Protein AF-T1HPM6-F1 (afdb_monomer_lite)

pLDDT: mean 74.46, std 18.79, range [29.5, 96.88]

Secondary structure (DSSP, 8-state):
-HHHHHHHHHHHHHHHHHHHHHHHHHHHHHHHHHHHHHHHHHHHHHHHHHT-TT-HHHHHHHHHHHHHHHHHHHHHHHHHHHHHHHHHHHHHHHHHHHHHHHHHHHHHHHHHHHHHHHHHHGGG-----S-HHHHHHHHHHHHHHHHHHHHHHHHHHHHHHHHHHHHHHHHHHHHHHHHHHHHHHHHHHHHHHHHHHHHHHHHHHHHHHHHHHHHHHHHHHHHHHHHHHHHHHHHHHHHHHHHHHHHHHHHHHHHHHHHHHHHHHHHHHHHHHHHHHHHHHHHHHHHHHHHHHHHHHHHHHTTS------TTHHHHHHHHHHHHHHHHHHHHHHHHHHHHHHHHHHHHHHTT-SSSPPPHHHHHHHHHHHHHHHHHHHHHHHHHHHHHHHHHHHHHHHHHHHHHHHHHHHHHHHHHHHHHHHHHHHHHHHHHHHHHHHHHHHHHHHHHHHHHHHHHHHHHHHHHHHHHHHHHHHHHHHHHHHHHHHHHHHHHHHHHHHHHTTS----------------HHHHHHHHHHHHHHH-HHHHHHHHHHHHHHHHTTS------------THHHHTT----------------

Foldseek 3Di:
DVVVVVVVVVVVVVVVVVVVVVVVLVVLVVVLVVLVVVLVVLVVVLVVLVVVPDDPVSVVVNVVSVVVNVVSVVVSVVSVVVSVVVVVVVVVVVVVVVVVVVVVVVVVVVVVVVVVVVVVVVVPDDDDDDDVVVVVVVVVVVVVVVVVVVVVVVVVVVVVVVVVVVVVVVVVVVVVVVVVVVVVVVVVVVVVVVVVVVVVVVVVVVVVVVVVVVVVVVVVVVVVVVVVVVVVVVVVVVVVVVVVVVVVVVVVVVVVVVVVVVVVVVVVVVVVVVVVVVVVVVVVVVVVVVVVVVVVVVVVVVVPDDDDDDVPVVVVVVVVVVVVVVVVVVVVVVVVVVVVVVVVVVVVVVVPVPDDDDDVVVVVVVVVVVVVVVVVVVVVVVVVVVVVVVVVVVVVVVVVVVVVVVVVVVVVVVVVVVVVVVVVVVVVVVVVVVVVVVVVVVVVVVVVVVVVVVVVVVVVVVVVVVVVVVVVVVVVVVVVVVVVVVVVVVVVVVVVVVVVVVDDDDDDDDDDDDDDDPDPVNVVVVVVVVVCVPPPVNVVVVVVVVVVVVVVVDPPPPPDPDPPPDPVCVVPDDDPPPPDDDDDDDDDD

Organism: Rhodnius prolixus (NCBI:txid13249)

Radius of gyration: 74.64 Å; chains: 1; bounding box: 167×86×230 Å

Structure (mmCIF, N/CA/C/O backbone):
data_AF-T1HPM6-F1
#
_entry.id   AF-T1HPM6-F1
#
loop_
_atom_site.group_PDB
_atom_site.id
_atom_site.type_symbol
_atom_site.label_atom_id
_atom_site.label_alt_id
_atom_site.label_comp_id
_atom_site.label_asym_id
_atom_site.label_entity_id
_atom_site.label_seq_id
_atom_site.pdbx_PDB_ins_code
_atom_site.Cartn_x
_atom_site.Cartn_y
_atom_site.Cartn_z
_atom_site.occupancy
_atom_site.B_iso_or_equiv
_atom_site.auth_seq_id
_atom_site.auth_comp_id
_atom_site.auth_asym_id
_atom_site.auth_atom_id
_atom_site.pdbx_PDB_model_num
ATOM 1 N N . GLU A 1 1 ? 36.442 -9.707 -67.325 1.00 61.88 1 GLU A N 1
ATOM 2 C CA . GLU A 1 1 ? 34.963 -9.693 -67.245 1.00 61.88 1 GLU A CA 1
ATOM 3 C C . GLU A 1 1 ? 34.425 -10.898 -66.478 1.00 61.88 1 GLU A C 1
ATOM 5 O O . GLU A 1 1 ? 33.751 -10.687 -65.481 1.00 61.88 1 GLU A O 1
ATOM 10 N N . GLU A 1 2 ? 34.803 -12.133 -66.825 1.00 63.50 2 GLU A N 1
ATOM 11 C CA . GLU A 1 2 ? 34.380 -13.346 -66.090 1.00 63.50 2 GLU A CA 1
ATOM 12 C C . GLU A 1 2 ? 34.724 -13.326 -64.587 1.00 63.50 2 GLU A C 1
ATOM 14 O O . GLU A 1 2 ? 33.874 -13.642 -63.763 1.00 63.50 2 GLU A O 1
ATOM 19 N N . LEU A 1 3 ? 35.920 -12.860 -64.203 1.00 58.72 3 LEU A N 1
ATOM 20 C CA . LEU A 1 3 ? 36.314 -12.736 -62.790 1.00 58.72 3 LEU A CA 1
ATOM 21 C C . LEU A 1 3 ? 35.418 -11.758 -62.001 1.00 58.72 3 LEU A C 1
ATOM 23 O O . LEU A 1 3 ? 35.077 -12.013 -60.851 1.00 58.72 3 LEU A O 1
ATOM 27 N N . ILE A 1 4 ? 35.000 -10.657 -62.636 1.00 70.75 4 ILE A N 1
ATOM 28 C CA . ILE A 1 4 ? 34.103 -9.658 -62.032 1.00 70.75 4 ILE A CA 1
ATOM 29 C C . ILE A 1 4 ? 32.700 -10.254 -61.869 1.00 70.75 4 ILE A C 1
ATOM 31 O O . ILE A 1 4 ? 32.056 -10.043 -60.844 1.00 70.75 4 ILE A O 1
ATOM 35 N N . ALA A 1 5 ? 32.239 -11.040 -62.846 1.00 77.88 5 ALA A N 1
ATOM 36 C CA . ALA A 1 5 ? 30.964 -11.745 -62.758 1.00 77.88 5 ALA A CA 1
ATOM 37 C C . ALA A 1 5 ? 30.955 -12.780 -61.617 1.00 77.88 5 ALA A C 1
ATOM 39 O O . ALA A 1 5 ? 29.986 -12.840 -60.864 1.00 77.88 5 ALA A O 1
ATOM 40 N N . VAL A 1 6 ? 32.044 -13.537 -61.437 1.00 75.12 6 VAL A N 1
ATOM 41 C CA . VAL A 1 6 ? 32.189 -14.509 -60.337 1.00 75.12 6 VAL A CA 1
ATOM 42 C C . VAL A 1 6 ? 32.237 -13.817 -58.970 1.00 75.12 6 VAL A C 1
ATOM 44 O O . VAL A 1 6 ? 31.536 -14.243 -58.054 1.00 75.12 6 VAL A O 1
ATOM 47 N N . LEU A 1 7 ? 32.990 -12.719 -58.836 1.00 68.06 7 LEU A N 1
ATOM 48 C CA . LEU A 1 7 ? 33.054 -11.936 -57.594 1.00 68.06 7 LEU A CA 1
ATOM 49 C C . LEU A 1 7 ? 31.697 -11.325 -57.221 1.00 68.06 7 LEU A C 1
ATOM 51 O O . LEU A 1 7 ? 31.299 -11.368 -56.058 1.00 68.06 7 LEU A O 1
ATOM 55 N N . ASN A 1 8 ? 30.952 -10.806 -58.200 1.00 75.31 8 ASN A N 1
ATOM 56 C CA . ASN A 1 8 ? 29.611 -10.271 -57.963 1.00 75.31 8 ASN A CA 1
ATOM 57 C C . ASN A 1 8 ? 28.613 -11.367 -57.558 1.00 75.31 8 ASN A C 1
ATOM 59 O O . ASN A 1 8 ? 27.770 -11.130 -56.693 1.00 75.31 8 ASN A O 1
ATOM 63 N N . LEU A 1 9 ? 28.729 -12.572 -58.130 1.00 84.00 9 LEU A N 1
ATOM 64 C CA . LEU A 1 9 ? 27.905 -13.721 -57.749 1.00 84.00 9 LEU A CA 1
ATOM 65 C C . LEU A 1 9 ? 28.195 -14.160 -56.303 1.00 84.00 9 LEU A C 1
ATOM 67 O O . LEU A 1 9 ? 27.265 -14.339 -55.521 1.00 84.00 9 LEU A O 1
ATOM 71 N N . GLN A 1 10 ? 29.474 -14.260 -55.922 1.00 76.44 10 GLN A N 1
ATOM 72 C CA . GLN A 1 10 ? 29.882 -14.590 -54.549 1.00 76.44 10 GLN A CA 1
ATOM 73 C C . GLN A 1 10 ? 29.444 -13.524 -53.542 1.00 76.44 10 GLN A C 1
ATOM 75 O O . GLN A 1 10 ? 28.962 -13.858 -52.460 1.00 76.44 10 GLN A O 1
ATOM 80 N N . LYS A 1 11 ? 29.569 -12.240 -53.901 1.00 78.88 11 LYS A N 1
ATOM 81 C CA . LYS A 1 11 ? 29.087 -11.128 -53.076 1.00 78.88 11 LYS A CA 1
ATOM 82 C C . LYS A 1 11 ? 27.576 -11.223 -52.855 1.00 78.88 11 LYS A C 1
ATOM 84 O O . LYS A 1 11 ? 27.135 -11.169 -51.712 1.00 78.88 11 LYS A O 1
ATOM 89 N N . SER A 1 12 ? 26.806 -11.448 -53.919 1.00 79.88 12 SER A N 1
ATOM 90 C CA . SER A 1 12 ? 25.351 -11.617 -53.836 1.00 79.88 12 SER A CA 1
ATOM 91 C C . SER A 1 12 ? 24.951 -12.828 -52.982 1.00 79.88 12 SER A C 1
ATOM 93 O O . SER A 1 12 ? 24.037 -12.734 -52.165 1.00 79.88 12 SER A O 1
ATOM 95 N N . GLU A 1 13 ? 25.666 -13.951 -53.095 1.00 83.19 13 GLU A N 1
ATOM 96 C CA . GLU A 1 13 ? 25.413 -15.141 -52.276 1.00 83.19 13 GLU A CA 1
ATOM 97 C C . GLU A 1 13 ? 25.734 -14.898 -50.788 1.00 83.19 13 GLU A C 1
ATOM 99 O O . GLU A 1 13 ? 25.023 -15.376 -49.900 1.00 83.19 13 GLU A O 1
ATOM 104 N N . HIS A 1 14 ? 26.784 -14.126 -50.494 1.00 75.31 14 HIS A N 1
ATOM 105 C CA . HIS A 1 14 ? 27.129 -13.726 -49.130 1.00 75.31 14 HIS A CA 1
ATOM 106 C C . HIS A 1 14 ? 26.133 -12.736 -48.532 1.00 75.31 14 HIS A C 1
ATOM 108 O O . HIS A 1 14 ? 25.746 -12.917 -47.379 1.00 75.31 14 HIS A O 1
ATOM 114 N N . GLU A 1 15 ? 25.667 -11.757 -49.304 1.00 76.75 15 GLU A N 1
ATOM 115 C CA . GLU A 1 15 ? 24.609 -10.832 -48.887 1.00 76.75 15 GLU A CA 1
ATOM 116 C C . GLU A 1 15 ? 23.293 -11.577 -48.624 1.00 76.75 15 GLU A C 1
ATOM 118 O O . GLU A 1 15 ? 22.645 -11.341 -47.606 1.00 76.75 15 GLU A O 1
ATOM 123 N N . SER A 1 16 ? 22.934 -12.549 -49.471 1.00 84.00 16 SER A N 1
ATOM 124 C CA . SER A 1 16 ? 21.749 -13.389 -49.260 1.00 84.00 16 SER A CA 1
ATOM 125 C C . SER A 1 16 ? 21.848 -14.215 -47.975 1.00 84.00 16 SER A C 1
ATOM 127 O O . SER A 1 16 ? 20.898 -14.248 -47.196 1.00 84.00 16 SER A O 1
ATOM 129 N N . LYS A 1 17 ? 23.000 -14.854 -47.723 1.00 79.75 17 LYS A N 1
ATOM 130 C CA . LYS A 1 17 ? 23.242 -15.612 -46.484 1.00 79.75 17 LYS A CA 1
ATOM 131 C C . LYS A 1 17 ? 23.224 -14.700 -45.257 1.00 79.75 17 LYS A C 1
ATOM 133 O O . LYS A 1 17 ? 22.650 -15.069 -44.241 1.00 79.75 17 LYS A O 1
ATOM 138 N N . LEU A 1 18 ? 23.821 -13.509 -45.340 1.00 73.31 18 LEU A N 1
ATOM 139 C CA . LEU A 1 18 ? 23.811 -12.526 -44.254 1.00 73.31 18 LEU A CA 1
ATOM 140 C C . LEU A 1 18 ? 22.384 -12.078 -43.914 1.00 73.31 18 LEU A C 1
ATOM 142 O O . LEU A 1 18 ? 22.021 -12.056 -42.741 1.00 73.31 18 LEU A O 1
ATOM 146 N N . ASN A 1 19 ? 21.561 -11.800 -44.925 1.00 79.44 19 ASN A N 1
ATOM 147 C CA . ASN A 1 19 ? 20.161 -11.426 -44.730 1.00 79.44 19 ASN A CA 1
ATOM 148 C C . ASN A 1 19 ? 19.335 -12.553 -44.091 1.00 79.44 19 ASN A C 1
ATOM 150 O O . ASN A 1 19 ? 18.528 -12.283 -43.203 1.00 79.44 19 ASN A O 1
ATOM 154 N N . GLU A 1 20 ? 19.563 -13.809 -44.482 1.00 84.62 20 GLU A N 1
ATOM 155 C CA . GLU A 1 20 ? 18.931 -14.976 -43.848 1.00 84.62 20 GLU A CA 1
ATOM 156 C C . GLU A 1 20 ? 19.323 -15.094 -42.362 1.00 84.62 20 GLU A C 1
ATOM 158 O O . GLU A 1 20 ? 18.474 -15.341 -41.503 1.00 84.62 20 GLU A O 1
ATOM 163 N N . TYR A 1 21 ? 20.591 -14.834 -42.024 1.00 74.38 21 TYR A N 1
ATOM 164 C CA . TYR A 1 21 ? 21.040 -14.815 -40.629 1.00 74.38 21 TYR A CA 1
ATOM 165 C C . TYR A 1 21 ? 20.420 -13.675 -39.821 1.00 74.38 21 TYR A C 1
ATOM 167 O O . TYR A 1 21 ? 19.999 -13.910 -38.690 1.00 74.38 21 TYR A O 1
ATOM 175 N N . ILE A 1 22 ? 20.327 -12.470 -40.390 1.00 76.31 22 ILE A N 1
ATOM 176 C CA . ILE A 1 22 ? 19.679 -11.325 -39.736 1.00 76.31 22 ILE A CA 1
ATOM 177 C C . ILE A 1 22 ? 18.202 -11.639 -39.466 1.00 76.31 22 ILE A C 1
ATOM 179 O O . ILE A 1 22 ? 17.710 -11.377 -38.371 1.00 76.31 22 ILE A O 1
ATOM 183 N N . GLN A 1 23 ? 17.499 -12.259 -40.420 1.00 82.12 23 GLN A N 1
ATOM 184 C CA . GLN A 1 23 ? 16.109 -12.675 -40.222 1.00 82.12 23 GLN A CA 1
ATOM 185 C C . GLN A 1 23 ? 15.960 -13.716 -39.105 1.00 82.12 23 GLN A C 1
ATOM 187 O O . GLN A 1 23 ? 15.084 -13.564 -38.254 1.00 82.12 23 GLN A O 1
ATOM 192 N N . ASN A 1 24 ? 16.826 -14.734 -39.061 1.00 80.50 24 ASN A N 1
ATOM 193 C CA . ASN A 1 24 ? 16.795 -15.749 -38.004 1.00 80.50 24 ASN A CA 1
ATOM 194 C C . ASN A 1 24 ? 17.127 -15.164 -36.621 1.00 80.50 24 ASN A C 1
ATOM 196 O O . ASN A 1 24 ? 16.465 -15.502 -35.640 1.00 80.50 24 ASN A O 1
ATOM 200 N N . TYR A 1 25 ? 18.109 -14.261 -36.544 1.00 79.12 25 TYR A N 1
ATOM 201 C CA . TYR A 1 25 ? 18.463 -13.556 -35.312 1.00 79.12 25 TYR A CA 1
ATOM 202 C C . TYR A 1 25 ? 17.297 -12.696 -34.806 1.00 79.12 25 TYR A C 1
ATOM 204 O O . TYR A 1 25 ? 16.877 -12.845 -33.662 1.00 79.12 25 TYR A O 1
ATOM 212 N N . ASN A 1 26 ? 16.697 -11.883 -35.681 1.00 81.19 26 ASN A N 1
ATOM 213 C CA . ASN A 1 26 ? 15.533 -11.063 -35.337 1.00 81.19 26 ASN A CA 1
ATOM 214 C C . ASN A 1 26 ? 14.330 -11.921 -34.905 1.00 81.19 26 ASN A C 1
ATOM 216 O O . ASN A 1 26 ? 13.583 -11.533 -34.010 1.00 81.19 26 ASN A O 1
ATOM 220 N N . GLY A 1 27 ? 14.146 -13.102 -35.507 1.00 86.69 27 GLY A N 1
ATOM 221 C CA . GLY A 1 27 ? 13.118 -14.062 -35.100 1.00 86.69 27 GLY A CA 1
ATOM 222 C C . GLY A 1 27 ? 13.333 -14.611 -33.685 1.00 86.69 27 GLY A C 1
ATOM 223 O O . GLY A 1 27 ? 12.384 -14.672 -32.901 1.00 86.69 27 GLY A O 1
ATOM 224 N N . LEU A 1 28 ? 14.575 -14.961 -33.338 1.00 79.56 28 LEU A N 1
ATOM 225 C CA . LEU A 1 28 ? 14.949 -15.413 -31.992 1.00 79.56 28 LEU A CA 1
ATOM 226 C C . LEU A 1 28 ? 14.839 -14.288 -30.950 1.00 79.56 28 LEU A C 1
ATOM 228 O O . LEU A 1 28 ? 14.354 -14.528 -29.844 1.00 79.56 28 LEU A O 1
ATOM 232 N N . GLU A 1 29 ? 15.238 -13.064 -31.301 1.00 79.62 29 GLU A N 1
ATOM 233 C CA . GLU A 1 29 ? 15.104 -11.876 -30.447 1.00 79.62 29 GLU A CA 1
ATOM 234 C C . GLU A 1 29 ? 13.622 -11.582 -30.146 1.00 79.62 29 GLU A C 1
ATOM 236 O O . GLU A 1 29 ? 13.236 -11.433 -28.986 1.00 79.62 29 GLU A O 1
ATOM 241 N N . ALA A 1 30 ? 12.756 -11.631 -31.163 1.00 84.19 30 ALA A N 1
ATOM 242 C CA . ALA A 1 30 ? 11.313 -11.460 -30.988 1.00 84.19 30 ALA A CA 1
ATOM 243 C C . ALA A 1 30 ? 10.678 -12.576 -30.132 1.00 84.19 30 ALA A C 1
ATOM 245 O O . ALA A 1 30 ? 9.771 -12.323 -29.331 1.00 84.19 30 ALA A O 1
ATOM 246 N N . GLU A 1 31 ? 11.136 -13.826 -30.267 1.00 83.94 31 GLU A N 1
ATOM 247 C CA . GLU A 1 31 ? 10.666 -14.936 -29.430 1.00 83.94 31 GLU A CA 1
ATOM 248 C C . GLU A 1 31 ? 11.085 -14.753 -27.960 1.00 83.94 31 GLU A C 1
ATOM 250 O O . GLU A 1 31 ? 10.274 -14.973 -27.053 1.00 83.94 31 GLU A O 1
ATOM 255 N N . LYS A 1 32 ? 12.312 -14.276 -27.720 1.00 82.25 32 LYS A N 1
ATOM 256 C CA . LYS A 1 32 ? 12.818 -13.917 -26.388 1.00 82.25 32 LYS A CA 1
ATOM 257 C C . LYS A 1 32 ? 11.991 -12.798 -25.752 1.00 82.25 32 LYS A C 1
ATOM 259 O O . LYS A 1 32 ? 11.570 -12.949 -24.605 1.00 82.25 32 LYS A O 1
ATOM 264 N N . GLU A 1 33 ? 11.700 -11.717 -26.476 1.00 82.69 33 GLU A N 1
ATOM 265 C CA . GLU A 1 33 ? 10.846 -10.631 -25.971 1.00 82.69 33 GLU A CA 1
ATOM 266 C C . GLU A 1 33 ? 9.437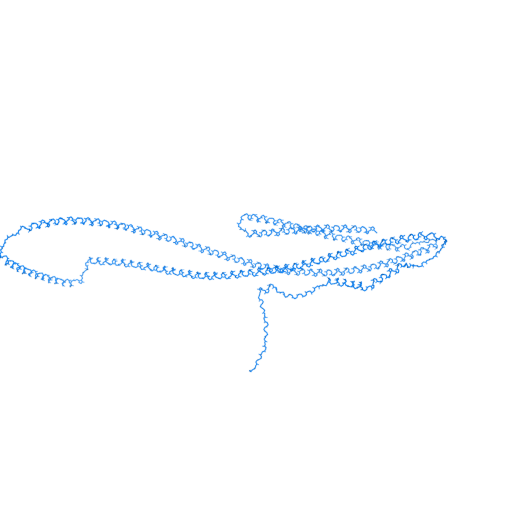 -11.125 -25.616 1.00 82.69 33 GLU A C 1
ATOM 268 O O . GLU A 1 33 ? 8.891 -10.798 -24.559 1.00 82.69 33 GLU A O 1
ATOM 273 N N . LYS A 1 34 ? 8.861 -11.998 -26.451 1.00 88.56 34 LYS A N 1
ATOM 274 C CA . LYS A 1 34 ? 7.551 -12.609 -26.190 1.00 88.56 34 LYS A CA 1
ATOM 275 C C . LYS A 1 34 ? 7.549 -13.473 -24.926 1.00 88.56 34 LYS A C 1
ATOM 277 O O . LYS A 1 34 ? 6.547 -13.502 -24.206 1.00 88.56 34 LYS A O 1
ATOM 282 N N . LEU A 1 35 ? 8.638 -14.195 -24.653 1.00 84.31 35 LEU A N 1
ATOM 283 C CA . LEU A 1 35 ? 8.797 -14.981 -23.426 1.00 84.31 35 LEU A CA 1
ATOM 284 C C . LEU A 1 35 ? 8.992 -14.087 -22.196 1.00 84.31 35 LEU A C 1
ATOM 286 O O . LEU A 1 35 ? 8.355 -14.344 -21.176 1.00 84.31 35 LEU A O 1
ATOM 290 N N . LEU A 1 36 ? 9.779 -13.013 -22.304 1.00 81.75 36 LEU A N 1
ATOM 291 C CA . LEU A 1 36 ? 9.952 -12.011 -21.244 1.00 81.75 36 LEU A CA 1
ATOM 292 C C . LEU A 1 36 ? 8.623 -11.363 -20.848 1.00 81.75 36 LEU A C 1
ATOM 294 O O . LEU A 1 36 ? 8.290 -11.312 -19.666 1.00 81.75 36 LEU A O 1
ATOM 298 N N . HIS A 1 37 ? 7.812 -10.956 -21.826 1.00 86.06 37 HIS A N 1
ATOM 299 C CA . HIS A 1 37 ? 6.488 -10.401 -21.546 1.00 86.06 37 HIS A CA 1
ATOM 300 C C . HIS A 1 37 ? 5.582 -11.420 -20.835 1.00 86.06 37 HIS A C 1
ATOM 302 O O . HIS A 1 37 ? 4.857 -11.072 -19.899 1.00 86.06 37 HIS A O 1
ATOM 308 N N . LYS A 1 38 ? 5.587 -12.691 -21.261 1.00 85.88 38 LYS A N 1
ATOM 309 C CA . LYS A 1 38 ? 4.803 -13.741 -20.587 1.00 85.88 38 LYS A CA 1
ATOM 310 C C . LYS A 1 38 ? 5.263 -13.970 -19.151 1.00 85.88 38 LYS A C 1
ATOM 312 O O . LYS A 1 38 ? 4.418 -14.183 -18.286 1.00 85.88 38 LYS A O 1
ATOM 317 N N . LEU A 1 39 ? 6.572 -13.934 -18.913 1.00 82.12 39 LEU A N 1
ATOM 318 C CA . LEU A 1 39 ? 7.157 -14.086 -17.587 1.00 82.12 39 LEU A CA 1
ATOM 319 C C . LEU A 1 39 ? 6.718 -12.939 -16.669 1.00 82.12 39 LEU A C 1
ATOM 321 O O . LEU A 1 39 ? 6.192 -13.205 -15.594 1.00 82.12 39 LEU A O 1
ATOM 325 N N . HIS A 1 40 ? 6.793 -11.695 -17.147 1.00 83.62 40 HIS A N 1
ATOM 326 C CA . HIS A 1 40 ? 6.346 -10.524 -16.391 1.00 83.62 40 HIS A CA 1
ATOM 327 C C . HIS A 1 40 ? 4.850 -10.581 -16.032 1.00 83.62 40 HIS A C 1
ATOM 329 O O . HIS A 1 40 ? 4.461 -10.337 -14.892 1.00 83.62 40 HIS A O 1
ATOM 335 N N . LEU A 1 41 ? 3.999 -10.998 -16.979 1.00 86.38 41 LEU A N 1
ATOM 336 C CA . LEU A 1 41 ? 2.564 -11.174 -16.731 1.00 86.38 41 LEU A CA 1
ATOM 337 C C . LEU A 1 41 ? 2.293 -12.235 -15.650 1.00 86.38 41 LEU A C 1
ATOM 339 O O . LEU A 1 41 ? 1.378 -12.088 -14.842 1.00 86.38 41 LEU A O 1
ATOM 343 N N . LYS A 1 42 ? 3.079 -13.317 -15.631 1.00 81.38 42 LYS A N 1
ATOM 344 C CA . LYS A 1 42 ? 2.957 -14.377 -14.624 1.00 81.38 42 LYS A CA 1
ATOM 345 C C . LYS A 1 42 ? 3.457 -13.923 -13.254 1.00 81.38 42 LYS A C 1
ATOM 347 O O . LYS A 1 42 ? 2.808 -14.246 -12.267 1.00 81.38 42 LYS A O 1
ATOM 352 N N . GLU A 1 43 ? 4.531 -13.139 -13.184 1.00 80.69 43 GLU A N 1
ATOM 353 C CA . GLU A 1 43 ? 4.999 -12.519 -11.932 1.00 80.69 43 GLU A CA 1
ATOM 354 C C . GLU A 1 43 ? 3.932 -11.614 -11.320 1.00 80.69 43 GLU A C 1
ATOM 356 O O . GLU A 1 43 ? 3.658 -11.710 -10.125 1.00 80.69 43 GLU A O 1
ATOM 361 N N . GLN A 1 44 ? 3.268 -10.806 -12.147 1.00 82.00 44 GLN A N 1
ATOM 362 C CA . GLN A 1 44 ? 2.165 -9.958 -11.706 1.00 82.00 44 GLN A CA 1
ATOM 363 C C . GLN A 1 44 ? 0.991 -10.790 -11.165 1.00 82.00 44 GLN A C 1
ATOM 365 O O . GLN A 1 44 ? 0.502 -10.534 -10.071 1.00 82.00 44 GLN A O 1
ATOM 370 N N . GLN A 1 45 ? 0.602 -11.860 -11.867 1.00 80.81 45 GLN A N 1
ATOM 371 C CA . GLN A 1 45 ? -0.453 -12.770 -11.403 1.00 80.81 45 GLN A CA 1
ATOM 372 C C . GLN A 1 45 ? -0.090 -13.492 -10.091 1.00 80.81 45 GLN A C 1
ATOM 374 O O . GLN A 1 45 ? -0.955 -13.683 -9.238 1.00 80.81 45 GLN A O 1
ATOM 379 N N . ILE A 1 46 ? 1.173 -13.895 -9.910 1.00 76.62 46 ILE A N 1
ATOM 380 C CA . ILE A 1 46 ? 1.672 -14.477 -8.652 1.00 76.62 46 ILE A CA 1
ATOM 381 C C . ILE A 1 46 ? 1.574 -13.441 -7.527 1.00 76.62 46 ILE A C 1
ATOM 383 O O . ILE A 1 46 ? 1.107 -13.772 -6.435 1.00 76.62 46 ILE A O 1
ATOM 387 N N . HIS A 1 47 ? 1.966 -12.193 -7.795 1.00 76.88 47 HIS A N 1
ATOM 388 C CA . HIS A 1 47 ? 1.898 -11.102 -6.828 1.00 76.88 47 HIS A CA 1
ATOM 389 C C . HIS A 1 47 ? 0.452 -10.810 -6.388 1.00 76.88 47 HIS A C 1
ATOM 391 O O . HIS A 1 47 ? 0.171 -10.805 -5.189 1.00 76.88 47 HIS A O 1
ATOM 397 N N . ASP A 1 48 ? -0.483 -10.703 -7.334 1.00 77.69 48 ASP A N 1
ATOM 398 C CA . ASP A 1 48 ? -1.905 -10.446 -7.066 1.00 77.69 48 ASP A CA 1
ATOM 399 C C . ASP A 1 48 ? -2.574 -11.584 -6.271 1.00 77.69 48 ASP A C 1
ATOM 401 O O . ASP A 1 48 ? -3.423 -11.349 -5.406 1.00 77.69 48 ASP A O 1
ATOM 405 N N . LEU A 1 49 ? -2.185 -12.838 -6.532 1.00 75.50 49 LEU A N 1
ATOM 406 C CA . LEU A 1 49 ? -2.670 -13.998 -5.776 1.00 75.50 49 LEU A CA 1
ATOM 407 C C . LEU A 1 49 ? -2.048 -14.073 -4.374 1.00 75.50 49 LEU A C 1
ATOM 409 O O . LEU A 1 49 ? -2.729 -14.487 -3.436 1.00 75.50 49 LEU A O 1
ATOM 413 N N . SER A 1 50 ? -0.794 -13.638 -4.207 1.00 72.56 50 SER A N 1
ATOM 414 C CA . SER A 1 50 ? -0.119 -13.591 -2.900 1.00 72.56 50 SER A CA 1
ATOM 415 C C . SER A 1 50 ? -0.729 -12.569 -1.935 1.00 72.56 50 SER A C 1
ATOM 417 O O . SER A 1 50 ? -0.575 -12.708 -0.726 1.00 72.56 50 SER A O 1
ATOM 419 N N . LEU A 1 51 ? -1.461 -11.578 -2.452 1.00 72.44 51 LEU A N 1
ATOM 420 C CA . LEU A 1 51 ? -2.172 -10.573 -1.657 1.00 72.44 51 LEU A CA 1
ATOM 421 C C . LEU A 1 51 ? -3.558 -11.053 -1.170 1.00 72.44 51 LEU A C 1
ATOM 423 O O . LEU A 1 51 ? -4.149 -10.414 -0.306 1.00 72.44 51 LEU A O 1
ATOM 427 N N . ASN A 1 52 ? -4.071 -12.188 -1.671 1.00 64.50 52 ASN A N 1
ATOM 428 C CA . ASN A 1 52 ? -5.445 -12.671 -1.437 1.00 64.50 52 ASN A CA 1
ATOM 429 C C . ASN A 1 52 ? -5.505 -14.041 -0.709 1.00 64.50 52 ASN A C 1
ATOM 431 O O . ASN A 1 52 ? -6.191 -14.970 -1.140 1.00 64.50 52 ASN A O 1
ATOM 435 N N . VAL A 1 53 ? -4.780 -14.200 0.405 1.00 55.44 53 VAL A N 1
ATOM 436 C CA . VAL A 1 53 ? -4.510 -15.502 1.069 1.00 55.44 53 VAL A CA 1
ATOM 437 C C . VAL A 1 53 ? -5.614 -15.957 2.044 1.00 55.44 53 VAL A C 1
ATOM 439 O O . VAL A 1 53 ? -5.353 -16.153 3.228 1.00 55.44 53 VAL A O 1
ATOM 442 N N . VAL A 1 54 ? -6.857 -16.148 1.586 1.00 55.62 54 VAL A N 1
ATOM 443 C CA . VAL A 1 54 ? -7.930 -16.683 2.469 1.00 55.62 54 VAL A CA 1
ATOM 444 C C . VAL A 1 54 ? -8.522 -18.021 1.998 1.00 55.62 54 VAL A C 1
ATOM 446 O O . VAL A 1 54 ? -9.118 -18.725 2.805 1.00 55.62 54 VAL A O 1
ATOM 449 N N . ASP A 1 55 ? -8.284 -18.461 0.755 1.00 61.53 55 ASP A N 1
ATOM 450 C CA . ASP A 1 55 ? -8.946 -19.659 0.207 1.00 61.53 55 ASP A CA 1
ATOM 451 C C . ASP A 1 55 ? -8.002 -20.813 -0.176 1.00 61.53 55 ASP A C 1
ATOM 453 O O . ASP A 1 55 ? -6.971 -20.636 -0.829 1.00 61.53 55 ASP A O 1
ATOM 457 N N . SER A 1 56 ? -8.398 -22.046 0.166 1.00 62.78 56 SER A N 1
ATOM 458 C CA . SER A 1 56 ? -7.628 -23.266 -0.148 1.00 62.78 56 SER A CA 1
ATOM 459 C C . SER A 1 56 ? -7.520 -23.552 -1.657 1.00 62.78 56 SER A C 1
ATOM 461 O O . SER A 1 56 ? -6.517 -24.103 -2.115 1.00 62.78 56 SER A O 1
ATOM 463 N N . GLU A 1 57 ? -8.489 -23.094 -2.460 1.00 64.69 57 GLU A N 1
ATOM 464 C CA . GLU A 1 57 ? -8.421 -23.138 -3.928 1.00 64.69 57 GLU A CA 1
ATOM 465 C C . GLU A 1 57 ? -7.406 -22.140 -4.511 1.00 64.69 57 GLU A C 1
ATOM 467 O O . GLU A 1 57 ? -6.825 -22.394 -5.571 1.00 64.69 57 GLU A O 1
ATOM 472 N N . LEU A 1 58 ? -7.151 -21.020 -3.824 1.00 64.81 58 LEU A N 1
ATOM 473 C CA . LEU A 1 58 ? -6.143 -20.036 -4.227 1.00 64.81 58 LEU A CA 1
ATOM 474 C C . LEU A 1 58 ? -4.724 -20.574 -4.026 1.00 64.81 58 LEU A C 1
ATOM 476 O O . LEU A 1 58 ? -3.864 -20.337 -4.871 1.00 64.81 58 LEU A O 1
ATOM 480 N N . SER A 1 59 ? -4.495 -21.374 -2.981 1.00 72.19 59 SER A N 1
ATOM 481 C CA . SER A 1 59 ? -3.208 -22.044 -2.747 1.00 72.19 59 SER A CA 1
ATOM 482 C C . SER A 1 59 ? -2.846 -23.019 -3.877 1.00 72.19 59 SER A C 1
ATOM 484 O O . SER A 1 59 ? -1.718 -23.011 -4.373 1.00 72.19 59 SER A O 1
ATOM 486 N N . ALA A 1 60 ? -3.817 -23.800 -4.366 1.00 74.00 60 ALA A N 1
ATOM 487 C CA . ALA A 1 60 ? -3.609 -24.709 -5.495 1.00 74.00 60 ALA A CA 1
ATOM 488 C C . ALA A 1 60 ? -3.339 -23.958 -6.813 1.00 74.00 60 ALA A C 1
ATOM 490 O O . ALA A 1 60 ? -2.467 -24.358 -7.588 1.00 74.00 60 ALA A O 1
ATOM 491 N N . LYS A 1 61 ? -4.041 -22.841 -7.055 1.00 76.62 61 LYS A N 1
ATOM 492 C CA . LYS A 1 61 ? -3.798 -21.968 -8.218 1.00 76.62 61 LYS A CA 1
ATOM 493 C C . LYS A 1 61 ? -2.430 -21.293 -8.152 1.00 76.62 61 LYS A C 1
ATOM 495 O O . LYS A 1 61 ? -1.737 -21.255 -9.163 1.00 76.62 61 LYS A O 1
ATOM 500 N N . TYR A 1 62 ? -2.018 -20.828 -6.975 1.00 72.50 62 TYR A N 1
ATOM 501 C CA . TYR A 1 62 ? -0.691 -20.262 -6.745 1.00 72.50 62 TYR A CA 1
ATOM 502 C C . TYR A 1 62 ? 0.410 -21.294 -7.025 1.00 72.50 62 TYR A C 1
ATOM 504 O O . TYR A 1 62 ? 1.333 -21.017 -7.786 1.00 72.50 62 TYR A O 1
ATOM 512 N N . ALA A 1 63 ? 0.270 -22.520 -6.508 1.00 76.00 63 ALA A N 1
ATOM 513 C CA . ALA A 1 63 ? 1.222 -23.600 -6.765 1.00 76.00 63 ALA A CA 1
ATOM 514 C C . ALA A 1 63 ? 1.334 -23.948 -8.262 1.00 76.00 63 ALA A C 1
ATOM 516 O O . ALA A 1 63 ? 2.442 -24.106 -8.774 1.00 76.00 63 ALA A O 1
ATOM 517 N N . ALA A 1 64 ? 0.212 -24.014 -8.987 1.00 78.94 64 ALA A N 1
ATOM 518 C CA . ALA A 1 64 ? 0.218 -24.251 -10.433 1.00 78.94 64 ALA A CA 1
ATOM 519 C C . ALA A 1 64 ? 0.900 -23.109 -11.210 1.00 78.94 64 ALA A C 1
ATOM 521 O O . ALA A 1 64 ? 1.670 -23.359 -12.137 1.00 78.94 64 ALA A O 1
ATOM 522 N N . LEU A 1 65 ? 0.667 -21.859 -10.804 1.00 77.62 65 LEU A N 1
ATOM 523 C CA . LEU A 1 65 ? 1.243 -20.678 -11.445 1.00 77.62 65 LEU A CA 1
ATOM 524 C C . LEU A 1 65 ? 2.760 -20.565 -11.212 1.00 77.62 65 LEU A C 1
ATOM 526 O O . LEU A 1 65 ? 3.494 -20.191 -12.124 1.00 77.62 65 LEU A O 1
ATOM 530 N N . VAL A 1 66 ? 3.239 -20.957 -10.027 1.00 80.31 66 VAL A N 1
ATOM 531 C CA . VAL A 1 66 ? 4.674 -21.054 -9.709 1.00 80.31 66 VAL A CA 1
ATOM 532 C C . VAL A 1 66 ? 5.365 -22.107 -10.582 1.00 80.31 66 VAL A C 1
ATOM 534 O O . VAL A 1 66 ? 6.462 -21.870 -11.084 1.00 80.31 66 VAL A O 1
ATOM 537 N N . VAL A 1 67 ? 4.716 -23.249 -10.832 1.00 83.81 67 VAL A N 1
ATOM 538 C CA . VAL A 1 67 ? 5.251 -24.282 -11.738 1.00 83.81 67 VAL A CA 1
ATOM 539 C C . VAL A 1 67 ? 5.311 -23.781 -13.186 1.00 83.81 67 VAL A C 1
ATOM 541 O O . VAL A 1 67 ? 6.295 -24.026 -13.885 1.00 83.81 67 VAL A O 1
ATOM 544 N N . GLU A 1 68 ? 4.293 -23.050 -13.649 1.00 79.56 68 GLU A N 1
ATOM 545 C CA . GLU A 1 68 ? 4.322 -22.419 -14.976 1.00 79.56 68 GLU A CA 1
ATOM 546 C C . GLU A 1 68 ? 5.430 -21.364 -15.098 1.00 79.56 68 GLU A C 1
ATOM 548 O O . GLU A 1 68 ? 6.104 -21.310 -16.128 1.00 79.56 68 GLU A O 1
ATOM 553 N N . TYR A 1 69 ? 5.651 -20.561 -14.053 1.00 81.38 69 TYR A N 1
ATOM 554 C CA . TYR A 1 69 ? 6.731 -19.575 -13.999 1.00 81.38 69 TYR A CA 1
ATOM 555 C C . TYR A 1 69 ? 8.109 -20.233 -14.141 1.00 81.38 69 TYR A C 1
ATOM 557 O O . TYR A 1 69 ? 8.896 -19.842 -15.007 1.00 81.38 69 TYR A O 1
ATOM 565 N N . GLU A 1 70 ? 8.379 -21.284 -13.363 1.00 82.81 70 GLU A N 1
ATOM 566 C CA . GLU A 1 70 ? 9.655 -22.001 -13.441 1.00 82.81 70 GLU A CA 1
ATOM 567 C C . GLU A 1 70 ? 9.859 -22.679 -14.807 1.00 82.81 70 GLU A C 1
ATOM 569 O O . GLU A 1 70 ? 10.956 -22.631 -15.366 1.00 82.81 70 GLU A O 1
ATOM 574 N N . ASN A 1 71 ? 8.803 -23.214 -15.428 1.00 84.44 71 ASN A N 1
ATOM 575 C CA . ASN A 1 71 ? 8.895 -23.758 -16.787 1.00 84.44 71 ASN A CA 1
ATOM 576 C C . ASN A 1 71 ? 9.255 -22.691 -17.839 1.00 84.44 71 ASN A C 1
ATOM 578 O O . ASN A 1 71 ? 10.077 -22.949 -18.722 1.00 84.44 71 ASN A O 1
ATOM 582 N N . ILE A 1 72 ? 8.667 -21.492 -17.758 1.00 80.50 72 ILE A N 1
ATOM 583 C CA . ILE A 1 72 ? 8.980 -20.387 -18.683 1.00 80.50 72 ILE A CA 1
ATOM 584 C C . ILE A 1 72 ? 10.424 -19.914 -18.484 1.00 80.50 72 ILE A C 1
ATOM 586 O O . ILE A 1 72 ? 11.129 -19.663 -19.462 1.00 80.50 72 ILE A O 1
ATOM 590 N N . LYS A 1 73 ? 10.893 -19.853 -17.237 1.00 82.81 73 LYS A N 1
ATOM 591 C CA . LYS A 1 73 ? 12.271 -19.484 -16.897 1.00 82.81 73 LYS A CA 1
ATOM 592 C C . LYS A 1 73 ? 13.296 -20.474 -17.456 1.00 82.81 73 LYS A C 1
ATOM 594 O O . LYS A 1 73 ? 14.312 -20.064 -18.014 1.00 82.81 73 LYS A O 1
ATOM 599 N N . VAL A 1 74 ? 13.011 -21.775 -17.375 1.00 83.88 74 VAL A N 1
ATOM 600 C CA . VAL A 1 74 ? 13.855 -22.820 -17.981 1.00 83.88 74 VAL A CA 1
ATOM 601 C C . VAL A 1 74 ? 13.907 -22.677 -19.507 1.00 83.88 74 VAL A C 1
ATOM 603 O O . VAL A 1 74 ? 14.990 -22.756 -20.087 1.00 83.88 74 VAL A O 1
ATOM 606 N N . LEU A 1 75 ? 12.771 -22.411 -20.161 1.00 81.62 75 LEU A N 1
ATOM 607 C CA . LEU A 1 75 ? 12.712 -22.162 -21.609 1.00 81.62 75 LEU A CA 1
ATOM 608 C C . LEU A 1 75 ? 13.506 -20.917 -22.027 1.00 81.62 75 LEU A C 1
ATOM 610 O O . LEU A 1 75 ? 14.217 -20.958 -23.031 1.00 81.62 75 LEU A O 1
ATOM 614 N N . LEU A 1 76 ? 13.422 -19.835 -21.249 1.00 79.38 76 LEU A N 1
ATOM 615 C CA . LEU A 1 76 ? 14.177 -18.607 -21.495 1.00 79.38 76 LEU A CA 1
ATOM 616 C C . LEU A 1 76 ? 15.689 -18.866 -21.429 1.00 79.38 76 LEU A C 1
ATOM 618 O O . LEU A 1 76 ? 16.415 -18.498 -22.351 1.00 79.38 76 LEU A O 1
ATOM 622 N N . ASN A 1 77 ? 16.148 -19.578 -20.396 1.00 79.88 77 ASN A N 1
ATOM 623 C CA . ASN A 1 77 ? 17.557 -19.951 -20.252 1.00 79.88 77 ASN A CA 1
ATOM 624 C C . ASN A 1 77 ? 18.045 -20.840 -21.406 1.00 79.88 77 ASN A C 1
ATOM 626 O O . ASN A 1 77 ? 19.161 -20.663 -21.894 1.00 79.88 77 ASN A O 1
ATOM 630 N N . ALA A 1 78 ? 17.219 -21.782 -21.873 1.00 82.56 78 ALA A N 1
ATOM 631 C CA . ALA A 1 78 ? 17.560 -22.625 -23.017 1.00 82.56 78 ALA A CA 1
ATOM 632 C C . ALA A 1 78 ? 17.731 -21.801 -24.306 1.00 82.56 78 ALA A C 1
ATOM 634 O O . ALA A 1 78 ? 18.697 -22.006 -25.043 1.00 82.56 78 ALA A O 1
ATOM 635 N N . LYS A 1 79 ? 16.843 -20.828 -24.548 1.00 79.94 79 LYS A N 1
ATOM 636 C CA . LYS A 1 79 ? 16.930 -19.922 -25.703 1.00 79.94 79 LYS A CA 1
ATOM 637 C C . LYS A 1 79 ? 18.110 -18.960 -25.625 1.00 79.94 79 LYS A C 1
ATOM 639 O O . LYS A 1 79 ? 18.752 -18.703 -26.640 1.00 79.94 79 LYS A O 1
ATOM 644 N N . GLU A 1 80 ? 18.458 -18.482 -24.435 1.00 75.94 80 GLU A N 1
ATOM 645 C CA . GLU A 1 80 ? 19.650 -17.653 -24.245 1.00 75.94 80 GLU A CA 1
ATOM 646 C C . GLU A 1 80 ? 20.944 -18.429 -24.546 1.00 75.94 80 GLU A C 1
ATOM 648 O O . GLU A 1 80 ? 21.869 -17.893 -25.158 1.00 75.94 80 GLU A O 1
ATOM 653 N N . MET A 1 81 ? 21.001 -19.710 -24.170 1.00 79.19 81 MET A N 1
ATOM 654 C CA . MET A 1 81 ? 22.125 -20.590 -24.503 1.00 79.19 81 MET A CA 1
ATOM 655 C C . MET A 1 81 ? 22.220 -20.866 -26.010 1.00 79.19 81 MET A C 1
ATOM 657 O O . MET A 1 81 ? 23.320 -20.844 -26.557 1.00 79.19 81 MET A O 1
ATOM 661 N N . GLU A 1 82 ? 21.088 -21.073 -26.690 1.00 80.19 82 GLU A N 1
ATOM 662 C CA . GLU A 1 82 ? 21.029 -21.248 -28.150 1.00 80.19 82 GLU A CA 1
ATOM 663 C C . GLU A 1 82 ? 21.545 -19.997 -28.889 1.00 80.19 82 GLU A C 1
ATOM 665 O O . GLU A 1 82 ? 22.347 -20.105 -29.820 1.00 80.19 82 GLU A O 1
ATOM 670 N N . LEU A 1 83 ? 21.176 -18.801 -28.414 1.00 73.50 83 LEU A N 1
ATOM 671 C CA . LEU A 1 83 ? 21.666 -17.528 -28.950 1.00 73.50 83 LEU A CA 1
ATOM 672 C C . LEU A 1 83 ? 23.187 -17.378 -28.764 1.00 73.50 83 LEU A C 1
ATOM 674 O O . LEU A 1 83 ? 23.897 -17.040 -29.712 1.00 73.50 83 LEU A O 1
ATOM 678 N N . LYS A 1 84 ? 23.701 -17.666 -27.560 1.00 76.06 84 LYS A N 1
ATOM 679 C CA . LYS A 1 84 ? 25.142 -17.590 -27.253 1.00 76.06 84 LYS A CA 1
ATOM 680 C C . LYS A 1 84 ? 25.966 -18.559 -28.099 1.00 76.06 84 LYS A C 1
ATOM 682 O O . LYS A 1 84 ? 27.029 -18.186 -28.592 1.00 76.06 84 LYS A O 1
ATOM 687 N N . GLU A 1 85 ? 25.477 -19.779 -28.299 1.00 79.56 85 GLU A N 1
ATOM 688 C CA . GLU A 1 85 ? 26.148 -20.771 -29.142 1.00 79.56 85 GLU A CA 1
ATOM 689 C C . GLU A 1 85 ? 26.143 -20.354 -30.622 1.00 79.56 85 GLU A C 1
ATOM 691 O O . GLU A 1 85 ? 27.168 -20.464 -31.296 1.00 79.56 85 GLU A O 1
ATOM 696 N N . SER A 1 86 ? 25.039 -19.783 -31.117 1.00 74.56 86 SER A N 1
ATOM 697 C CA . SER A 1 86 ? 24.966 -19.236 -32.479 1.00 74.56 86 SER A CA 1
ATOM 698 C C . SER A 1 86 ? 25.966 -18.093 -32.700 1.00 74.56 86 SER A C 1
ATOM 700 O O . SER A 1 86 ? 26.636 -18.053 -33.734 1.00 74.56 86 SER A O 1
ATOM 702 N N . ILE A 1 87 ? 26.114 -17.184 -31.729 1.00 69.88 87 ILE A N 1
ATOM 703 C CA . ILE A 1 87 ? 27.110 -16.097 -31.780 1.00 69.88 87 ILE A CA 1
ATOM 704 C C . ILE A 1 87 ? 28.528 -16.679 -31.830 1.00 69.88 87 ILE A C 1
ATOM 706 O O . ILE A 1 87 ? 29.303 -16.347 -32.728 1.00 69.88 87 ILE A O 1
ATOM 710 N N . ARG A 1 88 ? 28.843 -17.627 -30.940 1.00 74.69 88 ARG A N 1
ATOM 711 C CA . ARG A 1 88 ? 30.164 -18.263 -30.866 1.00 74.69 88 ARG A CA 1
ATOM 712 C C . ARG A 1 88 ? 30.547 -18.988 -32.162 1.00 74.69 88 ARG A C 1
ATOM 714 O O . ARG A 1 88 ? 31.673 -18.853 -32.642 1.00 74.69 88 ARG A O 1
ATOM 721 N N . GLN A 1 89 ? 29.621 -19.738 -32.762 1.00 72.56 89 GLN A N 1
ATOM 722 C CA . GLN A 1 89 ? 29.861 -20.418 -34.042 1.00 72.56 89 GLN A CA 1
ATOM 723 C C . GLN A 1 89 ? 30.123 -19.423 -35.183 1.00 72.56 89 GLN A C 1
ATOM 725 O O . GLN A 1 89 ? 30.896 -19.717 -36.100 1.00 72.56 89 GLN A O 1
ATOM 730 N N . LYS A 1 90 ? 29.514 -18.233 -35.127 1.00 67.31 90 LYS A N 1
ATOM 731 C CA . LYS A 1 90 ? 29.690 -17.182 -36.134 1.00 67.31 90 LYS A CA 1
ATOM 732 C C . LYS A 1 90 ? 31.011 -16.446 -35.997 1.00 67.31 90 LYS A C 1
ATOM 734 O O . LYS A 1 90 ? 31.693 -16.280 -37.006 1.00 67.31 90 LYS A O 1
ATOM 739 N N . GLU A 1 91 ? 31.414 -16.100 -34.780 1.00 68.81 91 GLU A N 1
ATOM 740 C CA . GLU A 1 91 ? 32.749 -15.556 -34.511 1.00 68.81 91 GLU A CA 1
ATOM 741 C C . GLU A 1 91 ? 33.833 -16.510 -35.026 1.00 68.81 91 GLU A C 1
ATOM 743 O O . GLU A 1 91 ? 34.757 -16.101 -35.732 1.00 68.81 91 GLU A O 1
ATOM 748 N N . GLN A 1 92 ? 33.660 -17.813 -34.790 1.00 69.06 92 GLN A N 1
ATOM 749 C CA . GLN A 1 92 ? 34.599 -18.824 -35.262 1.00 69.06 92 GLN A CA 1
ATOM 750 C C . GLN A 1 92 ? 34.624 -18.936 -36.800 1.00 69.06 92 GLN A C 1
ATOM 752 O O . GLN A 1 92 ? 35.702 -19.043 -37.388 1.00 69.06 92 GLN A O 1
ATOM 757 N N . GLN A 1 93 ? 33.478 -18.842 -37.486 1.00 66.31 93 GLN A N 1
ATOM 758 C CA . GLN A 1 93 ? 33.427 -18.828 -38.958 1.00 66.31 93 GLN A CA 1
ATOM 759 C C . GLN A 1 93 ? 34.094 -17.586 -39.571 1.00 66.31 93 GLN A C 1
ATOM 761 O O . GLN A 1 93 ? 34.803 -17.720 -40.570 1.00 66.31 93 GLN A O 1
ATOM 766 N N . VAL A 1 94 ? 33.904 -16.398 -38.987 1.00 61.22 94 VAL A N 1
ATOM 767 C CA . VAL A 1 94 ? 34.501 -15.143 -39.482 1.00 61.22 94 VAL A CA 1
ATOM 768 C C . VAL A 1 94 ? 36.025 -15.177 -39.361 1.00 61.22 94 VAL A C 1
ATOM 770 O O . VAL A 1 94 ? 36.722 -14.883 -40.333 1.00 61.22 94 VAL A O 1
ATOM 773 N N . VAL A 1 95 ? 36.544 -15.632 -38.216 1.00 59.38 95 VAL A N 1
ATOM 774 C CA . VAL A 1 95 ? 37.992 -15.761 -37.974 1.00 59.38 95 VAL A CA 1
ATOM 775 C C . VAL A 1 95 ? 38.638 -16.756 -38.943 1.00 59.38 95 VAL A C 1
ATOM 777 O O . VAL A 1 95 ? 39.698 -16.482 -39.502 1.00 59.38 95 VAL A O 1
ATOM 780 N N . THR A 1 96 ? 37.986 -17.895 -39.198 1.00 58.72 96 THR A N 1
ATOM 781 C CA . THR A 1 96 ? 38.552 -18.933 -40.079 1.00 58.72 96 THR A CA 1
ATOM 782 C C . THR A 1 96 ? 38.566 -18.496 -41.548 1.00 58.72 96 THR A C 1
ATOM 784 O O . THR A 1 96 ? 39.478 -18.851 -42.289 1.00 58.72 96 THR A O 1
ATOM 787 N N . LYS A 1 97 ? 37.576 -17.706 -41.985 1.00 57.59 97 LYS A N 1
ATOM 788 C CA . LYS A 1 97 ? 37.445 -17.281 -43.385 1.00 57.59 97 LYS A CA 1
ATOM 789 C C . LYS A 1 97 ? 38.402 -16.138 -43.749 1.00 57.59 97 LYS A C 1
ATOM 791 O O . LYS A 1 97 ? 39.045 -16.206 -44.791 1.00 57.59 97 LYS A O 1
ATOM 796 N N . LEU A 1 98 ? 38.584 -15.165 -42.850 1.00 53.91 98 LEU A N 1
ATOM 797 C CA . LEU A 1 98 ? 39.581 -14.094 -43.004 1.00 53.91 98 LEU A CA 1
ATOM 798 C C . LEU A 1 98 ? 41.012 -14.640 -43.125 1.00 53.91 98 LEU A C 1
ATOM 800 O O . LEU A 1 98 ? 41.794 -14.136 -43.926 1.00 53.91 98 LEU A O 1
ATOM 804 N N . ALA A 1 99 ? 41.345 -15.699 -42.381 1.00 47.75 99 ALA A N 1
ATOM 805 C CA . ALA A 1 99 ? 42.660 -16.330 -42.463 1.00 47.75 99 ALA A CA 1
ATOM 806 C C . ALA A 1 99 ? 42.927 -16.982 -43.837 1.00 47.75 99 ALA A C 1
ATOM 808 O O . ALA A 1 99 ? 44.039 -16.899 -44.356 1.00 47.75 99 ALA A O 1
ATOM 809 N N . VAL A 1 100 ? 41.917 -17.604 -44.457 1.00 56.59 100 VAL A N 1
ATOM 810 C CA . VAL A 1 100 ? 42.065 -18.285 -45.758 1.00 56.59 100 VAL A CA 1
ATOM 811 C C . VAL A 1 100 ? 42.212 -17.285 -46.909 1.00 56.59 100 VAL A C 1
ATOM 813 O O . VAL A 1 100 ? 43.088 -17.470 -47.756 1.00 56.59 100 VAL A O 1
ATOM 816 N N . ASP A 1 101 ? 41.429 -16.203 -46.909 1.00 49.50 101 ASP A N 1
ATOM 817 C CA . ASP A 1 101 ? 41.458 -15.195 -47.979 1.00 49.50 101 ASP A CA 1
ATOM 818 C C . ASP A 1 101 ? 42.783 -14.405 -47.992 1.00 49.50 101 ASP A C 1
ATOM 820 O O . ASP A 1 101 ? 43.353 -14.164 -49.059 1.00 49.50 101 ASP A O 1
ATOM 824 N N . PHE A 1 102 ? 43.350 -14.097 -46.817 1.00 48.72 102 PHE A N 1
ATOM 825 C CA . PHE A 1 102 ? 44.672 -13.461 -46.714 1.00 48.72 102 PHE A CA 1
ATOM 826 C C . PHE A 1 102 ? 45.806 -14.350 -47.246 1.00 48.72 102 PHE A C 1
ATOM 828 O O . PHE A 1 102 ? 46.753 -13.855 -47.862 1.00 48.72 102 PHE A O 1
ATOM 835 N N . THR A 1 103 ? 45.711 -15.667 -47.050 1.00 52.56 103 THR A N 1
ATOM 836 C CA . THR A 1 103 ? 46.759 -16.599 -47.494 1.00 52.56 103 THR A CA 1
ATOM 837 C C . THR A 1 103 ? 46.784 -16.697 -49.026 1.00 52.56 103 THR A C 1
ATOM 839 O O . THR A 1 103 ? 47.838 -16.565 -49.642 1.00 52.56 103 THR A O 1
ATOM 842 N N . GLN A 1 104 ? 45.611 -16.792 -49.664 1.00 55.56 104 GLN A N 1
ATOM 843 C CA . GLN A 1 104 ? 45.502 -16.884 -51.128 1.00 55.56 104 GLN A CA 1
ATOM 844 C C . GLN A 1 104 ? 45.969 -15.616 -51.858 1.00 55.56 104 GLN A C 1
ATOM 846 O O . GLN A 1 104 ? 46.533 -15.695 -52.951 1.00 55.56 104 GLN A O 1
ATOM 851 N N . GLN A 1 105 ? 45.753 -14.441 -51.264 1.00 50.56 105 GLN A N 1
ATOM 852 C CA . GLN A 1 105 ? 46.174 -13.173 -51.859 1.00 50.56 105 GLN A CA 1
ATOM 853 C C . GLN A 1 105 ? 47.699 -12.982 -51.788 1.00 50.56 105 GLN A C 1
ATOM 855 O O . GLN A 1 105 ? 48.294 -12.406 -52.701 1.00 50.56 105 GLN A O 1
ATOM 860 N N . THR A 1 106 ? 48.336 -13.530 -50.750 1.00 54.25 106 THR A N 1
ATOM 861 C CA . THR A 1 106 ? 49.795 -13.501 -50.570 1.00 54.25 106 THR A CA 1
ATOM 862 C C . THR A 1 106 ? 50.493 -14.433 -51.569 1.00 54.25 106 THR A C 1
ATOM 864 O O . THR A 1 106 ? 51.421 -14.008 -52.260 1.00 54.25 106 THR A O 1
ATOM 867 N N . ASP A 1 107 ? 49.960 -15.644 -51.766 1.00 55.09 107 ASP A N 1
ATOM 868 C CA . ASP A 1 107 ? 50.483 -16.631 -52.727 1.00 55.09 107 ASP A CA 1
ATOM 869 C C . ASP A 1 107 ? 50.392 -16.154 -54.194 1.00 55.09 107 ASP A C 1
ATOM 871 O O . ASP A 1 107 ? 51.216 -16.513 -55.044 1.00 55.09 107 ASP A O 1
ATOM 875 N N . PHE A 1 108 ? 49.392 -15.329 -54.527 1.00 53.16 108 PHE A N 1
ATOM 876 C CA . PHE A 1 108 ? 49.241 -14.748 -55.866 1.00 53.16 108 PHE A CA 1
ATOM 877 C C . PHE A 1 108 ? 50.289 -13.658 -56.154 1.00 53.16 108 PHE A C 1
ATOM 879 O O . PHE A 1 108 ? 50.836 -13.580 -57.260 1.00 53.16 108 PHE A O 1
ATOM 886 N N . ILE A 1 109 ? 50.607 -12.829 -55.156 1.00 56.81 109 ILE A N 1
ATOM 887 C CA . ILE A 1 109 ? 51.629 -11.778 -55.270 1.00 56.81 109 ILE A CA 1
ATOM 888 C C . ILE A 1 109 ? 53.031 -12.399 -55.376 1.00 56.81 109 ILE A C 1
ATOM 890 O O . ILE A 1 109 ? 53.831 -11.979 -56.212 1.00 56.81 109 ILE A O 1
ATOM 894 N N . GLU A 1 110 ? 53.317 -13.446 -54.602 1.00 58.81 110 GLU A N 1
ATOM 895 C CA . GLU A 1 110 ? 54.616 -14.129 -54.638 1.00 58.81 110 GLU A CA 1
ATOM 896 C C . GLU A 1 110 ? 54.862 -14.838 -55.985 1.00 58.81 110 GLU A C 1
ATOM 898 O O . GLU A 1 110 ? 55.935 -14.710 -56.584 1.00 58.81 110 GLU A O 1
ATOM 903 N N . ASN A 1 111 ? 53.834 -15.485 -56.549 1.00 55.66 111 ASN A N 1
ATOM 904 C CA . ASN A 1 111 ? 53.928 -16.115 -57.870 1.00 55.66 111 ASN A CA 1
ATOM 905 C C . ASN A 1 111 ? 54.096 -15.106 -59.017 1.00 55.66 111 ASN A C 1
ATOM 907 O O . ASN A 1 111 ? 54.835 -15.366 -59.968 1.00 55.66 111 ASN A O 1
ATOM 911 N N . THR A 1 112 ? 53.440 -13.945 -58.957 1.00 56.75 112 THR A N 1
ATOM 912 C CA . THR A 1 112 ? 53.566 -12.919 -60.010 1.00 56.75 112 THR A CA 1
ATOM 913 C C . THR A 1 112 ? 54.930 -12.222 -59.993 1.00 56.75 112 THR A C 1
ATOM 915 O O . THR A 1 112 ? 55.478 -11.944 -61.062 1.00 56.75 112 THR A O 1
ATOM 918 N N . LEU A 1 113 ? 55.533 -12.034 -58.814 1.00 54.69 113 LEU A N 1
ATOM 919 C CA . LEU A 1 113 ? 56.907 -11.535 -58.677 1.00 54.69 113 LEU A CA 1
ATOM 920 C C . LEU A 1 113 ? 57.948 -12.548 -59.194 1.00 54.69 113 LEU A C 1
ATOM 922 O O . LEU A 1 113 ? 58.876 -12.161 -59.906 1.00 54.69 113 LEU A O 1
ATOM 926 N N . SER A 1 114 ? 57.746 -13.848 -58.953 1.00 52.38 114 SER A N 1
ATOM 927 C CA . SER A 1 114 ? 58.614 -14.918 -59.478 1.00 52.38 114 SER A CA 1
ATOM 928 C C . SER A 1 114 ? 58.609 -15.007 -61.018 1.00 52.38 114 SER A C 1
ATOM 930 O O . SER A 1 114 ? 59.649 -15.222 -61.655 1.00 52.38 114 SER A O 1
ATOM 932 N N . VAL A 1 115 ? 57.456 -14.767 -61.656 1.00 54.59 115 VAL A N 1
ATOM 933 C CA . VAL A 1 115 ? 57.328 -14.706 -63.129 1.00 54.59 115 VAL A CA 1
ATOM 934 C C . VAL A 1 115 ? 58.037 -13.473 -63.713 1.00 54.59 115 VAL A C 1
ATOM 936 O O . VAL A 1 115 ? 58.591 -13.526 -64.815 1.00 54.59 115 VAL A O 1
ATOM 939 N N . GLN A 1 116 ? 58.085 -12.366 -62.968 1.00 52.00 116 GLN A N 1
ATOM 940 C CA . GLN A 1 116 ? 58.790 -11.150 -63.376 1.00 52.00 116 GLN A CA 1
ATOM 941 C C . GLN A 1 116 ? 60.322 -11.307 -63.311 1.00 52.00 116 GLN A C 1
ATOM 943 O O . GLN A 1 116 ? 61.021 -10.796 -64.190 1.00 52.00 116 GLN A O 1
ATOM 948 N N . GLU A 1 117 ? 60.849 -12.057 -62.338 1.00 52.59 117 GLU A N 1
ATOM 949 C CA . GLU A 1 117 ? 62.283 -12.381 -62.242 1.00 52.59 117 GLU A CA 1
ATOM 950 C C . GLU A 1 117 ? 62.738 -13.370 -63.328 1.00 52.59 117 GLU A C 1
ATOM 952 O O . GLU A 1 117 ? 63.794 -13.199 -63.943 1.00 52.59 117 GLU A O 1
ATOM 957 N N . SER A 1 118 ? 61.912 -14.366 -63.654 1.00 50.91 118 SER A N 1
ATOM 958 C CA . SER A 1 118 ? 62.223 -15.347 -64.706 1.00 50.91 118 SER A CA 1
ATOM 959 C C . SER A 1 118 ? 62.112 -14.771 -66.130 1.00 50.91 118 SER A C 1
ATOM 961 O O . SER A 1 118 ? 62.868 -15.176 -67.018 1.00 50.91 118 SER A O 1
ATOM 963 N N . GLY A 1 119 ? 61.280 -13.746 -66.348 1.00 50.56 119 GLY A N 1
ATOM 964 C CA . GLY A 1 119 ? 61.229 -12.989 -67.606 1.00 50.56 119 GLY A CA 1
ATOM 965 C C . GLY A 1 119 ? 62.491 -12.163 -67.906 1.00 50.56 119 GLY A C 1
ATOM 966 O O . GLY A 1 119 ? 62.822 -11.952 -69.075 1.00 50.56 119 GLY A O 1
ATOM 967 N N . GLN A 1 120 ? 63.247 -11.738 -66.885 1.00 51.09 120 GLN A N 1
ATOM 968 C CA . GLN A 1 120 ? 64.506 -11.003 -67.085 1.00 51.09 120 GLN A CA 1
ATOM 969 C C . GLN A 1 120 ? 65.658 -11.902 -67.564 1.00 51.09 120 GLN A C 1
ATOM 971 O O . GLN A 1 120 ? 66.551 -11.427 -68.269 1.00 51.09 120 GLN A O 1
ATOM 976 N N . HIS A 1 121 ? 65.609 -13.207 -67.287 1.00 45.75 121 HIS A N 1
ATOM 977 C CA . HIS A 1 121 ? 66.624 -14.161 -67.744 1.00 45.75 121 HIS A CA 1
ATOM 978 C C . HIS A 1 121 ? 66.478 -14.582 -69.217 1.00 45.75 121 HIS A C 1
ATOM 980 O O . HIS A 1 121 ? 67.456 -15.026 -69.821 1.00 45.75 121 HIS A O 1
ATOM 986 N N . LEU A 1 122 ? 65.312 -14.379 -69.846 1.00 44.12 122 LEU A N 1
ATOM 987 C CA . LEU A 1 122 ? 65.095 -14.736 -71.257 1.00 44.12 122 LEU A CA 1
ATOM 988 C C . LEU A 1 122 ? 65.673 -13.731 -72.271 1.00 44.12 122 LEU A C 1
ATOM 990 O O . LEU A 1 122 ? 65.689 -14.014 -73.467 1.00 44.12 122 LEU A O 1
ATOM 994 N N . LYS A 1 123 ? 66.204 -12.583 -71.830 1.00 46.75 123 LYS A N 1
ATOM 995 C CA . LYS A 1 123 ? 66.851 -11.595 -72.718 1.00 46.75 123 LYS A CA 1
ATOM 996 C C . LYS A 1 123 ? 68.286 -11.952 -73.136 1.00 46.75 123 LYS A C 1
ATOM 998 O O . LYS A 1 123 ? 68.878 -11.224 -73.924 1.00 46.75 123 LYS A O 1
ATOM 1003 N N . MET A 1 124 ? 68.842 -13.060 -72.642 1.00 45.09 124 MET A N 1
ATOM 1004 C CA . MET A 1 124 ? 70.243 -13.452 -72.868 1.00 45.09 124 MET A CA 1
ATOM 1005 C C . MET A 1 124 ? 70.459 -14.484 -73.990 1.00 45.09 124 MET A C 1
ATOM 1007 O O . MET A 1 124 ? 71.600 -14.856 -74.245 1.00 45.09 124 MET A O 1
ATOM 1011 N N . PHE A 1 125 ? 69.413 -14.933 -74.694 1.00 41.62 125 PHE A N 1
ATOM 1012 C CA . PHE A 1 125 ? 69.561 -15.900 -75.787 1.00 41.62 125 PHE A CA 1
ATOM 1013 C C . PHE A 1 125 ? 68.708 -15.547 -77.011 1.00 41.62 125 PHE A C 1
ATOM 1015 O O . PHE A 1 125 ? 67.544 -15.919 -77.098 1.00 41.62 125 PHE A O 1
ATOM 1022 N N . SER A 1 126 ? 69.320 -14.916 -78.015 1.00 37.34 126 SER A N 1
ATOM 1023 C CA . SER A 1 126 ? 69.055 -15.291 -79.411 1.00 37.34 126 SER A CA 1
ATOM 1024 C C . SER A 1 126 ? 70.275 -14.966 -80.279 1.00 37.34 126 SER A C 1
ATOM 1026 O O . SER A 1 126 ? 70.730 -13.825 -80.330 1.00 37.34 126 SER A O 1
ATOM 1028 N N . PHE A 1 127 ? 70.824 -16.024 -80.877 1.00 39.41 127 PHE A N 1
ATOM 1029 C CA . PHE A 1 127 ? 71.967 -16.047 -81.788 1.00 39.41 127 PHE A CA 1
ATOM 1030 C C . PHE A 1 127 ? 71.562 -15.624 -83.212 1.00 39.41 127 PHE A C 1
ATOM 1032 O O . PHE A 1 127 ? 70.387 -15.644 -83.580 1.00 39.41 127 PHE A O 1
ATOM 1039 N N . GLU A 1 128 ? 72.575 -15.239 -83.982 1.00 44.09 128 GLU A N 1
ATOM 1040 C CA . GLU A 1 128 ? 72.561 -14.744 -85.360 1.00 44.09 128 GLU A CA 1
ATOM 1041 C C . GLU A 1 128 ? 71.906 -15.688 -86.386 1.00 44.09 128 GLU A C 1
ATOM 1043 O O . GLU A 1 128 ? 72.172 -16.883 -86.378 1.00 44.09 128 GLU A O 1
ATOM 1048 N N . ASP A 1 129 ? 71.112 -15.135 -87.317 1.00 42.22 129 ASP A N 1
ATOM 1049 C CA . ASP A 1 129 ? 71.399 -15.240 -88.759 1.00 42.22 129 ASP A CA 1
ATOM 1050 C C . ASP A 1 129 ? 70.502 -14.324 -89.631 1.00 42.22 129 ASP A C 1
ATOM 1052 O O . ASP A 1 129 ? 69.290 -14.218 -89.450 1.00 42.22 129 ASP A O 1
ATOM 1056 N N . ASN A 1 130 ? 71.167 -13.620 -90.553 1.00 50.88 130 ASN A N 1
ATOM 1057 C CA . ASN A 1 130 ? 70.737 -12.957 -91.797 1.00 50.88 130 ASN A CA 1
ATOM 1058 C C . ASN A 1 130 ? 69.261 -12.543 -91.996 1.00 50.88 130 ASN A C 1
ATOM 1060 O O . ASN A 1 130 ? 68.476 -13.288 -92.574 1.00 50.88 130 ASN A O 1
ATOM 1064 N N . GLN A 1 131 ? 68.941 -11.282 -91.661 1.00 46.94 131 GLN A N 1
ATOM 1065 C CA . GLN A 1 131 ? 67.964 -10.411 -92.351 1.00 46.94 131 GLN A CA 1
ATOM 1066 C C . GLN A 1 131 ? 68.031 -8.995 -91.731 1.00 46.94 131 GLN A C 1
ATOM 1068 O O . GLN A 1 131 ? 67.408 -8.725 -90.704 1.00 46.94 131 GLN A O 1
ATOM 1073 N N . GLU A 1 132 ? 68.822 -8.087 -92.312 1.00 50.47 132 GLU A N 1
ATOM 1074 C CA . GLU A 1 132 ? 69.060 -6.744 -91.742 1.00 50.47 132 GLU A CA 1
ATOM 1075 C C . GLU A 1 132 ? 67.812 -5.837 -91.734 1.00 50.47 132 GLU A C 1
ATOM 1077 O O . GLU A 1 132 ? 67.627 -5.079 -90.785 1.00 50.47 132 GLU A O 1
ATOM 1082 N N . GLU A 1 133 ? 66.875 -5.981 -92.679 1.00 50.72 133 GLU A N 1
ATOM 1083 C CA . GLU A 1 133 ? 65.610 -5.213 -92.659 1.00 50.72 133 GLU A CA 1
ATOM 1084 C C . GLU A 1 133 ? 64.621 -5.693 -91.579 1.00 50.72 133 GLU A C 1
ATOM 1086 O O . GLU A 1 133 ? 63.817 -4.915 -91.061 1.00 50.72 133 GLU A O 1
ATOM 1091 N N . ASN A 1 134 ? 64.711 -6.962 -91.173 1.00 53.16 134 ASN A N 1
ATOM 1092 C CA . ASN A 1 134 ? 63.821 -7.558 -90.174 1.00 53.16 134 ASN A CA 1
ATOM 1093 C C . ASN A 1 134 ? 64.334 -7.333 -88.735 1.00 53.16 134 ASN A C 1
ATOM 1095 O O . ASN A 1 134 ? 63.558 -7.386 -87.782 1.00 53.16 134 ASN A O 1
ATOM 1099 N N . LYS A 1 135 ? 65.632 -7.028 -88.564 1.00 55.47 135 LYS A N 1
ATOM 1100 C CA . LYS A 1 135 ? 66.227 -6.633 -87.274 1.00 55.47 135 LYS A CA 1
ATOM 1101 C C . LYS A 1 135 ? 65.791 -5.235 -86.841 1.00 55.47 135 LYS A C 1
ATOM 1103 O O . LYS A 1 135 ? 65.386 -5.084 -85.697 1.00 55.47 135 LYS A O 1
ATOM 1108 N N . ILE A 1 136 ? 65.776 -4.257 -87.750 1.00 58.91 136 ILE A N 1
ATOM 1109 C CA . ILE A 1 136 ? 65.370 -2.879 -87.422 1.00 58.91 136 ILE A CA 1
ATOM 1110 C C . ILE A 1 136 ? 63.882 -2.826 -87.043 1.00 58.91 136 ILE A C 1
ATOM 1112 O O . ILE A 1 136 ? 63.528 -2.181 -86.062 1.00 58.91 136 ILE A O 1
ATOM 1116 N N . SER A 1 137 ? 63.011 -3.563 -87.747 1.00 64.88 137 SER A N 1
ATOM 1117 C CA . SER A 1 137 ? 61.592 -3.669 -87.361 1.00 64.88 137 SER A CA 1
ATOM 1118 C C . SER A 1 137 ? 61.399 -4.366 -86.012 1.00 64.88 137 SER A C 1
ATOM 1120 O O . SER A 1 137 ? 60.596 -3.905 -85.206 1.00 64.88 137 SER A O 1
ATOM 1122 N N . LYS A 1 138 ? 62.150 -5.439 -85.726 1.00 68.50 138 LYS A N 1
ATOM 1123 C CA . LYS A 1 138 ? 62.100 -6.112 -84.417 1.00 68.50 138 LYS A CA 1
ATOM 1124 C C . LYS A 1 138 ? 62.633 -5.228 -83.293 1.00 68.50 138 LYS A C 1
ATOM 1126 O O . LYS A 1 138 ? 62.049 -5.205 -82.221 1.00 68.50 138 LYS A O 1
ATOM 1131 N N . GLU A 1 139 ? 63.693 -4.469 -83.531 1.00 69.31 139 GLU A N 1
ATOM 1132 C CA . GLU A 1 139 ? 64.257 -3.538 -82.553 1.00 69.31 139 GLU A CA 1
ATOM 1133 C C . GLU A 1 139 ? 63.321 -2.348 -82.295 1.00 69.31 139 GLU A C 1
ATOM 1135 O O . GLU A 1 139 ? 63.119 -1.955 -81.148 1.00 69.31 139 GLU A O 1
ATOM 1140 N N . LEU A 1 140 ? 62.657 -1.828 -83.332 1.00 73.50 140 LEU A N 1
ATOM 1141 C CA . LEU A 1 140 ? 61.634 -0.788 -83.195 1.00 73.50 140 LEU A CA 1
ATOM 1142 C C . LEU A 1 140 ? 60.393 -1.301 -82.442 1.00 73.50 140 LEU A C 1
ATOM 1144 O O . LEU A 1 140 ? 59.849 -0.593 -81.595 1.00 73.50 140 LEU A O 1
ATOM 1148 N N . GLN A 1 141 ? 59.988 -2.546 -82.704 1.00 76.38 141 GLN A N 1
ATOM 1149 C CA . GLN A 1 141 ? 58.906 -3.234 -81.999 1.00 76.38 141 GLN A CA 1
ATOM 1150 C C . GLN A 1 141 ? 59.257 -3.465 -80.519 1.00 76.38 141 GLN A C 1
ATOM 1152 O O . GLN A 1 141 ? 58.459 -3.130 -79.649 1.00 76.38 141 GLN A O 1
ATOM 1157 N N . ILE A 1 142 ? 60.475 -3.928 -80.218 1.00 74.38 142 ILE A N 1
ATOM 1158 C CA . ILE A 1 142 ? 60.975 -4.105 -78.844 1.00 74.38 142 ILE A CA 1
ATOM 1159 C C . ILE A 1 142 ? 61.054 -2.762 -78.113 1.00 74.38 142 ILE A C 1
ATOM 1161 O O . ILE A 1 142 ? 60.699 -2.685 -76.941 1.00 74.38 142 ILE A O 1
ATOM 1165 N N . ASN A 1 143 ? 61.486 -1.690 -78.780 1.00 76.69 143 ASN A N 1
ATOM 1166 C CA . ASN A 1 143 ? 61.537 -0.356 -78.179 1.00 76.69 143 ASN A CA 1
ATOM 1167 C C . ASN A 1 143 ? 60.138 0.209 -77.901 1.00 76.69 143 ASN A C 1
ATOM 1169 O O . ASN A 1 143 ? 59.941 0.871 -76.882 1.00 76.69 143 ASN A O 1
ATOM 1173 N N . LYS A 1 144 ? 59.159 -0.085 -78.764 1.00 81.50 144 LYS A N 1
ATOM 1174 C CA . LYS A 1 144 ? 57.753 0.255 -78.524 1.00 81.50 144 LYS A CA 1
ATOM 1175 C C . LYS A 1 144 ? 57.189 -0.528 -77.337 1.00 81.50 144 LYS A C 1
ATOM 1177 O O . LYS A 1 144 ? 56.647 0.079 -76.423 1.00 81.50 144 LYS A O 1
ATOM 1182 N N . GLU A 1 145 ? 57.398 -1.841 -77.303 1.00 81.44 145 GLU A N 1
ATOM 1183 C CA . GLU A 1 145 ? 56.972 -2.707 -76.195 1.00 81.44 145 GLU A CA 1
ATOM 1184 C C . GLU A 1 145 ? 57.648 -2.323 -74.872 1.00 81.44 145 GLU A C 1
ATOM 1186 O O . GLU A 1 145 ? 57.009 -2.326 -73.824 1.00 81.44 145 GLU A O 1
ATOM 1191 N N . LEU A 1 146 ? 58.922 -1.920 -74.907 1.00 79.81 146 LEU A N 1
ATOM 1192 C CA . LEU A 1 146 ? 59.640 -1.395 -73.746 1.00 79.81 146 LEU A CA 1
ATOM 1193 C C . LEU A 1 146 ? 59.062 -0.050 -73.282 1.00 79.81 146 LEU A C 1
ATOM 1195 O O . LEU A 1 146 ? 58.969 0.188 -72.078 1.00 79.81 146 LEU A O 1
ATOM 1199 N N . GLY A 1 147 ? 58.668 0.818 -74.218 1.00 85.81 147 GLY A N 1
ATOM 1200 C CA . GLY A 1 147 ? 57.980 2.077 -73.934 1.00 85.81 147 GLY A CA 1
ATOM 1201 C C . GLY A 1 147 ? 56.617 1.859 -73.276 1.00 85.81 147 GLY A C 1
ATOM 1202 O O . GLY A 1 147 ? 56.348 2.446 -72.227 1.00 85.81 147 GLY A O 1
ATOM 1203 N N . ASP A 1 148 ? 55.808 0.957 -73.832 1.00 86.38 148 ASP A N 1
ATOM 1204 C CA . ASP A 1 148 ? 54.493 0.584 -73.299 1.00 86.38 148 ASP A CA 1
ATOM 1205 C C . ASP A 1 148 ? 54.623 -0.081 -71.917 1.00 86.38 148 ASP A C 1
ATOM 1207 O O . ASP A 1 148 ? 53.877 0.238 -70.989 1.00 86.38 148 ASP A O 1
ATOM 1211 N N . LEU A 1 149 ? 55.626 -0.948 -71.732 1.00 82.50 149 LEU A N 1
ATOM 1212 C CA . LEU A 1 149 ? 55.926 -1.568 -70.441 1.00 82.50 149 LEU A CA 1
ATOM 1213 C C . LEU A 1 149 ? 56.363 -0.525 -69.407 1.00 82.50 149 LEU A C 1
ATOM 1215 O O . LEU A 1 149 ? 55.919 -0.578 -68.263 1.00 82.50 149 LEU A O 1
ATOM 1219 N N . LYS A 1 150 ? 57.190 0.451 -69.797 1.00 86.12 150 LYS A N 1
ATOM 1220 C CA . LYS A 1 150 ? 57.622 1.540 -68.912 1.00 86.12 150 LYS A CA 1
ATOM 1221 C C . LYS A 1 150 ? 56.444 2.418 -68.487 1.00 86.12 150 LYS A C 1
ATOM 1223 O O . LYS A 1 150 ? 56.336 2.737 -67.306 1.00 86.12 150 LYS A O 1
ATOM 1228 N N . ALA A 1 151 ? 55.546 2.752 -69.415 1.00 87.25 151 ALA A N 1
ATOM 1229 C CA . ALA A 1 151 ? 54.319 3.485 -69.110 1.00 87.25 151 ALA A CA 1
ATOM 1230 C C . ALA A 1 151 ? 53.406 2.689 -68.161 1.00 87.25 151 ALA A C 1
ATOM 1232 O O . ALA A 1 151 ? 52.881 3.241 -67.196 1.00 87.25 151 ALA A O 1
ATOM 1233 N N . ARG A 1 152 ? 53.279 1.373 -68.371 1.00 88.75 152 ARG A N 1
ATOM 1234 C CA . ARG A 1 152 ? 52.500 0.493 -67.491 1.00 88.75 152 ARG A CA 1
ATOM 1235 C C . ARG A 1 152 ? 53.104 0.380 -66.090 1.00 88.75 152 ARG A C 1
ATOM 1237 O O . ARG A 1 152 ? 52.368 0.466 -65.115 1.00 88.75 152 ARG A O 1
ATOM 1244 N N . VAL A 1 153 ? 54.423 0.226 -65.972 1.00 85.38 153 VAL A N 1
ATOM 1245 C CA . VAL A 1 153 ? 55.122 0.208 -64.674 1.00 85.38 153 VAL A CA 1
ATOM 1246 C C . VAL A 1 153 ? 54.951 1.541 -63.948 1.00 85.38 153 VAL A C 1
ATOM 1248 O O . VAL A 1 153 ? 54.713 1.547 -62.743 1.00 85.38 153 VAL A O 1
ATOM 1251 N N . GLN A 1 154 ? 55.016 2.665 -64.662 1.00 88.31 154 GLN A N 1
ATOM 1252 C CA . GLN A 1 154 ? 54.769 3.978 -64.073 1.00 88.31 154 GLN A CA 1
ATOM 1253 C C . GLN A 1 154 ? 53.324 4.108 -63.562 1.00 88.31 154 GLN A C 1
ATOM 1255 O O . GLN A 1 154 ? 53.133 4.470 -62.405 1.00 88.31 154 GLN A O 1
ATOM 1260 N N . SER A 1 155 ? 52.330 3.708 -64.362 1.00 89.38 155 SER A N 1
ATOM 1261 C CA . SER A 1 155 ? 50.919 3.690 -63.947 1.00 89.38 155 SER A CA 1
ATOM 1262 C C . SER A 1 155 ? 50.682 2.805 -62.719 1.00 89.38 155 SER A C 1
ATOM 1264 O O . SER A 1 155 ? 49.978 3.215 -61.803 1.00 89.38 155 SER A O 1
ATOM 1266 N N . LEU A 1 156 ? 51.287 1.613 -62.668 1.00 87.50 156 LEU A N 1
ATOM 1267 C CA . LEU A 1 156 ? 51.186 0.714 -61.512 1.00 87.50 156 LEU A CA 1
ATOM 1268 C C . LEU A 1 156 ? 51.888 1.284 -60.272 1.00 87.50 156 LEU A C 1
ATOM 1270 O O . LEU A 1 156 ? 51.453 1.043 -59.152 1.00 87.50 156 LEU A O 1
ATOM 1274 N N . THR A 1 157 ? 52.967 2.048 -60.454 1.00 88.31 157 THR A N 1
ATOM 1275 C CA . THR A 1 157 ? 53.662 2.718 -59.345 1.00 88.31 157 THR A CA 1
ATOM 1276 C C . THR A 1 157 ? 52.803 3.843 -58.764 1.00 88.31 157 THR A C 1
ATOM 1278 O O . THR A 1 157 ? 52.701 3.969 -57.547 1.00 88.31 157 THR A O 1
ATOM 1281 N N . GLU A 1 158 ? 52.150 4.632 -59.617 1.00 90.62 158 GLU A N 1
ATOM 1282 C CA . GLU A 1 158 ? 51.208 5.676 -59.198 1.00 90.62 158 GLU A CA 1
ATOM 1283 C C . GLU A 1 158 ? 49.982 5.077 -58.486 1.00 90.62 158 GLU A C 1
ATOM 1285 O O . GLU A 1 158 ? 49.584 5.569 -57.430 1.00 90.62 158 GLU A O 1
ATOM 1290 N N . GLU A 1 159 ? 49.436 3.969 -59.000 1.00 91.06 159 GLU A N 1
ATOM 1291 C CA . GLU A 1 159 ? 48.353 3.220 -58.351 1.00 91.06 159 GLU A CA 1
ATOM 1292 C C . GLU A 1 159 ? 48.783 2.661 -56.988 1.00 91.06 159 GLU A C 1
ATOM 1294 O O . GLU A 1 159 ? 48.060 2.823 -56.005 1.00 91.06 159 GLU A O 1
ATOM 1299 N N . LYS A 1 160 ? 49.989 2.083 -56.893 1.00 87.75 160 LYS A N 1
ATOM 1300 C CA . LYS A 1 160 ? 50.555 1.587 -55.632 1.00 87.75 160 LYS A CA 1
ATOM 1301 C C . LYS A 1 160 ? 50.642 2.695 -54.581 1.00 87.75 160 LYS A C 1
ATOM 1303 O O . LYS A 1 160 ? 50.179 2.496 -53.464 1.00 87.75 160 LYS A O 1
ATOM 1308 N N . VAL A 1 161 ? 51.168 3.867 -54.940 1.00 91.81 161 VAL A N 1
ATOM 1309 C CA . VAL A 1 161 ? 51.240 5.026 -54.031 1.00 91.81 161 VAL A CA 1
ATOM 1310 C C . VAL A 1 161 ? 49.836 5.509 -53.639 1.00 91.81 161 VAL A C 1
ATOM 1312 O O . VAL A 1 161 ? 49.603 5.902 -52.496 1.00 91.81 161 VAL A O 1
ATOM 1315 N N . GLY A 1 162 ? 48.872 5.463 -54.563 1.00 91.50 162 GLY A N 1
ATOM 1316 C CA . GLY A 1 162 ? 47.468 5.764 -54.275 1.00 91.50 162 GLY A CA 1
ATOM 1317 C C . GLY A 1 162 ? 46.854 4.814 -53.241 1.00 91.50 162 GLY A C 1
ATOM 1318 O O . GLY A 1 162 ? 46.189 5.273 -52.309 1.00 91.50 162 GLY A O 1
ATOM 1319 N N . LEU A 1 163 ? 47.115 3.511 -53.375 1.00 90.56 163 LEU A N 1
ATOM 1320 C CA . LEU A 1 163 ? 46.662 2.482 -52.438 1.00 90.56 163 LEU A CA 1
ATOM 1321 C C . LEU A 1 163 ? 47.368 2.586 -51.082 1.00 90.56 163 LEU A C 1
ATOM 1323 O O . LEU A 1 163 ? 46.692 2.515 -50.062 1.00 90.56 163 LEU A O 1
ATOM 1327 N N . GLU A 1 164 ? 48.679 2.834 -51.047 1.00 89.44 164 GLU A N 1
ATOM 1328 C CA . GLU A 1 164 ? 49.433 3.060 -49.802 1.00 89.44 164 GLU A CA 1
ATOM 1329 C C . GLU A 1 164 ? 48.863 4.255 -49.014 1.00 89.44 164 GLU A C 1
ATOM 1331 O O . GLU A 1 164 ? 48.605 4.143 -47.817 1.00 89.44 164 GLU A O 1
ATOM 1336 N N . ASN A 1 165 ? 48.553 5.369 -49.687 1.00 91.81 165 ASN A N 1
ATOM 1337 C CA . ASN A 1 165 ? 47.908 6.527 -49.053 1.00 91.81 165 ASN A CA 1
ATOM 1338 C C . ASN A 1 165 ? 46.469 6.241 -48.587 1.00 91.81 165 ASN A C 1
ATOM 1340 O O . ASN A 1 165 ? 45.978 6.858 -47.640 1.00 91.81 165 ASN A O 1
ATOM 1344 N N . TYR A 1 166 ? 45.746 5.357 -49.276 1.00 92.75 166 TYR A N 1
ATOM 1345 C CA . TYR A 1 166 ? 44.409 4.944 -48.856 1.00 92.75 166 TYR A CA 1
ATOM 1346 C C . TYR A 1 166 ? 44.460 4.033 -47.625 1.00 92.75 166 TYR A C 1
ATOM 1348 O O . TYR A 1 166 ? 43.719 4.280 -46.678 1.00 92.75 166 TYR A O 1
ATOM 1356 N N . ILE A 1 167 ? 45.379 3.063 -47.603 1.00 90.62 167 ILE A N 1
ATOM 1357 C CA . ILE A 1 167 ? 45.636 2.196 -46.446 1.00 90.62 167 ILE A CA 1
ATOM 1358 C C . ILE A 1 167 ? 46.026 3.041 -45.234 1.00 90.62 167 ILE A C 1
ATOM 1360 O O . ILE A 1 167 ? 45.413 2.888 -44.186 1.00 90.62 167 ILE A O 1
ATOM 1364 N N . PHE A 1 168 ? 46.944 3.998 -45.394 1.00 93.62 168 PHE A N 1
ATOM 1365 C CA . PHE A 1 168 ? 47.356 4.881 -44.300 1.00 93.62 168 PHE A CA 1
ATOM 1366 C C . PHE A 1 168 ? 46.176 5.649 -43.678 1.00 93.62 168 PHE A C 1
ATOM 1368 O O . PHE A 1 168 ? 46.060 5.732 -42.458 1.00 93.62 168 PHE A O 1
ATOM 1375 N N . ARG A 1 169 ? 45.252 6.167 -44.501 1.00 92.50 169 ARG A N 1
ATOM 1376 C CA . ARG A 1 169 ? 44.038 6.839 -44.000 1.00 92.50 169 ARG A CA 1
ATOM 1377 C C . ARG A 1 169 ? 43.093 5.885 -43.272 1.00 92.50 169 ARG A C 1
ATOM 1379 O O . ARG A 1 169 ? 42.523 6.270 -42.259 1.00 92.50 169 ARG A O 1
ATOM 1386 N N . LEU A 1 170 ? 42.930 4.660 -43.774 1.00 90.88 170 LEU A N 1
ATOM 1387 C CA . LEU A 1 170 ? 42.121 3.644 -43.098 1.00 90.88 170 LEU A CA 1
ATOM 1388 C C . LEU A 1 170 ? 42.741 3.218 -41.761 1.00 90.88 170 LEU A C 1
ATOM 1390 O O . LEU A 1 170 ? 42.015 3.004 -40.798 1.00 90.88 170 LEU A O 1
ATOM 1394 N N . GLU A 1 171 ? 44.068 3.113 -41.680 1.00 92.31 171 GLU A N 1
ATOM 1395 C CA . GLU A 1 171 ? 44.776 2.823 -40.429 1.00 92.31 171 GLU A CA 1
ATOM 1396 C C . GLU A 1 171 ? 44.594 3.951 -39.403 1.00 92.31 171 GLU A C 1
ATOM 1398 O O . GLU A 1 171 ? 44.343 3.674 -38.230 1.00 92.31 171 GLU A O 1
ATOM 1403 N N . GLU A 1 172 ? 44.650 5.213 -39.840 1.00 94.25 172 GLU A N 1
ATOM 1404 C CA . GLU A 1 172 ? 44.366 6.376 -38.991 1.00 94.25 172 GLU A CA 1
ATOM 1405 C C . GLU A 1 172 ? 42.909 6.375 -38.493 1.00 94.25 172 GLU A C 1
ATOM 1407 O O . GLU A 1 172 ? 42.663 6.541 -37.297 1.00 94.25 172 GLU A O 1
ATOM 1412 N N . GLU A 1 173 ? 41.941 6.111 -39.375 1.00 94.12 173 GLU A N 1
ATOM 1413 C CA . GLU A 1 173 ? 40.521 6.017 -39.016 1.00 94.12 173 GLU A CA 1
ATOM 1414 C C . GLU A 1 173 ? 40.252 4.862 -38.036 1.00 94.12 173 GLU A C 1
ATOM 1416 O O . GLU A 1 173 ? 39.558 5.044 -37.035 1.00 94.12 173 GLU A O 1
ATOM 1421 N N . LEU A 1 174 ? 40.870 3.695 -38.253 1.00 90.06 174 LEU A N 1
ATOM 1422 C CA . LEU A 1 174 ? 40.800 2.565 -37.322 1.00 90.06 174 LEU A CA 1
ATOM 1423 C C . LEU A 1 174 ? 41.398 2.905 -35.955 1.00 90.06 174 LEU A C 1
ATOM 1425 O O . LEU A 1 174 ? 40.855 2.483 -34.934 1.00 90.06 174 LEU A O 1
ATOM 1429 N N . GLN A 1 175 ? 42.494 3.663 -35.912 1.00 93.75 175 GLN A N 1
ATOM 1430 C CA . GLN A 1 175 ? 43.106 4.081 -34.653 1.00 93.75 175 GLN A CA 1
ATOM 1431 C C . GLN A 1 175 ? 42.202 5.053 -33.879 1.00 93.75 175 GLN A C 1
ATOM 1433 O O . GLN A 1 175 ? 42.080 4.932 -32.659 1.00 93.75 175 GLN A O 1
ATOM 1438 N N . ILE A 1 176 ? 41.532 5.977 -34.576 1.00 92.75 176 ILE A N 1
ATOM 1439 C CA . ILE A 1 176 ? 40.551 6.892 -33.975 1.00 92.75 176 ILE A CA 1
ATOM 1440 C C . ILE A 1 176 ? 39.356 6.108 -33.422 1.00 92.75 176 ILE A C 1
ATOM 1442 O O . ILE A 1 176 ? 38.956 6.329 -32.278 1.00 92.75 176 ILE A O 1
ATOM 1446 N N . LEU A 1 177 ? 38.814 5.164 -34.198 1.00 91.31 177 LEU A N 1
ATOM 1447 C CA . LEU A 1 177 ? 37.687 4.332 -33.769 1.00 91.31 177 LEU A CA 1
ATOM 1448 C C . LEU A 1 177 ? 38.035 3.472 -32.549 1.00 91.31 177 LEU A C 1
ATOM 1450 O O . LEU A 1 177 ? 37.230 3.397 -31.625 1.00 91.31 177 LEU A O 1
ATOM 1454 N N . ARG A 1 178 ? 39.243 2.894 -32.493 1.00 91.50 178 ARG A N 1
ATOM 1455 C CA . ARG A 1 178 ? 39.721 2.165 -31.304 1.00 91.50 178 ARG A CA 1
ATOM 1456 C C . ARG A 1 178 ? 39.816 3.063 -30.073 1.00 91.50 178 ARG A C 1
ATOM 1458 O O . ARG A 1 178 ? 39.405 2.653 -28.995 1.00 91.50 178 ARG A O 1
ATOM 1465 N N . GLY A 1 179 ? 40.306 4.295 -30.229 1.00 93.56 179 GLY A N 1
ATOM 1466 C CA . GLY A 1 179 ? 40.339 5.264 -29.130 1.00 93.56 179 GLY A CA 1
ATOM 1467 C C . GLY A 1 179 ? 38.940 5.601 -28.601 1.00 93.56 179 GLY A C 1
ATOM 1468 O O . GLY A 1 179 ? 38.724 5.617 -27.391 1.00 93.56 179 GLY A O 1
ATOM 1469 N N . ALA A 1 180 ? 37.973 5.802 -29.502 1.00 92.19 180 ALA A N 1
ATOM 1470 C CA . ALA A 1 180 ? 36.580 6.047 -29.130 1.00 92.19 180 ALA A CA 1
ATOM 1471 C C . ALA A 1 180 ? 35.923 4.824 -28.461 1.00 92.19 180 ALA A C 1
ATOM 1473 O O . ALA A 1 180 ? 35.152 4.979 -27.514 1.00 92.19 180 ALA A O 1
ATOM 1474 N N . GLU A 1 181 ? 36.241 3.610 -28.920 1.00 92.12 181 GLU A N 1
ATOM 1475 C CA . GLU A 1 181 ? 35.781 2.357 -28.312 1.00 92.12 181 GLU A CA 1
ATOM 1476 C C . GLU A 1 181 ? 36.321 2.191 -26.883 1.00 92.12 181 GLU A C 1
ATOM 1478 O O . GLU A 1 181 ? 35.552 1.912 -25.962 1.00 92.12 181 GLU A O 1
ATOM 1483 N N . GLU A 1 182 ? 37.619 2.421 -26.666 1.00 93.88 182 GLU A N 1
ATOM 1484 C CA . GLU A 1 182 ? 38.235 2.363 -25.334 1.00 93.88 182 GLU A CA 1
ATOM 1485 C C . GLU A 1 182 ? 37.626 3.397 -24.372 1.00 93.88 182 GLU A C 1
ATOM 1487 O O . GLU A 1 182 ? 37.334 3.078 -23.215 1.00 93.88 182 GLU A O 1
ATOM 1492 N N . GLU A 1 183 ? 37.373 4.623 -24.842 1.00 94.50 183 GLU A N 1
ATOM 1493 C CA . GLU A 1 183 ? 36.713 5.661 -24.045 1.00 94.50 183 GLU A CA 1
ATOM 1494 C C . GLU A 1 183 ? 35.266 5.281 -23.691 1.00 94.50 183 GLU A C 1
ATOM 1496 O O . GLU A 1 183 ? 34.845 5.432 -22.538 1.00 94.50 183 GLU A O 1
ATOM 1501 N N . ALA A 1 184 ? 34.514 4.724 -24.646 1.00 92.25 184 ALA A N 1
ATOM 1502 C CA . ALA A 1 184 ? 33.156 4.242 -24.418 1.00 92.25 184 ALA A CA 1
ATOM 1503 C C . ALA A 1 184 ? 33.119 3.080 -23.411 1.00 92.25 184 ALA A C 1
ATOM 1505 O O . ALA A 1 184 ? 32.261 3.067 -22.526 1.00 92.25 184 ALA A O 1
ATOM 1506 N N . LEU A 1 185 ? 34.072 2.144 -23.485 1.00 91.62 185 LEU A N 1
ATOM 1507 C CA . LEU A 1 185 ? 34.205 1.042 -22.527 1.00 91.62 185 LEU A CA 1
ATOM 1508 C C . LEU A 1 185 ? 34.547 1.543 -21.119 1.00 91.62 185 LEU A C 1
ATOM 1510 O O . LEU A 1 185 ? 33.961 1.075 -20.139 1.00 91.62 185 LEU A O 1
ATOM 1514 N N . LEU A 1 186 ? 35.448 2.522 -21.000 1.00 94.75 186 LEU A N 1
ATOM 1515 C CA . LEU A 1 186 ? 35.768 3.152 -19.716 1.00 94.75 186 LEU A CA 1
ATOM 1516 C C . LEU A 1 186 ? 34.556 3.871 -19.121 1.00 94.75 186 LEU A C 1
ATOM 1518 O O . LEU A 1 186 ? 34.309 3.753 -17.919 1.00 94.75 186 LEU A O 1
ATOM 1522 N N . LYS A 1 187 ? 33.782 4.585 -19.945 1.00 95.56 187 LYS A N 1
ATOM 1523 C CA . LYS A 1 187 ? 32.542 5.237 -19.512 1.00 95.56 187 LYS A CA 1
ATOM 1524 C C . LYS A 1 187 ? 31.506 4.214 -19.045 1.00 95.56 187 LYS A C 1
ATOM 1526 O O . LYS A 1 187 ? 31.017 4.329 -17.928 1.00 95.56 187 LYS A O 1
ATOM 1531 N N . ALA A 1 188 ? 31.256 3.170 -19.835 1.00 91.00 188 ALA A N 1
ATOM 1532 C CA . ALA A 1 188 ? 30.329 2.102 -19.471 1.00 91.00 188 ALA A CA 1
ATOM 1533 C C . ALA A 1 188 ? 30.742 1.384 -18.173 1.00 91.00 188 ALA A C 1
ATOM 1535 O O . ALA A 1 188 ? 29.884 1.019 -17.371 1.00 91.00 188 ALA A O 1
ATOM 1536 N N . SER A 1 189 ? 32.048 1.207 -17.930 1.00 93.44 189 SER A N 1
ATOM 1537 C CA . SER A 1 189 ? 32.541 0.646 -16.667 1.00 93.44 189 SER A CA 1
ATOM 1538 C C . SER A 1 189 ? 32.246 1.555 -15.473 1.00 93.44 189 SER A C 1
ATOM 1540 O O . SER A 1 189 ? 31.846 1.042 -14.433 1.00 93.44 189 SER A O 1
ATOM 1542 N N . ARG A 1 190 ? 32.422 2.878 -15.609 1.00 94.00 190 ARG A N 1
ATOM 1543 C CA . ARG A 1 190 ? 32.094 3.841 -14.542 1.00 94.00 190 ARG A CA 1
ATOM 1544 C C . ARG A 1 190 ? 30.598 3.851 -14.250 1.00 94.00 190 ARG A C 1
ATOM 1546 O O . ARG A 1 190 ? 30.215 3.657 -13.104 1.00 94.00 190 ARG A O 1
ATOM 1553 N N . ASP A 1 191 ? 29.771 3.954 -15.290 1.00 93.12 191 ASP A N 1
ATOM 1554 C CA . ASP A 1 191 ? 28.311 3.959 -15.154 1.00 93.12 191 ASP A CA 1
ATOM 1555 C C . ASP A 1 191 ? 27.811 2.663 -14.487 1.00 93.12 191 ASP A C 1
ATOM 1557 O O . ASP A 1 191 ? 26.910 2.684 -13.649 1.00 93.12 191 ASP A O 1
ATOM 1561 N N . ARG A 1 192 ? 28.425 1.515 -14.811 1.00 93.38 192 ARG A N 1
ATOM 1562 C CA . ARG A 1 192 ? 28.119 0.230 -14.167 1.00 93.38 192 ARG A CA 1
ATOM 1563 C C . ARG A 1 192 ? 28.473 0.231 -12.679 1.00 93.38 192 ARG A C 1
ATOM 1565 O O . ARG A 1 192 ? 27.702 -0.299 -11.880 1.00 93.38 192 ARG A O 1
ATOM 1572 N N . ASP A 1 193 ? 29.628 0.774 -12.312 1.00 93.94 193 ASP A N 1
ATOM 1573 C CA . ASP A 1 193 ? 30.072 0.816 -10.919 1.00 93.94 193 ASP A CA 1
ATOM 1574 C C . ASP A 1 193 ? 29.194 1.786 -10.094 1.00 93.94 193 ASP A C 1
ATOM 1576 O O . ASP A 1 193 ? 28.780 1.436 -8.986 1.00 93.94 193 ASP A O 1
ATOM 1580 N N . ASP A 1 194 ? 28.791 2.926 -10.670 1.00 93.62 194 ASP A N 1
ATOM 1581 C CA . ASP A 1 194 ? 27.845 3.877 -10.064 1.00 93.62 194 ASP A CA 1
ATOM 1582 C C . ASP A 1 194 ? 26.452 3.251 -9.872 1.00 93.62 194 ASP A C 1
ATOM 1584 O O . ASP A 1 194 ? 25.874 3.304 -8.781 1.00 93.62 194 ASP A O 1
ATOM 1588 N N . LEU A 1 195 ? 25.927 2.569 -10.899 1.00 91.81 195 LEU A N 1
ATOM 1589 C CA . LEU A 1 195 ? 24.669 1.819 -10.807 1.00 91.81 195 LEU A CA 1
ATOM 1590 C C . LEU A 1 195 ? 24.742 0.702 -9.759 1.00 91.81 195 LEU A C 1
ATOM 1592 O O . LEU A 1 195 ? 23.772 0.473 -9.035 1.00 91.81 195 LEU A O 1
ATOM 1596 N N . SER A 1 196 ? 25.884 0.020 -9.642 1.00 94.31 196 SER A N 1
ATOM 1597 C CA . SER A 1 196 ? 26.103 -0.984 -8.598 1.00 94.31 196 SER A CA 1
ATOM 1598 C C . SER A 1 196 ? 26.098 -0.361 -7.200 1.00 94.31 196 SER A C 1
ATOM 1600 O O . SER A 1 196 ? 25.575 -0.977 -6.270 1.00 94.31 196 SER A O 1
ATOM 1602 N N . GLY A 1 197 ? 26.654 0.844 -7.041 1.00 94.56 197 GLY A N 1
ATOM 1603 C CA . GLY A 1 197 ? 26.597 1.609 -5.795 1.00 94.56 197 GLY A CA 1
ATOM 1604 C C . GLY A 1 197 ? 25.160 1.954 -5.403 1.00 94.56 197 GLY A C 1
ATOM 1605 O O . GLY A 1 197 ? 24.720 1.604 -4.307 1.00 94.56 197 GLY A O 1
ATOM 1606 N N . HIS A 1 198 ? 24.396 2.532 -6.334 1.00 92.44 198 HIS A N 1
ATOM 1607 C CA . HIS A 1 198 ? 22.983 2.854 -6.122 1.00 92.44 198 HIS A CA 1
ATOM 1608 C C . HIS A 1 198 ? 22.132 1.620 -5.806 1.00 92.44 198 HIS A C 1
ATOM 1610 O O . HIS A 1 198 ? 21.279 1.668 -4.920 1.00 92.44 198 HIS A O 1
ATOM 1616 N N . LEU A 1 199 ? 22.378 0.492 -6.478 1.00 92.38 199 LEU A N 1
ATOM 1617 C CA . LEU A 1 199 ? 21.682 -0.761 -6.185 1.00 92.38 199 LEU A CA 1
ATOM 1618 C C . LEU A 1 199 ? 21.941 -1.231 -4.746 1.00 92.38 199 LEU A C 1
ATOM 1620 O O . LEU A 1 199 ? 21.032 -1.742 -4.089 1.00 92.38 199 LEU A O 1
ATOM 1624 N N . GLU A 1 200 ? 23.164 -1.065 -4.244 1.00 94.44 200 GLU A N 1
ATOM 1625 C CA . GLU A 1 200 ? 23.520 -1.449 -2.879 1.00 94.44 200 GLU A CA 1
ATOM 1626 C C . GLU A 1 200 ? 22.933 -0.495 -1.827 1.00 94.44 200 GLU A C 1
ATOM 1628 O O . GLU A 1 200 ? 22.507 -0.945 -0.761 1.00 94.44 200 GLU A O 1
ATOM 1633 N N . ASP A 1 201 ? 22.839 0.804 -2.130 1.00 93.81 201 ASP A N 1
ATOM 1634 C CA . ASP A 1 201 ? 22.109 1.773 -1.302 1.00 93.81 201 ASP A CA 1
ATOM 1635 C C . ASP A 1 201 ? 20.620 1.410 -1.201 1.00 93.81 201 ASP A C 1
ATOM 1637 O O . ASP A 1 201 ? 20.085 1.310 -0.095 1.00 93.81 201 ASP A O 1
ATOM 1641 N N . VAL A 1 202 ? 19.973 1.109 -2.333 1.00 91.94 202 VAL A N 1
ATOM 1642 C CA . VAL A 1 202 ? 18.560 0.692 -2.375 1.00 91.94 202 VAL A CA 1
ATOM 1643 C C . VAL A 1 202 ? 18.341 -0.613 -1.607 1.00 91.94 202 VAL A C 1
ATOM 1645 O O . VAL A 1 202 ? 17.356 -0.747 -0.881 1.00 91.94 202 VAL A O 1
ATOM 1648 N N . LYS A 1 203 ? 19.262 -1.583 -1.697 1.00 92.50 203 LYS A N 1
ATOM 1649 C CA . LYS A 1 203 ? 19.188 -2.817 -0.894 1.00 92.50 203 LYS A CA 1
ATOM 1650 C C . LYS A 1 203 ? 19.291 -2.543 0.604 1.00 92.50 203 LYS A C 1
ATOM 1652 O O . LYS A 1 203 ? 18.547 -3.155 1.372 1.00 92.50 203 LYS A O 1
ATOM 1657 N N . ARG A 1 204 ? 20.191 -1.646 1.026 1.00 95.12 204 ARG A N 1
ATOM 1658 C CA . ARG A 1 204 ? 20.313 -1.234 2.434 1.00 95.12 204 ARG A CA 1
ATOM 1659 C C . ARG A 1 204 ? 19.042 -0.551 2.922 1.00 95.12 204 ARG A C 1
ATOM 1661 O O . ARG A 1 204 ? 18.555 -0.886 3.999 1.00 95.12 204 ARG A O 1
ATOM 1668 N N . GLU A 1 205 ? 18.470 0.340 2.120 1.00 92.69 205 GLU A N 1
ATOM 1669 C CA . GLU A 1 205 ? 17.211 1.002 2.453 1.00 92.69 205 GLU A CA 1
ATOM 1670 C C . GLU A 1 205 ? 16.052 -0.003 2.555 1.00 92.69 205 GLU A C 1
ATOM 1672 O O . GLU A 1 205 ? 15.316 -0.013 3.541 1.00 92.69 205 GLU A O 1
ATOM 1677 N N . ALA A 1 206 ? 15.936 -0.929 1.600 1.00 88.62 206 ALA A N 1
ATOM 1678 C CA . ALA A 1 206 ? 14.932 -1.989 1.640 1.00 88.62 206 ALA A CA 1
ATOM 1679 C C . ALA A 1 206 ? 15.086 -2.899 2.873 1.00 88.62 206 ALA A C 1
ATOM 1681 O O . ALA A 1 206 ? 14.086 -3.321 3.453 1.00 88.62 206 ALA A O 1
ATOM 1682 N N . ALA A 1 207 ? 16.318 -3.194 3.299 1.00 93.25 207 ALA A N 1
ATOM 1683 C CA . ALA A 1 207 ? 16.575 -3.960 4.517 1.00 93.25 207 ALA A CA 1
ATOM 1684 C C . ALA A 1 207 ? 16.117 -3.211 5.780 1.00 93.25 207 ALA A C 1
ATOM 1686 O O . ALA A 1 207 ? 15.488 -3.819 6.645 1.00 93.25 207 ALA A O 1
ATOM 1687 N N . LEU A 1 208 ? 16.355 -1.896 5.859 1.00 95.31 208 LEU A N 1
ATOM 1688 C CA . LEU A 1 208 ? 15.866 -1.054 6.957 1.00 95.31 208 LEU A CA 1
ATOM 1689 C C . LEU A 1 208 ? 14.335 -1.019 7.010 1.00 95.31 208 LEU A C 1
ATOM 1691 O O . LEU A 1 208 ? 13.751 -1.154 8.084 1.00 95.31 208 LEU A O 1
ATOM 1695 N N . TRP A 1 209 ? 13.671 -0.883 5.860 1.00 92.69 209 TRP A N 1
ATOM 1696 C CA . TRP A 1 209 ? 12.208 -0.901 5.800 1.00 92.69 209 TRP A CA 1
ATOM 1697 C C . TRP A 1 209 ? 11.617 -2.258 6.185 1.00 92.69 209 TRP A C 1
ATOM 1699 O O . TRP A 1 209 ? 10.599 -2.288 6.873 1.00 92.69 209 TRP A O 1
ATOM 1709 N N . ARG A 1 210 ? 12.266 -3.369 5.814 1.00 93.50 210 ARG A N 1
ATOM 1710 C CA . ARG A 1 210 ? 11.872 -4.712 6.275 1.00 93.50 210 ARG A CA 1
ATOM 1711 C C . ARG A 1 210 ? 12.010 -4.851 7.785 1.00 93.50 210 ARG A C 1
ATOM 1713 O O . ARG A 1 210 ? 11.050 -5.242 8.430 1.00 93.50 210 ARG A O 1
ATOM 1720 N N . GLN A 1 211 ? 13.148 -4.445 8.348 1.00 95.25 211 GLN A N 1
ATOM 1721 C CA . GLN A 1 211 ? 13.347 -4.467 9.797 1.00 95.25 211 GLN A CA 1
ATOM 1722 C C . GLN A 1 211 ? 12.271 -3.644 10.520 1.00 95.25 211 GLN A C 1
ATOM 1724 O O . GLN A 1 211 ? 11.681 -4.108 11.490 1.00 95.25 211 GLN A O 1
ATOM 1729 N N . LYS A 1 212 ? 11.970 -2.441 10.022 1.00 94.62 212 LYS A N 1
ATOM 1730 C CA . LYS A 1 212 ? 10.925 -1.589 10.598 1.00 94.62 212 LYS A CA 1
ATOM 1731 C C . LYS A 1 212 ? 9.530 -2.211 10.485 1.00 94.62 212 LYS A C 1
ATOM 1733 O O . LYS A 1 212 ? 8.719 -2.045 11.391 1.00 94.62 212 LYS A O 1
ATOM 1738 N N . ALA A 1 213 ? 9.237 -2.907 9.388 1.00 88.50 213 ALA A N 1
ATOM 1739 C CA . ALA A 1 213 ? 7.984 -3.638 9.232 1.00 88.50 213 ALA A CA 1
ATOM 1740 C C . ALA A 1 213 ? 7.877 -4.790 10.245 1.00 88.50 213 ALA A C 1
ATOM 1742 O O . ALA A 1 213 ? 6.835 -4.928 10.879 1.00 88.50 213 ALA A O 1
ATOM 1743 N N . ASP A 1 214 ? 8.959 -5.544 10.458 1.00 95.00 214 ASP A N 1
ATOM 1744 C CA . ASP A 1 214 ? 9.010 -6.628 11.447 1.00 95.00 214 ASP A CA 1
ATOM 1745 C C . ASP A 1 214 ? 8.859 -6.094 12.885 1.00 95.00 214 ASP A C 1
ATOM 1747 O O . ASP A 1 214 ? 8.146 -6.676 13.701 1.00 95.00 214 ASP A O 1
ATOM 1751 N N . GLU A 1 215 ? 9.482 -4.956 13.211 1.00 95.69 215 GLU A N 1
ATOM 1752 C CA . GLU A 1 215 ? 9.318 -4.280 14.508 1.00 95.69 215 GLU A CA 1
ATOM 1753 C C . GLU A 1 215 ? 7.860 -3.859 14.754 1.00 95.69 215 GLU A C 1
ATOM 1755 O O . GLU A 1 215 ? 7.321 -4.109 15.833 1.00 95.69 215 GLU A O 1
ATOM 1760 N N . LEU A 1 216 ? 7.202 -3.272 13.748 1.00 93.19 216 LEU A N 1
ATOM 1761 C CA . LEU A 1 216 ? 5.790 -2.889 13.836 1.00 93.19 216 LEU A CA 1
ATOM 1762 C C . LEU A 1 216 ? 4.864 -4.105 13.934 1.00 93.19 216 LEU A C 1
ATOM 1764 O O . LEU A 1 216 ? 3.889 -4.057 14.681 1.00 93.19 216 LEU A O 1
ATOM 1768 N N . LEU A 1 217 ? 5.166 -5.192 13.220 1.00 94.06 217 LEU A N 1
ATOM 1769 C CA . LEU A 1 217 ? 4.395 -6.431 13.297 1.00 94.06 217 LEU A CA 1
ATOM 1770 C C . LEU A 1 217 ? 4.451 -7.020 14.713 1.00 94.06 217 LEU A C 1
ATOM 1772 O O . LEU A 1 217 ? 3.408 -7.303 15.295 1.00 94.06 217 LEU A O 1
ATOM 1776 N N . ASN A 1 218 ? 5.645 -7.093 15.307 1.00 94.81 218 ASN A N 1
ATOM 1777 C CA . ASN A 1 218 ? 5.821 -7.539 16.691 1.00 94.81 218 ASN A CA 1
ATOM 1778 C C . ASN A 1 218 ? 5.080 -6.633 17.695 1.00 94.81 218 ASN A C 1
ATOM 1780 O O . ASN A 1 218 ? 4.526 -7.119 18.681 1.00 94.81 218 ASN A O 1
ATOM 1784 N N . GLU A 1 219 ? 5.049 -5.313 17.468 1.00 94.62 219 GLU A N 1
ATOM 1785 C CA . GLU A 1 219 ? 4.296 -4.382 18.319 1.00 94.62 219 GLU A CA 1
ATOM 1786 C C . GLU A 1 219 ? 2.779 -4.615 18.225 1.00 94.62 219 GLU A C 1
ATOM 1788 O O . GLU A 1 219 ? 2.079 -4.555 19.241 1.00 94.62 219 GLU A O 1
ATOM 1793 N N . VAL A 1 220 ? 2.268 -4.889 17.021 1.00 90.62 220 VAL A N 1
ATOM 1794 C CA . VAL A 1 220 ? 0.856 -5.227 16.797 1.00 90.62 220 VAL A CA 1
ATOM 1795 C C . VAL A 1 220 ? 0.508 -6.540 17.489 1.00 90.62 220 VAL A C 1
ATOM 1797 O O . VAL A 1 220 ? -0.439 -6.553 18.272 1.00 90.62 220 VAL A O 1
ATOM 1800 N N . GLU A 1 221 ? 1.299 -7.598 17.297 1.00 93.75 221 GLU A N 1
ATOM 1801 C CA . GLU A 1 221 ? 1.082 -8.895 17.953 1.00 93.75 221 GLU A CA 1
ATOM 1802 C C . GLU A 1 221 ? 1.081 -8.765 19.485 1.00 93.75 221 GLU A C 1
ATOM 1804 O O . GLU A 1 221 ? 0.177 -9.265 20.158 1.00 93.75 221 GLU A O 1
ATOM 1809 N N . ALA A 1 222 ? 2.027 -8.008 20.052 1.00 95.62 222 ALA A N 1
ATOM 1810 C CA . ALA A 1 222 ? 2.077 -7.757 21.491 1.00 95.62 222 ALA A CA 1
ATOM 1811 C C . ALA A 1 222 ? 0.839 -6.992 21.997 1.00 95.62 222 ALA A C 1
ATOM 1813 O O . ALA A 1 222 ? 0.310 -7.286 23.073 1.00 95.62 222 ALA A O 1
ATOM 1814 N N . LYS A 1 223 ? 0.349 -6.005 21.233 1.00 94.31 223 LYS A N 1
ATOM 1815 C CA . LYS A 1 223 ? -0.876 -5.265 21.572 1.00 94.31 223 LYS A CA 1
ATOM 1816 C C . LYS A 1 223 ? -2.116 -6.146 21.471 1.00 94.31 223 LYS A C 1
ATOM 1818 O O . LYS A 1 223 ? -2.966 -6.079 22.358 1.00 94.31 223 LYS A O 1
ATOM 1823 N N . GLU A 1 224 ? -2.225 -6.973 20.437 1.00 93.25 224 GLU A N 1
ATOM 1824 C CA . GLU A 1 224 ? -3.321 -7.931 20.280 1.00 93.25 224 GLU A CA 1
ATOM 1825 C C . GLU A 1 224 ? -3.357 -8.934 21.436 1.00 93.25 224 GLU A C 1
ATOM 1827 O O . GLU A 1 224 ? -4.420 -9.153 22.023 1.00 93.25 224 GLU A O 1
ATOM 1832 N N . GLU A 1 225 ? -2.202 -9.467 21.843 1.00 96.50 225 GLU A N 1
ATOM 1833 C CA . GLU A 1 225 ? -2.101 -10.362 22.996 1.00 96.50 225 GLU A CA 1
ATOM 1834 C C . GLU A 1 225 ? -2.521 -9.662 24.301 1.00 96.50 225 GLU A C 1
ATOM 1836 O O . GLU A 1 225 ? -3.274 -10.226 25.105 1.00 96.50 225 GLU A O 1
ATOM 1841 N N . LEU A 1 226 ? -2.101 -8.410 24.510 1.00 96.88 226 LEU A N 1
ATOM 1842 C CA . LEU A 1 226 ? -2.531 -7.608 25.660 1.00 96.88 226 LEU A CA 1
ATOM 1843 C C . LEU A 1 226 ? -4.049 -7.384 25.671 1.00 96.88 226 LEU A C 1
ATOM 1845 O O . LEU A 1 226 ? -4.684 -7.583 26.712 1.00 96.88 226 LEU A O 1
ATOM 1849 N N . TYR A 1 227 ? -4.650 -7.011 24.537 1.00 95.38 227 TYR A N 1
ATOM 1850 C CA . TYR A 1 227 ? -6.099 -6.818 24.435 1.00 95.38 227 TYR A CA 1
ATOM 1851 C C . TYR A 1 227 ? -6.868 -8.118 24.655 1.00 95.38 227 TYR A C 1
ATOM 1853 O O . TYR A 1 227 ? -7.861 -8.125 25.386 1.00 95.38 227 TYR A O 1
ATOM 1861 N N . TYR A 1 228 ? -6.394 -9.225 24.085 1.00 95.69 228 TYR A N 1
ATOM 1862 C CA . TYR A 1 228 ? -6.987 -10.540 24.290 1.00 95.69 228 TYR A CA 1
ATOM 1863 C C . TYR A 1 228 ? -6.967 -10.940 25.772 1.00 95.69 228 TYR A C 1
ATOM 1865 O O . TYR A 1 228 ? -7.993 -11.342 26.329 1.00 95.69 228 TYR A O 1
ATOM 1873 N N . ASN A 1 229 ? -5.831 -10.756 26.448 1.00 96.44 229 ASN A N 1
ATOM 1874 C CA . ASN A 1 229 ? -5.697 -11.042 27.875 1.00 96.44 229 ASN A CA 1
ATOM 1875 C C . ASN A 1 229 ? -6.585 -10.136 28.742 1.00 96.44 229 ASN A C 1
ATOM 1877 O O . ASN A 1 229 ? -7.220 -10.621 29.682 1.00 96.44 229 ASN A O 1
ATOM 1881 N N . LEU A 1 230 ? -6.691 -8.845 28.409 1.00 96.81 230 LEU A N 1
ATOM 1882 C CA . LEU A 1 230 ? -7.576 -7.904 29.100 1.00 96.81 230 LEU A CA 1
ATOM 1883 C C . LEU A 1 230 ? -9.053 -8.292 28.942 1.00 96.81 230 LEU A C 1
ATOM 1885 O O . LEU A 1 230 ? -9.798 -8.301 29.925 1.00 96.81 230 LEU A O 1
ATOM 1889 N N . MET A 1 231 ? -9.475 -8.649 27.728 1.00 93.50 231 MET A N 1
ATOM 1890 C CA . MET A 1 231 ? -10.841 -9.101 27.452 1.00 93.50 231 MET A CA 1
ATOM 1891 C C . MET A 1 231 ? -11.164 -10.387 28.206 1.00 93.50 231 MET A C 1
ATOM 1893 O O . MET A 1 231 ? -12.199 -10.465 28.865 1.00 93.50 231 MET A O 1
ATOM 1897 N N . LYS A 1 232 ? -10.245 -11.357 28.204 1.00 96.81 232 LYS A N 1
ATOM 1898 C CA . LYS A 1 232 ? -10.384 -12.606 28.960 1.00 96.81 232 LYS A CA 1
ATOM 1899 C C . LYS A 1 232 ? -10.467 -12.366 30.471 1.00 96.81 232 LYS A C 1
ATOM 1901 O O . LYS A 1 232 ? -11.239 -13.035 31.158 1.00 96.81 232 LYS A O 1
ATOM 1906 N N . HIS A 1 233 ? -9.699 -11.413 31.003 1.00 95.69 233 HIS A N 1
ATOM 1907 C CA . HIS A 1 233 ? -9.788 -11.019 32.411 1.00 95.69 233 HIS A CA 1
ATOM 1908 C C . HIS A 1 233 ? -11.158 -10.413 32.736 1.00 95.69 233 HIS A C 1
ATOM 1910 O O . HIS A 1 233 ? -11.802 -10.855 33.685 1.00 95.69 233 HIS A O 1
ATOM 1916 N N . LYS A 1 234 ? -11.626 -9.444 31.935 1.00 93.38 234 LYS A N 1
ATOM 1917 C CA . LYS A 1 234 ? -12.949 -8.828 32.121 1.00 93.38 234 LYS A CA 1
ATOM 1918 C C . LYS A 1 234 ? -14.074 -9.851 32.006 1.00 93.38 234 LYS A C 1
ATOM 1920 O O . LYS A 1 234 ? -14.989 -9.834 32.818 1.00 93.38 234 LYS A O 1
ATOM 1925 N N . GLU A 1 235 ? -14.004 -10.769 31.046 1.00 95.19 235 GLU A N 1
ATOM 1926 C CA . GLU A 1 235 ? -14.984 -11.849 30.913 1.00 95.19 235 GLU A CA 1
ATOM 1927 C C . GLU A 1 235 ? -15.025 -12.721 32.173 1.00 95.19 235 GLU A C 1
ATOM 1929 O O . GLU A 1 235 ? -16.102 -12.982 32.709 1.00 95.19 235 GLU A O 1
ATOM 1934 N N . LYS A 1 236 ? -13.858 -13.115 32.697 1.00 96.38 236 LYS A N 1
ATOM 1935 C CA . LYS A 1 236 ? -13.769 -13.881 33.944 1.00 96.38 236 LYS A CA 1
ATOM 1936 C C . LYS A 1 236 ? -14.360 -13.111 35.128 1.00 96.38 236 LYS A C 1
ATOM 1938 O O . LYS A 1 236 ? -15.060 -13.701 35.945 1.00 96.38 236 LYS A O 1
ATOM 1943 N N . GLU A 1 237 ? -14.106 -11.809 35.214 1.00 96.44 237 GLU A N 1
ATOM 1944 C CA . GLU A 1 237 ? -14.669 -10.935 36.246 1.00 96.44 237 GLU A CA 1
ATOM 1945 C C . GLU A 1 237 ? -16.199 -10.834 36.140 1.00 96.44 237 GLU A C 1
ATOM 1947 O O . GLU A 1 237 ? -16.896 -11.003 37.139 1.00 96.44 237 GLU A O 1
ATOM 1952 N N . TYR A 1 238 ? -16.743 -10.660 34.931 1.00 95.94 238 TYR A N 1
ATOM 1953 C CA . TYR A 1 238 ? -18.189 -10.676 34.695 1.00 95.94 238 TYR A CA 1
ATOM 1954 C C . TYR A 1 238 ? -18.823 -12.018 35.067 1.00 95.94 238 TYR A C 1
ATOM 1956 O O . TYR A 1 238 ? -19.872 -12.040 35.713 1.00 95.94 238 TYR A O 1
ATOM 1964 N N . GLN A 1 239 ? -18.192 -13.134 34.696 1.00 95.56 239 GLN A N 1
ATOM 1965 C CA . GLN A 1 239 ? -18.662 -14.472 35.059 1.00 95.56 239 GLN A CA 1
ATOM 1966 C C . GLN A 1 239 ? -18.645 -14.678 36.577 1.00 95.56 239 GLN A C 1
ATOM 1968 O O . GLN A 1 239 ? -19.617 -15.196 37.124 1.00 95.56 239 GLN A O 1
ATOM 1973 N N . GLN A 1 240 ? -17.583 -14.234 37.257 1.00 96.31 240 GLN A N 1
ATOM 1974 C CA . GLN A 1 240 ? -17.481 -14.290 38.713 1.00 96.31 240 GLN A CA 1
ATOM 1975 C C . GLN A 1 240 ? -18.609 -13.477 39.357 1.00 96.31 240 GLN A C 1
ATOM 1977 O O . GLN A 1 240 ? -19.351 -14.028 40.162 1.00 96.31 240 GLN A O 1
ATOM 1982 N N . ASN A 1 241 ? -18.794 -12.218 38.944 1.00 95.19 241 ASN A N 1
ATOM 1983 C CA . ASN A 1 241 ? -19.829 -11.328 39.474 1.00 95.19 241 ASN A CA 1
ATOM 1984 C C . ASN A 1 241 ? -21.240 -11.892 39.273 1.00 95.19 241 ASN A C 1
ATOM 1986 O O . ASN A 1 241 ? -22.042 -11.870 40.202 1.00 95.19 241 ASN A O 1
ATOM 1990 N N . LEU A 1 242 ? -21.541 -12.455 38.098 1.00 93.44 242 LEU A N 1
ATOM 1991 C CA . LEU A 1 242 ? -22.819 -13.128 37.841 1.00 93.44 242 LEU A CA 1
ATOM 1992 C C . LEU A 1 242 ? -23.064 -14.294 38.803 1.00 93.44 242 LEU A C 1
ATOM 1994 O O . LEU A 1 242 ? -24.200 -14.515 39.225 1.00 93.44 242 LEU A O 1
ATOM 1998 N N . LEU A 1 243 ? -22.013 -15.042 39.137 1.00 95.44 243 LEU A N 1
ATOM 1999 C CA . LEU A 1 243 ? -22.085 -16.171 40.057 1.00 95.44 243 LEU A CA 1
ATOM 2000 C C . LEU A 1 243 ? -22.348 -15.684 41.487 1.00 95.44 243 LEU A C 1
ATOM 2002 O O . LEU A 1 243 ? -23.299 -16.158 42.106 1.00 95.44 243 LEU A O 1
ATOM 2006 N N . THR A 1 244 ? -21.621 -14.663 41.953 1.00 95.12 244 THR A N 1
ATOM 2007 C CA . THR A 1 244 ? -21.845 -14.042 43.269 1.00 95.12 244 THR A CA 1
ATOM 2008 C C . THR A 1 244 ? -23.256 -13.465 43.384 1.00 95.12 244 THR A C 1
ATOM 2010 O O . THR A 1 244 ? -23.972 -13.767 44.332 1.00 95.12 244 THR A O 1
ATOM 2013 N N . THR A 1 245 ? -23.723 -12.712 42.381 1.00 94.62 245 THR A N 1
ATOM 2014 C CA . THR A 1 245 ? -25.087 -12.154 42.378 1.00 94.62 245 THR A CA 1
ATOM 2015 C C . THR A 1 245 ? -26.153 -13.252 42.339 1.00 94.62 245 THR A C 1
ATOM 2017 O O . THR A 1 245 ? -27.226 -13.108 42.926 1.00 94.62 245 THR A O 1
ATOM 2020 N N . ARG A 1 246 ? -25.892 -14.380 41.666 1.00 94.31 246 ARG A N 1
ATOM 2021 C CA . ARG A 1 246 ? -26.802 -15.534 41.668 1.00 94.31 246 ARG A CA 1
ATOM 2022 C C . ARG A 1 246 ? -26.876 -16.194 43.045 1.00 94.31 246 ARG A C 1
ATOM 2024 O O . ARG A 1 246 ? -27.971 -16.577 43.454 1.00 94.31 246 ARG A O 1
ATOM 2031 N N . GLU A 1 247 ? -25.752 -16.319 43.743 1.00 94.94 247 GLU A N 1
ATOM 2032 C CA . GLU A 1 247 ? -25.688 -16.836 45.115 1.00 94.94 247 GLU A CA 1
ATOM 2033 C C . GLU A 1 247 ? -26.403 -15.903 46.103 1.00 94.94 247 GLU A C 1
ATOM 2035 O O . GLU A 1 247 ? -27.240 -16.364 46.881 1.00 94.94 247 GLU A O 1
ATOM 2040 N N . GLU A 1 248 ? -26.168 -14.592 46.011 1.00 94.88 248 GLU A N 1
ATOM 2041 C CA . GLU A 1 248 ? -26.868 -13.569 46.800 1.00 94.88 248 GLU A CA 1
ATOM 2042 C C . GLU A 1 248 ? -28.383 -13.608 46.557 1.00 94.88 248 GLU A C 1
ATOM 2044 O O . GLU A 1 248 ? -29.169 -13.648 47.504 1.00 94.88 248 GLU A O 1
ATOM 2049 N N . ASN A 1 249 ? -28.814 -13.682 45.295 1.00 94.06 249 ASN A N 1
ATOM 2050 C CA . ASN A 1 249 ? -30.231 -13.810 44.955 1.00 94.06 249 ASN A CA 1
ATOM 2051 C C . ASN A 1 249 ? -30.837 -15.108 45.497 1.00 94.06 249 ASN A C 1
ATOM 2053 O O . ASN A 1 249 ? -31.956 -15.088 46.006 1.00 94.06 249 ASN A O 1
ATOM 2057 N N . ALA A 1 250 ? -30.121 -16.233 45.427 1.00 94.88 250 ALA A N 1
ATOM 2058 C CA . ALA A 1 250 ? -30.591 -17.492 46.003 1.00 94.88 250 ALA A CA 1
ATOM 2059 C C . ALA A 1 250 ? -30.760 -17.385 47.528 1.00 94.88 250 ALA A C 1
ATOM 2061 O O . ALA A 1 250 ? -31.763 -17.853 48.074 1.00 94.88 250 ALA A O 1
ATOM 2062 N N . TYR A 1 251 ? -29.824 -16.720 48.210 1.00 95.19 251 TYR A N 1
ATOM 2063 C CA . TYR A 1 251 ? -29.916 -16.444 49.641 1.00 95.19 251 TYR A CA 1
ATOM 2064 C C . TYR A 1 251 ? -31.115 -15.544 49.983 1.00 95.19 251 TYR A C 1
ATOM 2066 O O . TYR A 1 251 ? -31.875 -15.848 50.908 1.00 95.19 251 TYR A O 1
ATOM 2074 N N . LEU A 1 252 ? -31.337 -14.475 49.212 1.00 94.38 252 LEU A N 1
ATOM 2075 C CA . LEU A 1 252 ? -32.480 -13.574 49.385 1.00 94.38 252 LEU A CA 1
ATOM 2076 C C . LEU A 1 252 ? -33.813 -14.285 49.146 1.00 94.38 252 LEU A C 1
ATOM 2078 O O . LEU A 1 252 ? -34.733 -14.122 49.942 1.00 94.38 252 LEU A O 1
ATOM 2082 N N . VAL A 1 253 ? -33.913 -15.117 48.107 1.00 95.00 253 VAL A N 1
ATOM 2083 C CA . VAL A 1 253 ? -35.113 -15.922 47.827 1.00 95.00 253 VAL A CA 1
ATOM 2084 C C . VAL A 1 253 ? -35.404 -16.881 48.980 1.00 95.00 253 VAL A C 1
ATOM 2086 O O . VAL A 1 253 ? -36.549 -16.978 49.418 1.00 95.00 253 VAL A O 1
ATOM 2089 N N . ASN A 1 254 ? -34.384 -17.549 49.525 1.00 94.50 254 ASN A N 1
ATOM 2090 C CA . ASN A 1 254 ? -34.562 -18.436 50.674 1.00 94.50 254 ASN A CA 1
ATOM 2091 C C . ASN A 1 254 ? -34.997 -17.661 51.935 1.00 94.50 254 ASN A C 1
ATOM 2093 O O . ASN A 1 254 ? -35.903 -18.070 52.662 1.00 94.50 254 ASN A O 1
ATOM 2097 N N . THR A 1 255 ? -34.404 -16.489 52.167 1.00 95.06 255 THR A N 1
ATOM 2098 C CA . THR A 1 255 ? -34.775 -15.606 53.283 1.00 95.06 255 THR A CA 1
ATOM 2099 C C . THR A 1 255 ? -36.210 -15.085 53.139 1.00 95.06 255 THR A C 1
ATOM 2101 O O . THR A 1 255 ? -36.969 -15.082 54.104 1.00 95.06 255 THR A O 1
ATOM 2104 N N . LEU A 1 256 ? -36.630 -14.697 51.933 1.00 93.00 256 LEU A N 1
ATOM 2105 C CA . LEU A 1 256 ? -38.009 -14.289 51.664 1.00 93.00 256 LEU A CA 1
ATOM 2106 C C . LEU A 1 256 ? -38.981 -15.452 51.856 1.00 93.00 256 LEU A C 1
ATOM 2108 O O . LEU A 1 256 ? -39.986 -15.285 52.538 1.00 93.00 256 LEU A O 1
ATOM 2112 N N . SER A 1 257 ? -38.655 -16.639 51.342 1.00 95.19 257 SER A N 1
ATOM 2113 C CA . SER A 1 257 ? -39.490 -17.832 51.506 1.00 95.19 257 SER A CA 1
ATOM 2114 C C . SER A 1 257 ? -39.676 -18.208 52.979 1.00 95.19 257 SER A C 1
ATOM 2116 O O . SER A 1 257 ? -40.781 -18.569 53.380 1.00 95.19 257 SER A O 1
ATOM 2118 N N . THR A 1 258 ? -38.626 -18.113 53.801 1.00 94.62 258 THR A N 1
ATOM 2119 C CA . THR A 1 258 ? -38.737 -18.373 55.247 1.00 94.62 258 THR A CA 1
ATOM 2120 C C . THR A 1 258 ? -39.578 -17.311 55.952 1.00 94.62 258 THR A C 1
ATOM 2122 O O . THR A 1 258 ? -40.424 -17.654 56.774 1.00 94.62 258 THR A O 1
ATOM 2125 N N . LYS A 1 259 ? -39.432 -16.028 55.594 1.00 94.56 259 LYS A N 1
ATOM 2126 C CA . LYS A 1 259 ? -40.279 -14.952 56.135 1.00 94.56 259 LYS A CA 1
ATOM 2127 C C . LYS A 1 259 ? -41.742 -15.080 55.710 1.00 94.56 259 LYS A C 1
ATOM 2129 O O . LYS A 1 259 ? -42.618 -14.854 56.539 1.00 94.56 259 LYS A O 1
ATOM 2134 N N . GLU A 1 260 ? -42.020 -15.479 54.471 1.00 94.56 260 GLU A N 1
ATOM 2135 C CA . GLU A 1 260 ? -43.380 -15.785 54.010 1.00 94.56 260 GLU A CA 1
ATOM 2136 C C . GLU A 1 260 ? -43.997 -16.948 54.792 1.00 94.56 260 GLU A C 1
ATOM 2138 O O . GLU A 1 260 ? -45.176 -16.894 55.140 1.00 94.56 260 GLU A O 1
ATOM 2143 N N . GLN A 1 261 ? -43.209 -17.983 55.099 1.00 94.50 261 GLN A N 1
ATOM 2144 C CA . GLN A 1 261 ? -43.647 -19.099 55.936 1.00 94.50 261 GLN A CA 1
ATOM 2145 C C . GLN A 1 261 ? -44.026 -18.612 57.344 1.00 94.50 261 GLN A C 1
ATOM 2147 O O . GLN A 1 261 ? -45.143 -18.865 57.792 1.00 94.50 261 GLN A O 1
ATOM 2152 N N . SER A 1 262 ? -43.155 -17.837 58.003 1.00 93.94 262 SER A N 1
ATOM 2153 C CA . SER A 1 262 ? -43.450 -17.257 59.321 1.00 93.94 262 SER A CA 1
ATOM 2154 C C . SER A 1 262 ? -44.660 -16.317 59.291 1.00 93.94 262 SER A C 1
ATOM 2156 O O . SER A 1 262 ? -45.463 -16.311 60.219 1.00 93.94 262 SER A O 1
ATOM 2158 N N . LEU A 1 263 ? -44.840 -15.538 58.219 1.00 93.50 263 LEU A N 1
ATOM 2159 C CA . LEU A 1 263 ? -46.012 -14.676 58.060 1.00 93.50 263 LEU A CA 1
ATOM 2160 C C . LEU A 1 263 ? -47.303 -15.499 57.942 1.00 93.50 263 LEU A C 1
ATOM 2162 O O . LEU A 1 263 ? -48.317 -15.124 58.532 1.00 93.50 263 LEU A O 1
ATOM 2166 N N . LYS A 1 264 ? -47.279 -16.626 57.217 1.00 94.31 264 LYS A N 1
ATOM 2167 C CA . LYS A 1 264 ? -48.419 -17.556 57.152 1.00 94.31 264 LYS A CA 1
ATOM 2168 C C . LYS A 1 264 ? -48.750 -18.132 58.527 1.00 94.31 264 LYS A C 1
ATOM 2170 O O . LYS A 1 264 ? -49.924 -18.164 58.880 1.00 94.31 264 LYS A O 1
ATOM 2175 N N . GLU A 1 265 ? -47.744 -18.529 59.303 1.00 94.19 265 GLU A N 1
ATOM 2176 C CA . GLU A 1 265 ? -47.926 -19.038 60.671 1.00 94.19 265 GLU A CA 1
ATOM 2177 C C . GLU A 1 265 ? -48.581 -17.990 61.582 1.00 94.19 265 GLU A C 1
ATOM 2179 O O . GLU A 1 265 ? -49.607 -18.272 62.199 1.00 94.19 265 GLU A O 1
ATOM 2184 N N . VAL A 1 266 ? -48.072 -16.753 61.581 1.00 92.88 266 VAL A N 1
ATOM 2185 C CA . VAL A 1 266 ? -48.664 -15.638 62.345 1.00 92.88 266 VAL A CA 1
ATOM 2186 C C . VAL A 1 266 ? -50.083 -15.325 61.868 1.00 92.88 266 VAL A C 1
ATOM 2188 O O . VAL A 1 266 ? -50.965 -15.056 62.678 1.00 92.88 266 VAL A O 1
ATOM 2191 N N . THR A 1 267 ? -50.342 -15.381 60.559 1.00 93.50 267 THR A N 1
ATOM 2192 C CA . THR A 1 267 ? -51.691 -15.155 60.013 1.00 93.50 267 THR A CA 1
ATOM 2193 C C . THR A 1 267 ? -52.669 -16.219 60.516 1.00 93.50 267 THR A C 1
ATOM 2195 O O . THR A 1 267 ? -53.765 -15.879 60.958 1.00 93.50 267 THR A O 1
ATOM 2198 N N . MET A 1 268 ? -52.259 -17.494 60.530 1.00 93.81 268 MET A N 1
ATOM 2199 C CA . MET A 1 268 ? -53.063 -18.583 61.095 1.00 93.81 268 MET A CA 1
ATOM 2200 C C . MET A 1 268 ? -53.321 -18.396 62.595 1.00 93.81 268 MET A C 1
ATOM 2202 O O . MET A 1 268 ? -54.431 -18.658 63.060 1.00 93.81 268 MET A O 1
ATOM 2206 N N . GLU A 1 269 ? -52.329 -17.927 63.355 1.00 93.94 269 GLU A N 1
ATOM 2207 C CA . GLU A 1 269 ? -52.480 -17.626 64.782 1.00 93.94 269 GLU A CA 1
ATOM 2208 C C . GLU A 1 269 ? -53.461 -16.468 65.026 1.00 93.94 269 GLU A C 1
ATOM 2210 O O . GLU A 1 269 ? -54.339 -16.568 65.884 1.00 93.94 269 GLU A O 1
ATOM 2215 N N . VAL A 1 270 ? -53.381 -15.397 64.230 1.00 91.25 270 VAL A N 1
ATOM 2216 C CA . VAL A 1 270 ? -54.329 -14.274 64.289 1.00 91.25 270 VAL A CA 1
ATOM 2217 C C . VAL A 1 270 ? -55.753 -14.734 63.976 1.00 91.25 270 VAL A C 1
ATOM 2219 O O . VAL A 1 270 ? -56.688 -14.327 64.669 1.00 91.25 270 VAL A O 1
ATOM 2222 N N . ASP A 1 271 ? -55.940 -15.597 62.976 1.00 92.38 271 ASP A N 1
ATOM 2223 C CA . ASP A 1 271 ? -57.256 -16.151 62.647 1.00 92.38 271 ASP A CA 1
ATOM 2224 C C . ASP A 1 271 ? -57.801 -17.043 63.776 1.00 92.38 271 ASP A C 1
ATOM 2226 O O . ASP A 1 271 ? -58.983 -16.951 64.124 1.00 92.38 271 ASP A O 1
ATOM 2230 N N . LEU A 1 272 ? -56.947 -17.846 64.420 1.00 93.31 272 LEU A N 1
ATOM 2231 C CA . LEU A 1 272 ? -57.289 -18.620 65.620 1.00 93.31 272 LEU A CA 1
ATOM 2232 C C . LEU A 1 272 ? -57.723 -17.715 66.780 1.00 93.31 272 LEU A C 1
ATOM 2234 O O . LEU A 1 272 ? -58.795 -17.920 67.352 1.00 93.31 272 LEU A O 1
ATOM 2238 N N . LEU A 1 273 ? -56.942 -16.679 67.092 1.00 91.38 273 LEU A N 1
ATOM 2239 C CA . LEU A 1 273 ? -57.270 -15.709 68.139 1.00 91.38 273 LEU A CA 1
ATOM 2240 C C . LEU A 1 273 ? -58.567 -14.958 67.829 1.00 91.38 273 LEU A C 1
ATOM 2242 O O . LEU A 1 273 ? -59.392 -14.761 68.717 1.00 91.38 273 LEU A O 1
ATOM 2246 N N . ARG A 1 274 ? -58.796 -14.578 66.568 1.00 92.88 274 ARG A N 1
ATOM 2247 C CA . ARG A 1 274 ? -60.051 -13.946 66.137 1.00 92.88 274 ARG A CA 1
ATOM 2248 C C . ARG A 1 274 ? -61.243 -14.887 66.333 1.00 92.88 274 ARG A C 1
ATOM 2250 O O . ARG A 1 274 ? -62.288 -14.444 66.806 1.00 92.88 274 ARG A O 1
ATOM 2257 N N . SER A 1 275 ? -61.076 -16.171 66.018 1.00 92.62 275 SER A N 1
ATOM 2258 C CA . SER A 1 275 ? -62.089 -17.209 66.257 1.00 92.62 275 SER A CA 1
ATOM 2259 C C . SER A 1 275 ? -62.423 -17.331 67.745 1.00 92.62 275 SER A C 1
ATOM 2261 O O . SER A 1 275 ? -63.593 -17.395 68.123 1.00 92.62 275 SER A O 1
ATOM 2263 N N . GLU A 1 276 ? -61.396 -17.318 68.595 1.00 92.50 276 GLU A N 1
ATOM 2264 C CA . GLU A 1 276 ? -61.531 -17.431 70.046 1.00 92.50 276 GLU A CA 1
ATOM 2265 C C . GLU A 1 276 ? -62.181 -16.190 70.668 1.00 92.50 276 GLU A C 1
ATOM 2267 O O . GLU A 1 276 ? -63.061 -16.313 71.519 1.00 92.50 276 GLU A O 1
ATOM 2272 N N . VAL A 1 277 ? -61.828 -14.988 70.202 1.00 89.06 277 VAL A N 1
ATOM 2273 C CA . VAL A 1 277 ? -62.491 -13.741 70.609 1.00 89.06 277 VAL A CA 1
ATOM 2274 C C . VAL A 1 277 ? -63.974 -13.771 70.247 1.00 89.06 277 VAL A C 1
ATOM 2276 O O . VAL A 1 277 ? -64.806 -13.413 71.079 1.00 89.06 277 VAL A O 1
ATOM 2279 N N . GLU A 1 278 ? -64.335 -14.228 69.045 1.00 91.06 278 GLU A N 1
ATOM 2280 C CA . GLU A 1 278 ? -65.746 -14.313 68.652 1.00 91.06 278 GLU A CA 1
ATOM 2281 C C . GLU A 1 278 ? -66.493 -15.378 69.476 1.00 91.06 278 GLU A C 1
ATOM 2283 O O . GLU A 1 278 ? -67.631 -15.155 69.895 1.00 91.06 278 GLU A O 1
ATOM 2288 N N . ARG A 1 279 ? -65.837 -16.500 69.807 1.00 92.25 279 ARG A N 1
ATOM 2289 C CA . ARG A 1 279 ? -66.365 -17.508 70.740 1.00 92.25 279 ARG A CA 1
ATOM 2290 C C . ARG A 1 279 ? -66.620 -16.908 72.124 1.00 92.25 279 ARG A C 1
ATOM 2292 O O . ARG A 1 279 ? -67.723 -17.061 72.647 1.00 92.25 279 ARG A O 1
ATOM 2299 N N . LEU A 1 280 ? -65.638 -16.205 72.692 1.00 88.44 280 LEU A N 1
ATOM 2300 C CA . LEU A 1 280 ? -65.735 -15.554 74.001 1.00 88.44 280 LEU A CA 1
ATOM 2301 C C . LEU A 1 280 ? -66.818 -14.474 74.023 1.00 88.44 280 LEU A C 1
ATOM 2303 O O . LEU A 1 280 ? -67.587 -14.377 74.975 1.00 88.44 280 LEU A O 1
ATOM 2307 N N . LYS A 1 281 ? -66.930 -13.690 72.954 1.00 91.25 281 LYS A N 1
ATOM 2308 C CA . LYS A 1 281 ? -67.985 -12.690 72.782 1.00 91.25 281 LYS A CA 1
ATOM 2309 C C . LYS A 1 281 ? -69.372 -13.334 72.762 1.00 91.25 281 LYS A C 1
ATOM 2311 O O . LYS A 1 281 ? -70.281 -12.831 73.422 1.00 91.25 281 LYS A O 1
ATOM 2316 N N . ASN A 1 282 ? -69.529 -14.467 72.076 1.00 88.00 282 ASN A N 1
ATOM 2317 C CA . ASN A 1 282 ? -70.778 -15.230 72.078 1.00 88.00 282 ASN A CA 1
ATOM 2318 C C . ASN A 1 282 ? -71.106 -15.782 73.475 1.00 88.00 282 ASN A C 1
ATOM 2320 O O . ASN A 1 282 ? -72.250 -15.663 73.916 1.00 88.00 282 ASN A O 1
ATOM 2324 N N . THR A 1 283 ? -70.121 -16.321 74.206 1.00 87.25 283 THR A N 1
ATOM 2325 C CA . THR A 1 283 ? -70.337 -16.797 75.585 1.00 87.25 283 THR A CA 1
ATOM 2326 C C . THR A 1 283 ? -70.673 -15.657 76.541 1.00 87.25 283 THR A C 1
ATOM 2328 O O . THR A 1 283 ? -71.604 -15.787 77.327 1.00 87.25 283 THR A O 1
ATOM 2331 N N . PHE A 1 284 ? -69.993 -14.513 76.427 1.00 84.50 284 PHE A N 1
ATOM 2332 C CA . PHE A 1 284 ? -70.242 -13.339 77.265 1.00 84.50 284 PHE A CA 1
ATOM 2333 C C . PHE A 1 284 ? -71.625 -12.740 76.991 1.00 84.50 284 PHE A C 1
ATOM 2335 O O . PHE A 1 284 ? -72.322 -12.321 77.909 1.00 84.50 284 PHE A O 1
ATOM 2342 N N . SER A 1 285 ? -72.066 -12.731 75.728 1.00 83.44 285 SER A N 1
ATOM 2343 C CA . SER A 1 285 ? -73.428 -12.319 75.380 1.00 83.44 285 SER A CA 1
ATOM 2344 C C . SER A 1 285 ? -74.479 -13.269 75.957 1.00 83.44 285 SER A C 1
ATOM 2346 O O . SER A 1 285 ? -75.529 -12.801 76.391 1.00 83.44 285 SER A O 1
ATOM 2348 N N . ALA A 1 286 ? -74.223 -14.580 75.961 1.00 84.88 286 ALA A N 1
ATOM 2349 C CA . ALA A 1 286 ? -75.125 -15.552 76.572 1.00 84.88 286 ALA A CA 1
ATOM 2350 C C . ALA A 1 286 ? -75.202 -15.363 78.097 1.00 84.88 286 ALA A C 1
ATOM 2352 O O . ALA A 1 286 ? -76.302 -15.310 78.642 1.00 84.88 286 ALA A O 1
ATOM 2353 N N . GLU A 1 287 ? -74.055 -15.176 78.755 1.00 83.12 287 GLU A N 1
ATOM 2354 C CA . GLU A 1 287 ? -73.961 -14.936 80.199 1.00 83.12 287 GLU A CA 1
ATOM 2355 C C . GLU A 1 287 ? -74.632 -13.617 80.613 1.00 83.12 287 GLU A C 1
ATOM 2357 O O . GLU A 1 287 ? -75.398 -13.567 81.580 1.00 83.12 287 GLU A O 1
ATOM 2362 N N . LYS A 1 288 ? -74.428 -12.553 79.827 1.00 86.06 288 LYS A N 1
ATOM 2363 C CA . LYS A 1 288 ? -75.124 -11.275 80.002 1.00 86.06 288 LYS A CA 1
ATOM 2364 C C . LYS A 1 288 ? -76.643 -11.454 79.945 1.00 86.06 288 LYS A C 1
ATOM 2366 O O . LYS A 1 288 ? -77.340 -10.899 80.788 1.00 86.06 288 LYS A O 1
ATOM 2371 N N . ASN A 1 289 ? -77.154 -12.229 78.987 1.00 82.00 289 ASN A N 1
ATOM 2372 C CA . ASN A 1 289 ? -78.592 -12.479 78.861 1.00 82.00 289 ASN A CA 1
ATOM 2373 C C . ASN A 1 289 ? -79.144 -13.263 80.065 1.00 82.00 289 ASN A C 1
ATOM 2375 O O . ASN A 1 289 ? -80.230 -12.947 80.547 1.00 82.00 289 ASN A O 1
ATOM 2379 N N . THR A 1 290 ? -78.404 -14.249 80.587 1.00 83.06 290 THR A N 1
ATOM 2380 C CA . THR A 1 290 ? -78.795 -14.960 81.818 1.00 83.06 290 THR A CA 1
ATOM 2381 C C . THR A 1 290 ? -78.803 -14.046 83.042 1.00 83.06 290 THR A C 1
ATOM 2383 O O . THR A 1 290 ? -79.766 -14.069 83.802 1.00 83.06 290 THR A O 1
ATOM 2386 N N . LEU A 1 291 ? -77.791 -13.188 83.199 1.00 77.62 291 LEU A N 1
ATOM 2387 C CA . LEU A 1 291 ? -77.719 -12.212 84.291 1.00 77.62 291 LEU A CA 1
ATOM 2388 C C . LEU A 1 291 ? -78.817 -11.146 84.193 1.00 77.62 291 LEU A C 1
ATOM 2390 O O . LEU A 1 291 ? -79.383 -10.756 85.211 1.00 77.62 291 LEU A O 1
ATOM 2394 N N . GLU A 1 292 ? -79.152 -10.673 82.990 1.00 81.44 292 GLU A N 1
ATOM 2395 C CA . GLU A 1 292 ? -80.275 -9.749 82.792 1.00 81.44 292 GLU A CA 1
ATOM 2396 C C . GLU A 1 292 ? -81.611 -1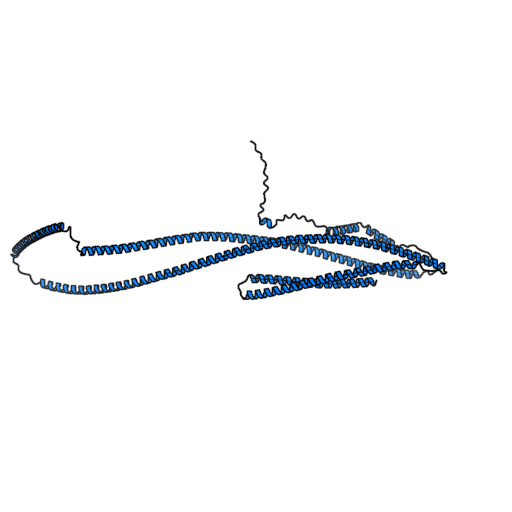0.382 83.212 1.00 81.44 292 GLU A C 1
ATOM 2398 O O . GLU A 1 292 ? -82.414 -9.717 83.871 1.00 81.44 292 GLU A O 1
ATOM 2403 N N . GLU A 1 293 ? -81.839 -11.663 82.904 1.00 77.50 293 GLU A N 1
ATOM 2404 C CA . GLU A 1 293 ? -83.018 -12.399 83.379 1.00 77.50 293 GLU A CA 1
ATOM 2405 C C . GLU A 1 293 ? -82.992 -12.620 84.906 1.00 77.50 293 GLU A C 1
ATOM 2407 O O . GLU A 1 293 ? -84.007 -12.400 85.573 1.00 77.50 293 GLU A O 1
ATOM 2412 N N . GLU A 1 294 ? -81.840 -12.930 85.510 1.00 75.38 294 GLU A N 1
ATOM 2413 C CA . GLU A 1 294 ? -81.707 -13.026 86.973 1.00 75.38 294 GLU A CA 1
ATOM 2414 C C . GLU A 1 294 ? -81.983 -11.687 87.676 1.00 75.38 294 GLU A C 1
ATOM 2416 O O . GLU A 1 294 ? -82.777 -11.626 88.618 1.00 75.38 294 GLU A O 1
ATOM 2421 N N . VAL A 1 295 ? -81.426 -10.577 87.185 1.00 73.81 295 VAL A N 1
ATOM 2422 C CA . VAL A 1 295 ? -81.703 -9.228 87.711 1.00 73.81 295 VAL A CA 1
ATOM 2423 C C . VAL A 1 295 ? -83.188 -8.893 87.590 1.00 73.81 295 VAL A C 1
ATOM 2425 O O . VAL A 1 295 ? -83.767 -8.298 88.501 1.00 73.81 295 VAL A O 1
ATOM 2428 N N . LYS A 1 296 ? -83.837 -9.296 86.496 1.00 75.56 296 LYS A N 1
ATOM 2429 C CA . LYS A 1 296 ? -85.279 -9.115 86.299 1.00 75.56 296 LYS A CA 1
ATOM 2430 C C . LYS A 1 296 ? -86.088 -9.916 87.325 1.00 75.56 296 LYS A C 1
ATOM 2432 O O . LYS A 1 296 ? -87.015 -9.352 87.909 1.00 75.56 296 LYS A O 1
ATOM 2437 N N . THR A 1 297 ? -85.694 -11.158 87.628 1.00 72.62 297 THR A N 1
ATOM 2438 C CA . THR A 1 297 ? -86.328 -11.973 88.684 1.00 72.62 297 THR A CA 1
ATOM 2439 C C . THR A 1 297 ? -86.108 -11.417 90.098 1.00 72.62 297 THR A C 1
ATOM 2441 O O . THR A 1 297 ? -87.066 -11.311 90.873 1.00 72.62 297 THR A O 1
ATOM 2444 N N . LEU A 1 298 ? -84.898 -10.954 90.429 1.00 67.69 298 LEU A N 1
ATOM 2445 C CA . LEU A 1 298 ? -84.590 -10.315 91.717 1.00 67.69 298 LEU A CA 1
ATOM 2446 C C . LEU A 1 298 ? -85.329 -8.981 91.888 1.00 67.69 298 LEU A C 1
ATOM 2448 O O . LEU A 1 298 ? -85.845 -8.677 92.965 1.00 67.69 298 LEU A O 1
ATOM 2452 N N . LYS A 1 299 ? -85.469 -8.201 90.811 1.00 64.06 299 LYS A N 1
ATOM 2453 C CA . LYS A 1 299 ? -86.232 -6.946 90.817 1.00 64.06 299 LYS A CA 1
ATOM 2454 C C . LYS A 1 299 ? -87.727 -7.181 91.050 1.00 64.06 299 LYS A C 1
ATOM 2456 O O . LYS A 1 299 ? -88.349 -6.379 91.740 1.00 64.06 299 LYS A O 1
ATOM 2461 N N . SER A 1 300 ? -88.285 -8.294 90.563 1.00 56.72 300 SER A N 1
ATOM 2462 C CA . SER A 1 300 ? -89.654 -8.714 90.902 1.00 56.72 300 SER A CA 1
ATOM 2463 C C . SER A 1 300 ? -89.811 -9.247 92.335 1.00 56.72 300 SER A C 1
ATOM 2465 O O . SER A 1 300 ? -90.882 -9.087 92.918 1.00 56.72 300 SER A O 1
ATOM 2467 N N . GLN A 1 301 ? -88.759 -9.810 92.945 1.00 53.03 301 GLN A N 1
ATOM 2468 C CA . GLN A 1 301 ? -88.766 -10.210 94.362 1.00 53.03 301 GLN A CA 1
ATOM 2469 C C . GLN A 1 301 ? -88.621 -9.009 95.318 1.00 53.03 301 GLN A C 1
ATOM 2471 O O . GLN A 1 301 ? -89.220 -8.998 96.391 1.00 53.03 301 GLN A O 1
ATOM 2476 N N . SER A 1 302 ? -87.911 -7.948 94.917 1.00 41.72 302 SER A N 1
ATOM 2477 C CA . SER A 1 302 ? -87.731 -6.724 95.718 1.00 41.72 302 SER A CA 1
ATOM 2478 C C . SER A 1 302 ? -88.986 -5.840 95.828 1.00 41.72 302 SER A C 1
ATOM 2480 O O . SER A 1 302 ? -89.016 -4.934 96.662 1.00 41.72 302 SER A O 1
ATOM 2482 N N . THR A 1 303 ? -90.027 -6.059 95.020 1.00 42.41 303 THR A N 1
ATOM 2483 C CA . THR A 1 303 ? -91.267 -5.258 95.065 1.00 42.41 303 THR A CA 1
ATOM 2484 C C . THR A 1 303 ? -92.341 -5.800 96.015 1.00 42.41 303 THR A C 1
ATOM 2486 O O . THR A 1 303 ? -93.445 -5.260 96.037 1.00 42.41 303 THR A O 1
ATOM 2489 N N . LEU A 1 304 ? -92.041 -6.822 96.830 1.00 35.97 304 LEU A N 1
ATOM 2490 C CA . LEU A 1 304 ? -93.019 -7.475 97.711 1.00 35.97 304 LEU A CA 1
ATOM 2491 C C . LEU A 1 304 ? -92.558 -7.579 99.179 1.00 35.97 304 LEU A C 1
ATOM 2493 O O . LEU A 1 304 ? -92.549 -8.656 99.757 1.00 35.97 304 LEU A O 1
ATOM 2497 N N . SER A 1 305 ? -92.179 -6.457 99.796 1.00 32.59 305 SER A N 1
ATOM 2498 C CA . SER A 1 305 ? -92.264 -6.275 101.257 1.00 32.59 305 SER A CA 1
ATOM 2499 C C . SER A 1 305 ? -92.070 -4.798 101.616 1.00 32.59 305 SER A C 1
ATOM 2501 O O . SER A 1 305 ? -90.953 -4.288 101.687 1.00 32.59 305 SER A O 1
ATOM 2503 N N . LYS A 1 306 ? -93.183 -4.086 101.802 1.00 32.00 306 LYS A N 1
ATOM 2504 C CA . LYS A 1 306 ? -93.246 -2.808 102.518 1.00 32.00 306 LYS A CA 1
ATOM 2505 C C . LYS A 1 306 ? -94.440 -2.867 103.458 1.00 32.00 306 LYS A C 1
ATOM 2507 O O . LYS A 1 306 ? -95.566 -2.876 102.971 1.00 32.00 306 LYS A O 1
ATOM 2512 N N . ALA A 1 307 ? -94.161 -2.890 104.757 1.00 30.94 307 ALA A N 1
ATOM 2513 C CA . ALA A 1 307 ? -94.774 -2.063 105.800 1.00 30.94 307 ALA A CA 1
ATOM 2514 C C . ALA A 1 307 ? -94.539 -2.731 107.163 1.00 30.94 307 ALA A C 1
ATOM 2516 O O . ALA A 1 307 ? -95.001 -3.842 107.381 1.00 30.94 307 ALA A O 1
ATOM 2517 N N . GLU A 1 308 ? -93.837 -2.057 108.071 1.00 33.25 308 GLU A N 1
ATOM 2518 C CA . GLU A 1 308 ? -94.511 -1.439 109.218 1.00 33.25 308 GLU A CA 1
ATOM 2519 C C . GLU A 1 308 ? -93.553 -0.517 109.981 1.00 33.25 308 GLU A C 1
ATOM 2521 O O . GLU A 1 308 ? -92.394 -0.840 110.244 1.00 33.25 308 GLU A O 1
ATOM 2526 N N . ASP A 1 309 ? -94.070 0.676 110.266 1.00 36.34 309 ASP A N 1
ATOM 2527 C CA . ASP A 1 309 ? -93.429 1.767 110.983 1.00 36.34 309 ASP A CA 1
ATOM 2528 C C . ASP A 1 309 ? -93.223 1.420 112.462 1.00 36.34 309 ASP A C 1
ATOM 2530 O O . ASP A 1 309 ? -94.149 0.983 113.145 1.00 36.34 309 ASP A O 1
ATOM 2534 N N . ASN A 1 310 ? -92.039 1.722 113.002 1.00 36.25 310 ASN A N 1
ATOM 2535 C CA . ASN A 1 310 ? -91.889 1.923 114.441 1.00 36.25 310 ASN A CA 1
ATOM 2536 C C . ASN A 1 310 ? -90.834 3.016 114.726 1.00 36.25 310 ASN A C 1
ATOM 2538 O O . ASN A 1 310 ? -89.640 2.804 114.489 1.00 36.25 310 ASN A O 1
ATOM 2542 N N . PRO A 1 311 ? -91.230 4.201 115.234 1.00 46.50 311 PRO A N 1
ATOM 2543 C CA . PRO A 1 311 ? -90.369 5.378 115.382 1.00 46.50 311 PRO A CA 1
ATOM 2544 C C . PRO A 1 311 ? -89.456 5.312 116.622 1.00 46.50 311 PRO A C 1
ATOM 2546 O O . PRO A 1 311 ? -89.138 6.334 117.222 1.00 46.50 311 PRO A O 1
ATOM 2549 N N . ASN A 1 312 ? -89.011 4.109 116.996 1.00 48.94 312 ASN A N 1
ATOM 2550 C CA . ASN A 1 312 ? -87.978 3.877 118.011 1.00 48.94 312 ASN A CA 1
ATOM 2551 C C . ASN A 1 312 ? -86.654 3.370 117.393 1.00 48.94 312 ASN A C 1
ATOM 2553 O O . ASN A 1 312 ? -85.643 3.273 118.080 1.00 48.94 312 ASN A O 1
ATOM 2557 N N . TYR A 1 313 ? -86.639 3.108 116.076 1.00 50.28 313 TYR A N 1
ATOM 2558 C CA . TYR A 1 313 ? -85.453 2.671 115.328 1.00 50.28 313 TYR A CA 1
ATOM 2559 C C . TYR A 1 313 ? -84.430 3.797 115.132 1.00 50.28 313 TYR A C 1
ATOM 2561 O O . TYR A 1 313 ? -83.237 3.540 115.122 1.00 50.28 313 TYR A O 1
ATOM 2569 N N . PHE A 1 314 ? -84.854 5.062 115.047 1.00 47.22 314 PHE A N 1
ATOM 2570 C CA . PHE A 1 314 ? -83.911 6.166 114.824 1.00 47.22 314 PHE A CA 1
ATOM 2571 C C . PHE A 1 314 ? -82.981 6.423 116.019 1.00 47.22 314 PHE A C 1
ATOM 2573 O O . PHE A 1 314 ? -81.802 6.681 115.806 1.00 47.22 314 PHE A O 1
ATOM 2580 N N . ASN A 1 315 ? -83.452 6.274 117.261 1.00 49.00 315 ASN A N 1
ATOM 2581 C CA . ASN A 1 315 ? -82.578 6.399 118.436 1.00 49.00 315 ASN A CA 1
ATOM 2582 C C . ASN A 1 315 ? -81.669 5.172 118.616 1.00 49.00 315 ASN A C 1
ATOM 2584 O O . ASN A 1 315 ? -80.540 5.315 119.076 1.00 49.00 315 ASN A O 1
ATOM 2588 N N . GLN A 1 316 ? -82.122 3.989 118.190 1.00 56.28 316 GLN A N 1
ATOM 2589 C CA . GLN A 1 316 ? -81.299 2.780 118.185 1.00 56.28 316 GLN A CA 1
ATOM 2590 C C . GLN A 1 316 ? -80.237 2.814 117.078 1.00 56.28 316 GLN A C 1
ATOM 2592 O O . GLN A 1 316 ? -79.091 2.483 117.340 1.00 56.28 316 GLN A O 1
ATOM 2597 N N . VAL A 1 317 ? -80.564 3.318 115.886 1.00 57.28 317 VAL A N 1
ATOM 2598 C CA . VAL A 1 317 ? -79.607 3.517 114.786 1.00 57.28 317 VAL A CA 1
ATOM 2599 C C . VAL A 1 317 ? -78.599 4.614 115.114 1.00 57.28 317 VAL A C 1
ATOM 2601 O O . VAL A 1 317 ? -77.437 4.476 114.758 1.00 57.28 317 VAL A O 1
ATOM 2604 N N . ILE A 1 318 ? -78.988 5.683 115.817 1.00 57.59 318 ILE A N 1
ATOM 2605 C CA . ILE A 1 318 ? -78.027 6.703 116.265 1.00 57.59 318 ILE A CA 1
ATOM 2606 C C . ILE A 1 318 ? -77.071 6.124 117.321 1.00 57.59 318 ILE A C 1
ATOM 2608 O O . ILE A 1 318 ? -75.869 6.341 117.200 1.00 57.59 318 ILE A O 1
ATOM 2612 N N . SER A 1 319 ? -77.563 5.326 118.278 1.00 68.81 319 SER A N 1
ATOM 2613 C CA . SER A 1 319 ? -76.704 4.624 119.249 1.00 68.81 319 SER A CA 1
ATOM 2614 C C . SER A 1 319 ? -75.809 3.575 118.578 1.00 68.81 319 SER A C 1
ATOM 2616 O O . SER A 1 319 ? -74.624 3.524 118.865 1.00 68.81 319 SER A O 1
ATOM 2618 N N . GLU A 1 320 ? -76.329 2.790 117.630 1.00 67.00 320 GLU A N 1
ATOM 2619 C CA . GLU A 1 320 ? -75.551 1.793 116.877 1.00 67.00 320 GLU A CA 1
ATOM 2620 C C . GLU A 1 320 ? -74.533 2.437 115.927 1.00 67.00 320 GLU A C 1
ATOM 2622 O O . GLU A 1 320 ? -73.486 1.851 115.662 1.00 67.00 320 GLU A O 1
ATOM 2627 N N . LEU A 1 321 ? -74.807 3.635 115.402 1.00 66.38 321 LEU A N 1
ATOM 2628 C CA . LEU A 1 321 ? -73.840 4.401 114.612 1.00 66.38 321 LEU A CA 1
ATOM 2629 C C . LEU A 1 321 ? -72.787 5.074 115.497 1.00 66.38 321 LEU A C 1
ATOM 2631 O O . LEU A 1 321 ? -71.650 5.196 115.054 1.00 66.38 321 LEU A O 1
ATOM 2635 N N . GLN A 1 322 ? -73.128 5.471 116.727 1.00 68.56 322 GLN A N 1
ATOM 2636 C CA . GLN A 1 322 ? -72.158 5.964 117.710 1.00 68.56 322 GLN A CA 1
ATOM 2637 C C . GLN A 1 322 ? -71.261 4.837 118.231 1.00 68.56 322 GLN A C 1
ATOM 2639 O O . GLN A 1 322 ? -70.046 5.003 118.217 1.00 68.56 322 GLN A O 1
ATOM 2644 N N . ASP A 1 323 ? -71.819 3.669 118.556 1.00 73.94 323 ASP A N 1
ATOM 2645 C CA . ASP A 1 323 ? -71.041 2.488 118.949 1.00 73.94 323 ASP A CA 1
ATOM 2646 C C . ASP A 1 323 ? -70.164 1.990 117.790 1.00 73.94 323 ASP A C 1
ATOM 2648 O O . ASP A 1 323 ? -68.983 1.714 117.984 1.00 73.94 323 ASP A O 1
ATOM 2652 N N . LYS A 1 324 ? -70.675 1.972 116.547 1.00 74.69 324 LYS A N 1
ATOM 2653 C CA . LYS A 1 324 ? -69.846 1.667 115.365 1.00 74.69 324 LYS A CA 1
ATOM 2654 C C . LYS A 1 324 ? -68.757 2.703 115.132 1.00 74.69 324 LYS A C 1
ATOM 2656 O O . LYS A 1 324 ? -67.682 2.335 114.665 1.00 74.69 324 LYS A O 1
ATOM 2661 N N . LEU A 1 325 ? -69.013 3.979 115.409 1.00 71.62 325 LEU A N 1
ATOM 2662 C CA . LEU A 1 325 ? -68.005 5.026 115.268 1.00 71.62 325 LEU A CA 1
ATOM 2663 C C . LEU A 1 325 ? -66.907 4.865 116.325 1.00 71.62 325 LEU A C 1
ATOM 2665 O O . LEU A 1 325 ? -65.733 4.916 115.969 1.00 71.62 325 LEU A O 1
ATOM 2669 N N . ASP A 1 326 ? -67.265 4.577 117.575 1.00 72.88 326 ASP A N 1
ATOM 2670 C CA . ASP A 1 326 ? -66.310 4.326 118.659 1.00 72.88 326 ASP A CA 1
ATOM 2671 C C . ASP A 1 326 ? -65.522 3.020 118.458 1.00 72.88 326 ASP A C 1
ATOM 2673 O O . ASP A 1 326 ? -64.315 2.981 118.717 1.00 72.88 326 ASP A O 1
ATOM 2677 N N . ASP A 1 327 ? -66.148 1.976 117.911 1.00 75.62 327 ASP A N 1
ATOM 2678 C CA . ASP A 1 327 ? -65.466 0.739 117.518 1.00 75.62 327 ASP A CA 1
ATOM 2679 C C . ASP A 1 327 ? -64.529 0.964 116.324 1.00 75.62 327 ASP A C 1
ATOM 2681 O O . ASP A 1 327 ? -63.405 0.461 116.322 1.00 75.62 327 ASP A O 1
ATOM 2685 N N . THR A 1 328 ? -64.922 1.794 115.352 1.00 74.06 328 THR A N 1
ATOM 2686 C CA . THR A 1 328 ? -64.057 2.162 114.218 1.00 74.06 328 THR A CA 1
ATOM 2687 C C . THR A 1 328 ? -62.881 3.029 114.675 1.00 74.06 328 THR A C 1
ATOM 2689 O O . THR A 1 328 ? -61.770 2.867 114.169 1.00 74.06 328 THR A O 1
ATOM 2692 N N . ILE A 1 329 ? -63.081 3.917 115.658 1.00 73.94 329 ILE A N 1
ATOM 2693 C CA . ILE A 1 329 ? -62.017 4.724 116.278 1.00 73.94 329 ILE A CA 1
ATOM 2694 C C . ILE A 1 329 ? -61.058 3.828 117.078 1.00 73.94 329 ILE A C 1
ATOM 2696 O O . ILE A 1 329 ? -59.842 3.970 116.960 1.00 73.94 329 ILE A O 1
ATOM 2700 N N . LYS A 1 330 ? -61.561 2.843 117.832 1.00 78.75 330 LYS A N 1
ATOM 2701 C CA . LYS A 1 330 ? -60.707 1.843 118.499 1.00 78.75 330 LYS A CA 1
ATOM 2702 C C . LYS A 1 330 ? -59.945 0.969 117.508 1.00 78.75 330 LYS A C 1
ATOM 2704 O O . LYS A 1 330 ? -58.768 0.696 117.729 1.00 78.75 330 LYS A O 1
ATOM 2709 N N . GLU A 1 331 ? -60.579 0.544 116.419 1.00 76.38 331 GLU A N 1
ATOM 2710 C CA . GLU A 1 331 ? -59.940 -0.265 115.381 1.00 76.38 331 GLU A CA 1
ATOM 2711 C C . GLU A 1 331 ? -58.875 0.536 114.617 1.00 76.38 331 GLU A C 1
ATOM 2713 O O . GLU A 1 331 ? -57.808 0.006 114.307 1.00 76.38 331 GLU A O 1
ATOM 2718 N N . THR A 1 332 ? -59.115 1.823 114.351 1.00 72.50 332 THR A N 1
ATOM 2719 C CA . THR A 1 332 ? -58.112 2.707 113.737 1.00 72.50 332 THR A CA 1
ATOM 2720 C C . THR A 1 332 ? -56.953 2.990 114.683 1.00 72.50 332 THR A C 1
ATOM 2722 O O . THR A 1 332 ? -55.814 2.847 114.253 1.00 72.50 332 THR A O 1
ATOM 2725 N N . LEU A 1 333 ? -57.197 3.239 115.973 1.00 76.31 333 LEU A N 1
ATOM 2726 C CA . LEU A 1 333 ? -56.130 3.374 116.974 1.00 76.31 333 LEU A CA 1
ATOM 2727 C C . LEU A 1 333 ? -55.320 2.076 117.158 1.00 76.31 333 LEU A C 1
ATOM 2729 O O . LEU A 1 333 ? -54.103 2.135 117.339 1.00 76.31 333 LEU A O 1
ATOM 2733 N N . ALA A 1 334 ? -55.957 0.902 117.055 1.00 74.50 334 ALA A N 1
ATOM 2734 C CA . ALA A 1 334 ? -55.280 -0.399 117.065 1.00 74.50 334 ALA A CA 1
ATOM 2735 C C . ALA A 1 334 ? -54.435 -0.627 115.797 1.00 74.50 334 ALA A C 1
ATOM 2737 O O . ALA A 1 334 ? -53.313 -1.126 115.864 1.00 74.50 334 ALA A O 1
ATOM 2738 N N . LYS A 1 335 ? -54.939 -0.218 114.626 1.00 76.12 335 LYS A N 1
ATOM 2739 C CA . LYS A 1 335 ? -54.178 -0.245 113.365 1.00 76.12 335 LYS A CA 1
ATOM 2740 C C . LYS A 1 335 ? -53.020 0.749 113.380 1.00 76.12 335 LYS A C 1
ATOM 2742 O O . LYS A 1 335 ? -51.968 0.444 112.837 1.00 76.12 335 LYS A O 1
ATOM 2747 N N . GLU A 1 336 ? -53.172 1.890 114.040 1.00 74.75 336 GLU A N 1
ATOM 2748 C CA . GLU A 1 336 ? -52.123 2.899 114.190 1.00 74.75 336 GLU A CA 1
ATOM 2749 C C . GLU A 1 336 ? -51.011 2.420 115.138 1.00 74.75 336 GLU A C 1
ATOM 2751 O O . GLU A 1 336 ? -49.835 2.607 114.839 1.00 74.75 336 GLU A O 1
ATOM 2756 N N . THR A 1 337 ? -51.349 1.662 116.190 1.00 72.88 337 THR A N 1
ATOM 2757 C CA . THR A 1 337 ? -50.350 0.954 117.018 1.00 72.88 337 THR A CA 1
ATOM 2758 C C . THR A 1 337 ? -49.646 -0.173 116.255 1.00 72.88 337 THR A C 1
ATOM 2760 O O . THR A 1 337 ? -48.445 -0.357 116.431 1.00 72.88 337 THR A O 1
ATOM 2763 N N . ILE A 1 338 ? -50.340 -0.887 115.359 1.00 75.56 338 ILE A N 1
ATOM 2764 C CA . ILE A 1 338 ? -49.723 -1.885 114.464 1.00 75.56 338 ILE A CA 1
ATOM 2765 C C . ILE A 1 338 ? -48.813 -1.215 113.423 1.00 75.56 338 ILE A C 1
ATOM 2767 O O . ILE A 1 338 ? -47.752 -1.746 113.109 1.00 75.56 338 ILE A O 1
ATOM 2771 N N . ILE A 1 339 ? -49.188 -0.049 112.892 1.00 73.94 339 ILE A N 1
ATOM 2772 C CA . ILE A 1 339 ? -48.357 0.724 111.957 1.00 73.94 339 ILE A CA 1
ATOM 2773 C C . ILE A 1 339 ? -47.111 1.262 112.664 1.00 73.94 339 ILE A C 1
ATOM 2775 O O . ILE A 1 339 ? -46.034 1.242 112.072 1.00 73.94 339 ILE A O 1
ATOM 2779 N N . GLU A 1 340 ? -47.221 1.693 113.919 1.00 76.69 340 GLU A N 1
ATOM 2780 C CA . GLU A 1 340 ? -46.070 2.161 114.693 1.00 76.69 340 GLU A CA 1
ATOM 2781 C C . GLU A 1 340 ? -45.131 1.001 115.084 1.00 76.69 340 GLU A C 1
ATOM 2783 O O . GLU A 1 340 ? -43.916 1.144 114.966 1.00 76.69 340 GLU A O 1
ATOM 2788 N N . ASP A 1 341 ? -45.667 -0.189 115.396 1.00 73.94 341 ASP A N 1
ATOM 2789 C CA . ASP A 1 341 ? -44.886 -1.427 115.600 1.00 73.94 341 ASP A CA 1
ATOM 2790 C C . ASP A 1 341 ? -44.230 -1.926 114.289 1.00 73.94 341 ASP A C 1
ATOM 2792 O O . ASP A 1 341 ? -43.089 -2.394 114.276 1.00 73.94 341 ASP A O 1
ATOM 2796 N N . LEU A 1 342 ? -44.907 -1.762 113.143 1.00 73.75 342 LEU A N 1
ATOM 2797 C CA . LEU A 1 342 ? -44.352 -2.045 111.813 1.00 73.75 342 LEU A CA 1
ATOM 2798 C C . LEU A 1 342 ? -43.271 -1.040 111.406 1.00 73.75 342 LEU A C 1
ATOM 2800 O O . LEU A 1 342 ? -42.276 -1.448 110.814 1.00 73.75 342 LEU A O 1
ATOM 2804 N N . LYS A 1 343 ? -43.412 0.245 111.749 1.00 73.88 343 LYS A N 1
ATOM 2805 C CA . LYS A 1 343 ? -42.353 1.245 111.558 1.00 73.88 343 LYS A CA 1
ATOM 2806 C C . LYS A 1 343 ? -41.146 0.934 112.431 1.00 73.88 343 LYS A C 1
ATOM 2808 O O . LYS A 1 343 ? -40.039 0.953 111.915 1.00 73.88 343 LYS A O 1
ATOM 2813 N N . GLN A 1 344 ? -41.341 0.565 113.699 1.00 69.88 344 GLN A N 1
ATOM 2814 C CA . GLN A 1 344 ? -40.248 0.139 114.579 1.00 69.88 344 GLN A CA 1
ATOM 2815 C C . GLN A 1 344 ? -39.545 -1.122 114.048 1.00 69.88 344 GLN A C 1
ATOM 2817 O O . GLN A 1 344 ? -38.316 -1.204 114.085 1.00 69.88 344 GLN A O 1
ATOM 2822 N N . LYS A 1 345 ? -40.302 -2.061 113.456 1.00 68.88 345 LYS A N 1
ATOM 2823 C CA . LYS A 1 345 ? -39.744 -3.188 112.695 1.00 68.88 345 LYS A CA 1
ATOM 2824 C C . LYS A 1 345 ? -38.953 -2.726 111.475 1.00 68.88 345 LYS A C 1
ATOM 2826 O O . LYS A 1 345 ? -37.831 -3.187 111.320 1.00 68.88 345 LYS A O 1
ATOM 2831 N N . ILE A 1 346 ? -39.468 -1.819 110.648 1.00 67.69 346 ILE A N 1
ATOM 2832 C CA . ILE A 1 346 ? -38.760 -1.303 109.462 1.00 67.69 346 ILE A CA 1
ATOM 2833 C C . ILE A 1 346 ? -37.449 -0.607 109.862 1.00 67.69 346 ILE A C 1
ATOM 2835 O O . ILE A 1 346 ? -36.413 -0.914 109.281 1.00 67.69 346 ILE A O 1
ATOM 2839 N N . THR A 1 347 ? -37.440 0.205 110.923 1.00 63.28 347 THR A N 1
ATOM 2840 C CA . THR A 1 347 ? -36.212 0.834 111.439 1.00 63.28 347 THR A CA 1
ATOM 2841 C C . THR A 1 347 ? -35.209 -0.202 111.969 1.00 63.28 347 THR A C 1
ATOM 2843 O O . THR A 1 347 ? -34.010 -0.064 111.753 1.00 63.28 347 THR A O 1
ATOM 2846 N N . SER A 1 348 ? -35.679 -1.298 112.583 1.00 57.41 348 SER A N 1
ATOM 2847 C CA . SER A 1 348 ? -34.813 -2.428 112.969 1.00 57.41 348 SER A CA 1
ATOM 2848 C C . SER A 1 348 ? -34.343 -3.292 111.783 1.00 57.41 348 SER A C 1
ATOM 2850 O O . SER A 1 348 ? -33.328 -3.980 111.885 1.00 57.41 348 SER A O 1
ATOM 2852 N N . TYR A 1 349 ? -35.060 -3.256 110.654 1.00 57.53 349 TYR A N 1
ATOM 2853 C CA . TYR A 1 349 ? -34.700 -3.943 109.411 1.00 57.53 349 TYR A CA 1
ATOM 2854 C C . TYR A 1 349 ? -33.660 -3.151 108.598 1.00 57.53 349 TYR A C 1
ATOM 2856 O O . TYR A 1 349 ? -32.771 -3.775 108.016 1.00 57.53 349 TYR A O 1
ATOM 2864 N N . ASP A 1 350 ? -33.708 -1.815 108.616 1.00 51.94 350 ASP A N 1
ATOM 2865 C CA . ASP A 1 350 ? -32.735 -0.947 107.931 1.00 51.94 350 ASP A CA 1
ATOM 2866 C C . ASP A 1 350 ? -31.350 -0.940 108.607 1.00 51.94 350 ASP A C 1
ATOM 2868 O O . ASP A 1 350 ? -30.329 -0.856 107.925 1.00 51.94 350 ASP A O 1
ATOM 2872 N N . GLU A 1 351 ? -31.270 -1.127 109.928 1.00 52.28 351 GLU A N 1
ATOM 2873 C CA . GLU A 1 351 ? -29.983 -1.236 110.642 1.00 52.28 351 GLU A CA 1
ATOM 2874 C C . GLU A 1 351 ? -29.368 -2.657 110.590 1.00 52.28 351 GLU A C 1
ATOM 2876 O O . GLU A 1 351 ? -28.197 -2.848 110.925 1.00 52.28 351 GLU A O 1
ATOM 2881 N N . GLY A 1 352 ? -30.121 -3.667 110.129 1.00 51.75 352 GLY A N 1
ATOM 2882 C CA . GLY A 1 352 ? -29.729 -5.085 110.165 1.00 51.75 352 GLY A CA 1
ATOM 2883 C C . GLY A 1 352 ? -29.156 -5.687 108.870 1.00 51.75 352 GLY A C 1
ATOM 2884 O O . GLY A 1 352 ? -28.612 -6.792 108.915 1.00 51.75 352 GLY A O 1
ATOM 2885 N N . TYR A 1 353 ? -29.242 -5.003 107.722 1.00 46.62 353 TYR A N 1
ATOM 2886 C CA . TYR A 1 353 ? -28.890 -5.560 106.399 1.00 46.62 353 TYR A CA 1
ATOM 2887 C C . TYR A 1 353 ? -27.664 -4.921 105.722 1.00 46.62 353 TYR A C 1
ATOM 2889 O O . TYR A 1 353 ? -27.524 -4.952 104.502 1.00 46.62 353 TYR A O 1
ATOM 2897 N N . ALA A 1 354 ? -26.683 -4.468 106.507 1.00 52.25 354 ALA A N 1
ATOM 2898 C CA . ALA A 1 354 ? -25.321 -4.260 105.998 1.00 52.25 354 ALA A CA 1
ATOM 2899 C C . ALA A 1 354 ? -24.619 -5.578 105.581 1.00 52.25 354 ALA A C 1
ATOM 2901 O O . ALA A 1 354 ? -23.544 -5.536 104.992 1.00 52.25 354 ALA A O 1
ATOM 2902 N N . TYR A 1 355 ? -25.211 -6.750 105.844 1.00 49.81 355 TYR A N 1
ATOM 2903 C CA . TYR A 1 355 ? -24.715 -8.050 105.384 1.00 49.81 355 TYR A CA 1
ATOM 2904 C C . TYR A 1 355 ? -25.874 -9.041 105.184 1.00 49.81 355 TYR A C 1
ATOM 2906 O O . TYR A 1 355 ? -26.229 -9.743 106.128 1.00 49.81 355 TYR A O 1
ATOM 2914 N N . LYS A 1 356 ? -26.449 -9.115 103.971 1.00 51.69 356 LYS A N 1
ATOM 2915 C CA . LYS A 1 356 ? -27.005 -10.336 103.335 1.00 51.69 356 LYS A CA 1
ATOM 2916 C C . LYS A 1 356 ? -27.604 -10.015 101.957 1.00 51.69 356 LYS A C 1
ATOM 2918 O O . LYS A 1 356 ? -28.199 -8.966 101.754 1.00 51.69 356 LYS A O 1
ATOM 2923 N N . SER A 1 357 ? -27.365 -10.928 101.022 1.00 53.19 357 SER A N 1
ATOM 2924 C CA . SER A 1 357 ? -27.631 -10.881 99.579 1.00 53.19 357 SER A CA 1
ATOM 2925 C C . SER A 1 357 ? -29.042 -10.440 99.173 1.00 53.19 357 SER A C 1
ATOM 2927 O O . SER A 1 357 ? -30.022 -10.827 99.809 1.00 53.19 357 SER A O 1
ATOM 2929 N N . LEU A 1 358 ? -29.123 -9.696 98.057 1.00 52.06 358 LEU A N 1
ATOM 2930 C CA . LEU A 1 358 ? -30.368 -9.335 97.370 1.00 52.06 358 LEU A CA 1
ATOM 2931 C C . LEU A 1 358 ? -31.224 -10.582 97.049 1.00 52.06 358 LEU A C 1
ATOM 2933 O O . LEU A 1 358 ? -30.656 -11.617 96.697 1.00 52.06 358 LEU A O 1
ATOM 2937 N N . PRO A 1 359 ? -32.569 -10.479 97.088 1.00 56.69 359 PRO A N 1
ATOM 2938 C CA . PRO A 1 359 ? -33.468 -11.555 96.677 1.00 56.69 359 PRO A CA 1
ATOM 2939 C C . PRO A 1 359 ? -33.225 -11.960 95.217 1.00 56.69 359 PRO A C 1
ATOM 2941 O O . PRO A 1 359 ? -33.225 -11.119 94.316 1.00 56.69 359 PRO A O 1
ATOM 2944 N N . GLU A 1 360 ? -33.043 -13.256 94.999 1.00 56.19 360 GLU A N 1
ATOM 2945 C CA . GLU A 1 360 ? -32.641 -13.895 93.739 1.00 56.19 360 GLU A CA 1
ATOM 2946 C C . GLU A 1 360 ? -33.578 -13.574 92.554 1.00 56.19 360 GLU A C 1
ATOM 2948 O O . GLU A 1 360 ? -33.120 -13.435 91.424 1.00 56.19 360 GLU A O 1
ATOM 2953 N N . GLU A 1 361 ? -34.867 -13.320 92.813 1.00 57.44 361 GLU A N 1
ATOM 2954 C CA . GLU A 1 361 ? -35.848 -12.881 91.803 1.00 57.44 361 GLU A CA 1
ATOM 2955 C C . GLU A 1 361 ? -35.556 -11.488 91.221 1.00 57.44 361 GLU A C 1
ATOM 2957 O O . GLU A 1 361 ? -35.737 -11.265 90.023 1.00 57.44 361 GLU A O 1
ATOM 2962 N N . ARG A 1 362 ? -35.059 -10.537 92.027 1.00 59.28 362 ARG A N 1
ATOM 2963 C CA . ARG A 1 362 ? -34.667 -9.212 91.510 1.00 59.28 362 ARG A CA 1
ATOM 2964 C C . ARG A 1 362 ? -33.357 -9.277 90.729 1.00 59.28 362 ARG A C 1
ATOM 2966 O O . ARG A 1 362 ? -33.202 -8.537 89.764 1.00 59.28 362 ARG A O 1
ATOM 2973 N N . LEU A 1 363 ? -32.447 -10.175 91.108 1.00 62.22 363 LEU A N 1
ATOM 2974 C CA . LEU A 1 363 ? -31.226 -10.457 90.346 1.00 62.22 363 LEU A CA 1
ATOM 2975 C C . LEU A 1 363 ? -31.548 -11.097 88.991 1.00 62.22 363 LEU A C 1
ATOM 2977 O O . LEU A 1 363 ? -31.000 -10.662 87.987 1.00 62.22 363 LEU A O 1
ATOM 2981 N N . GLN A 1 364 ? -32.480 -12.052 88.934 1.00 69.56 364 GLN A N 1
ATOM 2982 C CA . GLN A 1 364 ? -32.910 -12.667 87.672 1.00 69.56 364 GLN A CA 1
ATOM 2983 C C . GLN A 1 364 ? -33.620 -11.679 86.738 1.00 69.56 364 GLN A C 1
ATOM 2985 O O . GLN A 1 364 ? -33.363 -11.697 85.537 1.00 69.56 364 GLN A O 1
ATOM 2990 N N . SER A 1 365 ? -34.462 -10.785 87.270 1.00 74.81 365 SER A N 1
ATOM 2991 C CA . SER A 1 365 ? -35.112 -9.736 86.468 1.00 74.81 365 SER A CA 1
ATOM 2992 C C . SER A 1 365 ? -34.097 -8.756 85.872 1.00 74.81 365 SER A C 1
ATOM 2994 O O . SER A 1 365 ? -34.159 -8.449 84.685 1.00 74.81 365 SER A O 1
ATOM 2996 N N . VAL A 1 366 ? -33.134 -8.295 86.676 1.00 73.75 366 VAL A N 1
ATOM 2997 C CA . VAL A 1 366 ? -32.085 -7.370 86.218 1.00 73.75 366 VAL A CA 1
ATOM 2998 C C . VAL A 1 366 ? -31.114 -8.060 85.253 1.00 73.75 366 VAL A C 1
ATOM 3000 O O . VAL A 1 366 ? -30.678 -7.445 84.283 1.00 73.75 366 VAL A O 1
ATOM 3003 N N . GLU A 1 367 ? -30.809 -9.345 85.453 1.00 75.56 367 GLU A N 1
ATOM 3004 C CA . GLU A 1 367 ? -29.981 -10.118 84.518 1.00 75.56 367 GLU A CA 1
ATOM 3005 C C . GLU A 1 367 ? -30.713 -10.362 83.185 1.00 75.56 367 GLU A C 1
ATOM 3007 O O . GLU A 1 367 ? -30.099 -10.281 82.123 1.00 75.56 367 GLU A O 1
ATOM 3012 N N . GLY A 1 368 ? -32.035 -10.576 83.210 1.00 81.38 368 GLY A N 1
ATOM 3013 C CA . GLY A 1 368 ? -32.865 -10.675 82.005 1.00 81.38 368 GLY A CA 1
ATOM 3014 C C . GLY A 1 368 ? -32.896 -9.374 81.195 1.00 81.38 368 GLY A C 1
ATOM 3015 O O . GLY A 1 368 ? -32.691 -9.394 79.979 1.00 81.38 368 GLY A O 1
ATOM 3016 N N . GLU A 1 369 ? -33.071 -8.232 81.863 1.00 79.25 369 GLU A N 1
ATOM 3017 C CA . GLU A 1 369 ? -32.994 -6.908 81.227 1.00 79.25 369 GLU A CA 1
ATOM 3018 C C . GLU A 1 369 ? -31.590 -6.615 80.675 1.00 79.25 369 GLU A C 1
ATOM 3020 O O . GLU A 1 369 ? -31.453 -6.099 79.565 1.00 79.25 369 GLU A O 1
ATOM 3025 N N . LYS A 1 370 ? -30.534 -7.009 81.395 1.00 82.12 370 LYS A N 1
ATOM 3026 C CA . LYS A 1 370 ? -29.144 -6.889 80.934 1.00 82.12 370 LYS A CA 1
ATOM 3027 C C . LYS A 1 370 ? -28.889 -7.695 79.656 1.00 82.12 370 LYS A C 1
ATOM 3029 O O . LYS A 1 370 ? -28.301 -7.156 78.722 1.00 82.12 370 LYS A O 1
ATOM 3034 N N . ILE A 1 371 ? -29.362 -8.941 79.578 1.00 85.19 371 ILE A N 1
ATOM 3035 C CA . ILE A 1 371 ? -29.228 -9.783 78.374 1.00 85.19 371 ILE A CA 1
ATOM 3036 C C . ILE A 1 371 ? -29.993 -9.171 77.192 1.00 85.19 371 ILE A C 1
ATOM 3038 O O . ILE A 1 371 ? -29.488 -9.148 76.067 1.00 85.19 371 ILE A O 1
ATOM 3042 N N . MET A 1 372 ? -31.193 -8.633 77.428 1.00 87.75 372 MET A N 1
ATOM 3043 C CA . MET A 1 372 ? -31.978 -7.959 76.390 1.00 87.75 372 MET A CA 1
ATOM 3044 C C . MET A 1 372 ? -31.255 -6.718 75.849 1.00 87.75 372 MET A C 1
ATOM 3046 O O . MET A 1 372 ? -31.155 -6.542 74.633 1.00 87.75 372 MET A O 1
ATOM 3050 N N . ILE A 1 373 ? -30.699 -5.889 76.738 1.00 85.56 373 ILE A N 1
ATOM 3051 C CA . ILE A 1 373 ? -29.917 -4.710 76.351 1.00 85.56 373 ILE A CA 1
ATOM 3052 C C . ILE A 1 373 ? -28.648 -5.123 75.598 1.00 85.56 373 ILE A C 1
ATOM 3054 O O . ILE A 1 373 ? -28.358 -4.534 74.561 1.00 85.56 373 ILE A O 1
ATOM 3058 N N . GLU A 1 374 ? -27.917 -6.147 76.046 1.00 83.69 374 GLU A N 1
ATOM 3059 C CA . GLU A 1 374 ? -26.740 -6.662 75.328 1.00 83.69 374 GLU A CA 1
ATOM 3060 C C . GLU A 1 374 ? -27.087 -7.184 73.927 1.00 83.69 374 GLU A C 1
ATOM 3062 O O . GLU A 1 374 ? -26.302 -7.010 72.992 1.00 83.69 374 GLU A O 1
ATOM 3067 N N . THR A 1 375 ? -28.264 -7.791 73.761 1.00 88.56 375 THR A N 1
ATOM 3068 C CA . THR A 1 375 ? -28.737 -8.288 72.461 1.00 88.56 375 THR A CA 1
ATOM 3069 C C . THR A 1 375 ? -29.043 -7.128 71.514 1.00 88.56 375 THR A C 1
ATOM 3071 O O . THR A 1 375 ? -28.516 -7.093 70.403 1.00 88.56 375 THR A O 1
ATOM 3074 N N . LEU A 1 376 ? -29.790 -6.121 71.981 1.00 86.50 376 LEU A N 1
ATOM 3075 C CA . LEU A 1 376 ? -30.066 -4.903 71.211 1.00 86.50 376 LEU A CA 1
ATOM 3076 C C . LEU A 1 376 ? -28.786 -4.128 70.875 1.00 86.50 376 LEU A C 1
ATOM 3078 O O . LEU A 1 376 ? -28.669 -3.560 69.790 1.00 86.50 376 LEU A O 1
ATOM 3082 N N . LEU A 1 377 ? -27.809 -4.109 71.786 1.00 85.81 377 LEU A N 1
ATOM 3083 C CA . LEU A 1 377 ? -26.532 -3.440 71.557 1.00 85.81 377 LEU A CA 1
ATOM 3084 C C . LEU A 1 377 ? -25.736 -4.147 70.454 1.00 85.81 377 LEU A C 1
ATOM 3086 O O . LEU A 1 377 ? -25.235 -3.474 69.559 1.00 85.81 377 LEU A O 1
ATOM 3090 N N . LYS A 1 378 ? -25.697 -5.487 70.454 1.00 87.88 378 LYS A N 1
ATOM 3091 C CA . LYS A 1 378 ? -25.076 -6.282 69.380 1.00 87.88 378 LYS A CA 1
ATOM 3092 C C . LYS A 1 378 ? -25.773 -6.096 68.033 1.00 87.88 378 LYS A C 1
ATOM 3094 O O . LYS A 1 378 ? -25.085 -5.937 67.030 1.00 87.88 378 LYS A O 1
ATOM 3099 N N . GLU A 1 379 ? -27.105 -6.073 68.002 1.00 86.06 379 GLU A N 1
ATOM 3100 C CA . GLU A 1 379 ? -27.868 -5.809 66.773 1.00 86.06 379 GLU A CA 1
ATOM 3101 C C . GLU A 1 379 ? -27.563 -4.419 66.207 1.00 86.06 379 GLU A C 1
ATOM 3103 O O . GLU A 1 379 ? -27.268 -4.283 65.020 1.00 86.06 379 GLU A O 1
ATOM 3108 N N . ARG A 1 380 ? -27.539 -3.388 67.062 1.00 85.44 380 ARG A N 1
ATOM 3109 C CA . ARG A 1 380 ? -27.152 -2.029 66.652 1.00 85.44 380 ARG A CA 1
ATOM 3110 C C . ARG A 1 380 ? -25.708 -1.949 66.176 1.00 85.44 380 ARG A C 1
ATOM 3112 O O . ARG A 1 380 ? -25.414 -1.201 65.248 1.00 85.44 380 ARG A O 1
ATOM 3119 N N . GLN A 1 381 ? -24.806 -2.713 66.781 1.00 82.94 381 GLN A N 1
ATOM 3120 C CA . GLN A 1 381 ? -23.402 -2.748 66.380 1.00 82.94 381 GLN A CA 1
ATOM 3121 C C . GLN A 1 381 ? -23.228 -3.402 65.001 1.00 82.94 381 GLN A C 1
ATOM 3123 O O . GLN A 1 381 ? -22.520 -2.851 64.158 1.00 82.94 381 GLN A O 1
ATOM 3128 N N . ALA A 1 382 ? -23.964 -4.485 64.733 1.00 86.19 382 ALA A N 1
ATOM 3129 C CA . ALA A 1 382 ? -24.014 -5.127 63.421 1.00 86.19 382 ALA A CA 1
ATOM 3130 C C . ALA A 1 382 ? -24.635 -4.216 62.344 1.00 86.19 382 ALA A C 1
ATOM 3132 O O . ALA A 1 382 ? -24.133 -4.149 61.223 1.00 86.19 382 ALA A O 1
ATOM 3133 N N . GLU A 1 383 ? -25.684 -3.460 62.682 1.00 88.44 383 GLU A N 1
ATOM 3134 C CA . GLU A 1 383 ? -26.298 -2.475 61.780 1.00 88.44 383 GLU A CA 1
ATOM 3135 C C . GLU A 1 383 ? -25.311 -1.350 61.417 1.00 88.44 383 GLU A C 1
ATOM 3137 O O . GLU A 1 383 ? -25.167 -0.992 60.247 1.00 88.44 383 GLU A O 1
ATOM 3142 N N . VAL A 1 384 ? -24.561 -0.833 62.397 1.00 86.50 384 VAL A N 1
ATOM 3143 C CA . VAL A 1 384 ? -23.516 0.179 62.163 1.00 86.50 384 VAL A CA 1
ATOM 3144 C C . VAL A 1 384 ? -22.390 -0.363 61.278 1.00 86.50 384 VAL A C 1
ATOM 3146 O O . VAL A 1 384 ? -21.887 0.358 60.414 1.00 86.50 384 VAL A O 1
ATOM 3149 N N . GLU A 1 385 ? -21.983 -1.617 61.463 1.00 86.00 385 GLU A N 1
ATOM 3150 C CA . GLU A 1 385 ? -20.972 -2.265 60.619 1.00 86.00 385 GLU A CA 1
ATOM 3151 C C . GLU A 1 385 ? -21.472 -2.492 59.187 1.00 86.00 385 GLU A C 1
ATOM 3153 O O . GLU A 1 385 ? -20.736 -2.203 58.240 1.00 86.00 385 GLU A O 1
ATOM 3158 N N . SER A 1 386 ? -22.737 -2.885 59.017 1.00 89.06 386 SER A N 1
ATOM 3159 C CA . SER A 1 386 ? -23.394 -2.991 57.708 1.00 89.06 386 SER A CA 1
ATOM 3160 C C . SER A 1 386 ? -23.416 -1.647 56.974 1.00 89.06 386 SER A C 1
ATOM 3162 O O . SER A 1 386 ? -22.980 -1.554 55.827 1.00 89.06 386 SER A O 1
ATOM 3164 N N . LEU A 1 387 ? -23.842 -0.572 57.645 1.00 82.88 387 LEU A N 1
ATOM 3165 C CA . LEU A 1 387 ? -23.879 0.772 57.056 1.00 82.88 387 LEU A CA 1
ATOM 3166 C C . LEU A 1 387 ? -22.479 1.291 56.700 1.00 82.88 387 LEU A C 1
ATOM 3168 O O . LEU A 1 387 ? -22.307 1.995 55.705 1.00 82.88 387 LEU A O 1
ATOM 3172 N N . ARG A 1 388 ? -21.447 0.931 57.476 1.00 83.69 388 ARG A N 1
ATOM 3173 C CA . ARG A 1 388 ? -20.053 1.255 57.131 1.00 83.69 388 ARG A CA 1
ATOM 3174 C C . ARG A 1 388 ? -19.594 0.531 55.868 1.00 83.69 388 ARG A C 1
ATOM 3176 O O . ARG A 1 388 ? -18.909 1.147 55.049 1.00 83.69 388 ARG A O 1
ATOM 3183 N N . GLN A 1 389 ? -19.967 -0.734 55.682 1.00 85.44 389 GLN A N 1
ATOM 3184 C CA . GLN A 1 389 ? -19.651 -1.473 54.455 1.00 85.44 389 GLN A CA 1
ATOM 3185 C C . GLN A 1 389 ? -20.380 -0.878 53.242 1.00 85.44 389 GLN A C 1
ATOM 3187 O O . GLN A 1 389 ? -19.765 -0.667 52.194 1.00 85.44 389 GLN A O 1
ATOM 3192 N N . GLU A 1 390 ? -21.651 -0.510 53.397 1.00 83.69 390 GLU A N 1
ATOM 3193 C CA . GLU A 1 390 ? -22.437 0.148 52.348 1.00 83.69 390 GLU A CA 1
ATOM 3194 C C . GLU A 1 390 ? -21.859 1.523 51.963 1.00 83.69 390 GLU A C 1
ATOM 3196 O O . GLU A 1 390 ? -21.663 1.818 50.784 1.00 83.69 390 GLU A O 1
ATOM 3201 N N . LEU A 1 391 ? -21.460 2.340 52.943 1.00 77.44 391 LEU A N 1
ATOM 3202 C CA . LEU A 1 391 ? -20.776 3.610 52.682 1.00 77.44 391 LEU A CA 1
ATOM 3203 C C . LEU A 1 391 ? -19.460 3.400 51.916 1.00 77.44 391 LEU A C 1
ATOM 3205 O O . LEU A 1 391 ? -19.154 4.136 50.978 1.00 77.44 391 LEU A O 1
ATOM 3209 N N . THR A 1 392 ? -18.683 2.383 52.295 1.00 82.12 392 THR A N 1
ATOM 3210 C CA . THR A 1 392 ? -17.396 2.079 51.651 1.00 82.12 392 THR A CA 1
ATOM 3211 C C . THR A 1 392 ? -17.586 1.639 50.198 1.00 82.12 392 THR A C 1
ATOM 3213 O O . THR A 1 392 ? -16.862 2.092 49.312 1.00 82.12 392 THR A O 1
ATOM 3216 N N . THR A 1 393 ? -18.593 0.805 49.926 1.00 81.00 393 THR A N 1
ATOM 3217 C CA . THR A 1 393 ? -18.915 0.357 48.561 1.00 81.00 393 THR A CA 1
ATOM 3218 C C . THR A 1 393 ? -19.446 1.494 47.689 1.00 81.00 393 THR A C 1
ATOM 3220 O O . THR A 1 393 ? -19.060 1.594 46.524 1.00 81.00 393 THR A O 1
ATOM 3223 N N . LEU A 1 394 ? -20.253 2.404 48.243 1.00 78.88 394 LEU A N 1
ATOM 3224 C CA . LEU A 1 394 ? -20.696 3.613 47.542 1.00 78.88 394 LEU A CA 1
ATOM 3225 C C . LEU A 1 394 ? -19.536 4.554 47.203 1.00 78.88 394 LEU A C 1
ATOM 3227 O O . LEU A 1 394 ? -19.477 5.068 46.086 1.00 78.88 394 LEU A O 1
ATOM 3231 N N . LEU A 1 395 ? -18.593 4.758 48.127 1.00 77.44 395 LEU A N 1
ATOM 3232 C CA . LEU A 1 395 ? -17.394 5.557 47.861 1.00 77.44 395 LEU A CA 1
ATOM 3233 C C . LEU A 1 395 ? -16.524 4.932 46.765 1.00 77.44 395 LEU A C 1
ATOM 3235 O O . LEU A 1 395 ? -16.031 5.659 45.904 1.00 77.44 395 LEU A O 1
ATOM 3239 N N . LYS A 1 396 ? -16.387 3.600 46.755 1.00 86.38 396 LYS A N 1
ATOM 3240 C CA . LYS A 1 396 ? -15.663 2.879 45.701 1.00 86.38 396 LYS A CA 1
ATOM 3241 C C . LYS A 1 396 ? -16.342 3.037 44.335 1.00 86.38 396 LYS A C 1
ATOM 3243 O O . LYS A 1 396 ? -15.679 3.456 43.393 1.00 86.38 396 LYS A O 1
ATOM 3248 N N . ARG A 1 397 ? -17.663 2.825 44.246 1.00 74.31 397 ARG A N 1
ATOM 3249 C CA . ARG A 1 397 ? -18.430 3.069 43.007 1.00 74.31 397 ARG A CA 1
ATOM 3250 C C . ARG A 1 397 ? -18.276 4.497 42.503 1.00 74.31 397 ARG A C 1
ATOM 3252 O O . ARG A 1 397 ? -18.141 4.698 41.306 1.00 74.31 397 ARG A O 1
ATOM 3259 N N . LYS A 1 398 ? -18.288 5.483 43.407 1.00 75.12 398 LYS A N 1
ATOM 3260 C CA . LYS A 1 398 ? -18.114 6.893 43.044 1.00 75.12 398 LYS A CA 1
ATOM 3261 C C . LYS A 1 398 ? -16.737 7.159 42.424 1.00 75.12 398 LYS A C 1
ATOM 3263 O O . LYS A 1 398 ? -16.647 7.920 41.464 1.00 75.12 398 LYS A O 1
ATOM 3268 N N . ALA A 1 399 ? -15.682 6.550 42.966 1.00 77.06 399 ALA A N 1
ATOM 3269 C CA . ALA A 1 399 ? -14.338 6.653 42.403 1.00 77.06 399 ALA A CA 1
ATOM 3270 C C . ALA A 1 399 ? -14.255 5.989 41.017 1.00 77.06 399 ALA A C 1
ATOM 3272 O O . ALA A 1 399 ? -13.739 6.596 40.087 1.00 77.06 399 ALA A 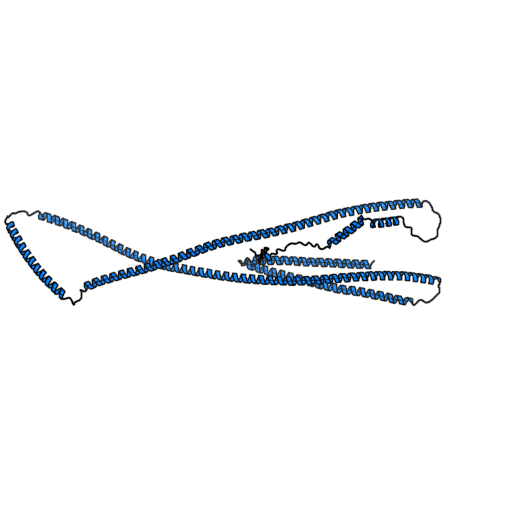O 1
ATOM 3273 N N . GLU A 1 400 ? -14.848 4.804 40.856 1.00 79.62 400 GLU A N 1
ATOM 3274 C CA . GLU A 1 400 ? -14.900 4.088 39.571 1.00 79.62 400 GLU A CA 1
ATOM 3275 C C . GLU A 1 400 ? -15.675 4.874 38.498 1.00 79.62 400 GLU A C 1
ATOM 3277 O O . GLU A 1 400 ? -15.238 4.952 37.352 1.00 79.62 400 GLU A O 1
ATOM 3282 N N . THR A 1 401 ? -16.795 5.519 38.853 1.00 75.44 401 THR A N 1
ATOM 3283 C CA . THR A 1 401 ? -17.520 6.397 37.917 1.00 75.44 401 THR A CA 1
ATOM 3284 C C . THR A 1 401 ? -16.715 7.635 37.531 1.00 75.44 401 THR A C 1
ATOM 3286 O O . THR A 1 401 ? -16.770 8.045 36.379 1.00 75.44 401 THR A O 1
ATOM 3289 N N . GLN A 1 402 ? -15.928 8.198 38.454 1.00 77.69 402 GLN A N 1
ATOM 3290 C CA . GLN A 1 402 ? -15.072 9.345 38.146 1.00 77.69 402 GLN A CA 1
ATOM 3291 C C . GLN A 1 402 ? -13.948 8.961 37.174 1.00 77.69 402 GLN A C 1
ATOM 3293 O O . GLN A 1 402 ? -13.696 9.692 36.223 1.00 77.69 402 GLN A O 1
ATOM 3298 N N . GLU A 1 403 ? -13.310 7.801 37.360 1.00 83.62 403 GLU A N 1
ATOM 3299 C CA . GLU A 1 403 ? -12.309 7.300 36.406 1.00 83.62 403 GLU A CA 1
ATOM 3300 C C . GLU A 1 403 ? -12.924 7.006 35.029 1.00 83.62 403 GLU A C 1
ATOM 3302 O O . GLU A 1 403 ? -12.293 7.242 33.995 1.00 83.62 403 GLU A O 1
ATOM 3307 N N . HIS A 1 404 ? -14.169 6.523 34.986 1.00 81.31 404 HIS A N 1
ATOM 3308 C CA . HIS A 1 404 ? -14.888 6.344 33.726 1.00 81.31 404 HIS A CA 1
ATOM 3309 C C . HIS A 1 404 ? -15.137 7.687 33.018 1.00 81.31 404 HIS A C 1
ATOM 3311 O O . HIS A 1 404 ? -14.934 7.790 31.810 1.00 81.31 404 HIS A O 1
ATOM 3317 N N . ASP A 1 405 ? -15.548 8.724 33.744 1.00 79.12 405 ASP A N 1
ATOM 3318 C CA . ASP A 1 405 ? -15.759 10.056 33.166 1.00 79.12 405 ASP A CA 1
ATOM 3319 C C . ASP A 1 405 ? -14.437 10.667 32.667 1.00 79.12 405 ASP A C 1
ATOM 3321 O O . ASP A 1 405 ? -14.366 11.179 31.546 1.00 79.12 405 ASP A O 1
ATOM 3325 N N . ASP A 1 406 ? -13.354 10.529 33.436 1.00 86.00 406 ASP A N 1
ATOM 3326 C CA . ASP A 1 406 ? -12.026 11.008 33.045 1.00 86.00 406 ASP A CA 1
ATOM 3327 C C . ASP A 1 406 ? -11.517 10.270 31.789 1.00 86.00 406 ASP A C 1
ATOM 3329 O O . ASP A 1 406 ? -11.036 10.894 30.841 1.00 86.00 406 ASP A O 1
ATOM 3333 N N . THR A 1 407 ? -11.683 8.945 31.716 1.00 88.06 407 THR A N 1
ATOM 3334 C CA . THR A 1 407 ? -11.310 8.173 30.516 1.00 88.06 407 THR A CA 1
ATOM 3335 C C . THR A 1 407 ? -12.170 8.520 29.303 1.00 88.06 407 THR A C 1
ATOM 3337 O O . THR A 1 407 ? -11.624 8.615 28.203 1.00 88.06 407 THR A O 1
ATOM 3340 N N . MET A 1 408 ? -13.467 8.787 29.486 1.00 89.50 408 MET A N 1
ATOM 3341 C CA . MET A 1 408 ? -14.368 9.237 28.420 1.00 89.50 408 MET A CA 1
ATOM 3342 C C . MET A 1 408 ? -13.903 10.570 27.818 1.00 89.50 408 MET A C 1
ATOM 3344 O O . MET A 1 408 ? -13.820 10.693 26.597 1.00 89.50 408 MET A O 1
ATOM 3348 N N . THR A 1 409 ? -13.519 11.544 28.652 1.00 88.75 409 THR A N 1
ATOM 3349 C CA . THR A 1 409 ? -13.013 12.841 28.156 1.00 88.75 409 THR A CA 1
ATOM 3350 C C . THR A 1 409 ? -11.711 12.703 27.363 1.00 88.75 409 THR A C 1
ATOM 3352 O O . THR A 1 409 ? -11.555 13.326 26.311 1.00 88.75 409 THR A O 1
ATOM 3355 N N . ILE A 1 410 ? -10.795 11.835 27.807 1.00 91.19 410 ILE A N 1
ATOM 3356 C CA . ILE A 1 410 ? -9.560 11.535 27.070 1.00 91.19 410 ILE A CA 1
ATOM 3357 C C . ILE A 1 410 ? -9.888 10.893 25.716 1.00 91.19 410 ILE A C 1
ATOM 3359 O O . ILE A 1 410 ? -9.256 11.229 24.714 1.00 91.19 410 ILE A O 1
ATOM 3363 N N . LEU A 1 411 ? -10.868 9.988 25.674 1.00 89.00 411 LEU A N 1
ATOM 3364 C CA . LEU A 1 411 ? -11.299 9.308 24.453 1.00 89.00 411 LEU A CA 1
ATOM 3365 C C . LEU A 1 411 ? -11.874 10.305 23.438 1.00 89.00 411 LEU A C 1
ATOM 3367 O O . LEU A 1 411 ? -11.437 10.317 22.290 1.00 89.00 411 LEU A O 1
ATOM 3371 N N . GLU A 1 412 ? -12.737 11.222 23.881 1.00 91.62 412 GLU A N 1
ATOM 3372 C CA . GLU A 1 412 ? -13.271 12.296 23.034 1.00 91.62 412 GLU A CA 1
ATOM 3373 C C . GLU A 1 412 ? -12.172 13.202 22.459 1.00 91.62 412 GLU A C 1
ATOM 3375 O O . GLU A 1 412 ? -12.240 13.626 21.302 1.00 91.62 412 GLU A O 1
ATOM 3380 N N . ASP A 1 413 ? -11.142 13.517 23.245 1.00 89.44 413 ASP A N 1
ATOM 3381 C CA . ASP A 1 413 ? -10.021 14.329 22.771 1.00 89.44 413 ASP A CA 1
ATOM 3382 C C . ASP A 1 413 ? -9.133 13.574 21.775 1.00 89.44 413 ASP A C 1
ATOM 3384 O O . ASP A 1 413 ? -8.641 14.171 20.809 1.00 89.44 413 ASP A O 1
ATOM 3388 N N . LYS A 1 414 ? -8.973 12.257 21.949 1.00 91.38 414 LYS A N 1
ATOM 3389 C CA . LYS A 1 414 ? -8.299 11.403 20.963 1.00 91.38 414 LYS A CA 1
ATOM 3390 C C . LYS A 1 414 ? -9.108 11.269 19.678 1.00 91.38 414 LYS A C 1
ATOM 3392 O O . LYS A 1 414 ? -8.514 11.388 18.610 1.00 91.38 414 LYS A O 1
ATOM 3397 N N . ASP A 1 415 ? -10.427 11.141 19.753 1.00 90.44 415 ASP A N 1
ATOM 3398 C CA . ASP A 1 415 ? -11.297 11.105 18.573 1.00 90.44 415 ASP A CA 1
ATOM 3399 C C . ASP A 1 415 ? -11.242 12.418 17.782 1.00 90.44 415 ASP A C 1
ATOM 3401 O O . ASP A 1 415 ? -11.152 12.410 16.550 1.00 90.44 415 ASP A O 1
ATOM 3405 N N . LYS A 1 416 ? -11.200 13.569 18.469 1.00 93.00 416 LYS A N 1
ATOM 3406 C CA . LYS A 1 416 ? -10.984 14.873 17.815 1.00 93.00 416 LYS A CA 1
ATOM 3407 C C . LYS A 1 416 ? -9.640 14.926 17.090 1.00 93.00 416 LYS A C 1
ATOM 3409 O O . LYS A 1 416 ? -9.570 15.471 15.988 1.00 93.00 416 LYS A O 1
ATOM 3414 N N . GLU A 1 417 ? -8.579 14.388 17.687 1.00 92.38 417 GLU A N 1
ATOM 3415 C CA . GLU A 1 417 ? -7.249 14.364 17.071 1.00 92.38 417 GLU A CA 1
ATOM 3416 C C . GLU A 1 417 ? -7.187 13.401 15.879 1.00 92.38 417 GLU A C 1
ATOM 3418 O O . GLU A 1 417 ? -6.675 13.773 14.824 1.00 92.38 417 GLU A O 1
ATOM 3423 N N . ILE A 1 418 ? -7.798 12.217 15.988 1.00 90.69 418 ILE A N 1
ATOM 3424 C CA . ILE A 1 418 ? -7.973 11.287 14.863 1.00 90.69 418 ILE A CA 1
ATOM 3425 C C . ILE A 1 418 ? -8.712 11.987 13.718 1.00 90.69 418 ILE A C 1
ATOM 3427 O O . ILE A 1 418 ? -8.284 11.899 12.567 1.00 90.69 418 ILE A O 1
ATOM 3431 N N . GLY A 1 419 ? -9.771 12.745 14.016 1.00 90.69 419 GLY A N 1
ATOM 3432 C CA . GLY A 1 419 ? -10.495 13.538 13.022 1.00 90.69 419 GLY A CA 1
ATOM 3433 C C . GLY A 1 419 ? -9.614 14.578 12.319 1.00 90.69 419 GLY A C 1
A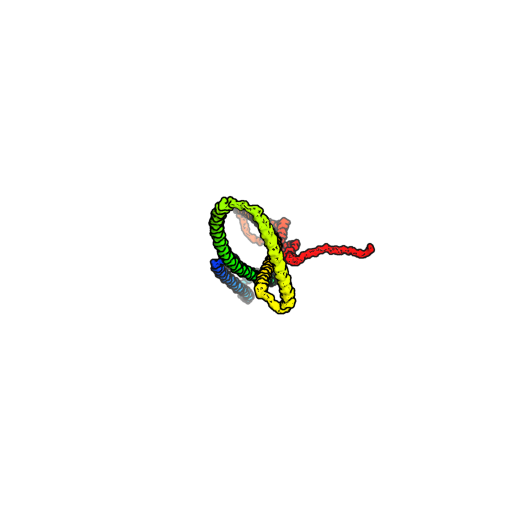TOM 3434 O O . GLY A 1 419 ? -9.661 14.703 11.093 1.00 90.69 419 GLY A O 1
ATOM 3435 N N . ARG A 1 420 ? -8.761 15.296 13.065 1.00 93.69 420 ARG A N 1
ATOM 3436 C CA . ARG A 1 420 ? -7.803 16.257 12.483 1.00 93.69 420 ARG A CA 1
ATOM 3437 C C . ARG A 1 420 ? -6.761 15.573 11.602 1.00 93.69 420 ARG A C 1
ATOM 3439 O O . ARG A 1 420 ? -6.516 16.038 10.489 1.00 93.69 420 ARG A O 1
ATOM 3446 N N . LEU A 1 421 ? -6.169 14.478 12.079 1.00 90.44 421 LEU A N 1
ATOM 3447 C CA . LEU A 1 421 ? -5.159 13.721 11.337 1.00 90.44 421 LEU A CA 1
ATOM 3448 C C . LEU A 1 421 ? -5.745 13.122 10.059 1.00 90.44 421 LEU A C 1
ATOM 3450 O O . LEU A 1 421 ? -5.152 13.267 8.995 1.00 90.44 421 LEU A O 1
ATOM 3454 N N . THR A 1 422 ? -6.944 12.544 10.138 1.00 92.12 422 THR A N 1
ATOM 3455 C CA . THR A 1 422 ? -7.660 11.999 8.976 1.00 92.12 422 THR A CA 1
ATOM 3456 C C . THR A 1 422 ? -7.877 13.077 7.918 1.00 92.12 422 THR A C 1
ATOM 3458 O O . THR A 1 422 ? -7.576 12.862 6.746 1.00 92.12 422 THR A O 1
ATOM 3461 N N . LYS A 1 423 ? -8.319 14.274 8.326 1.00 92.69 423 LYS A N 1
ATOM 3462 C CA . LYS A 1 423 ? -8.492 15.402 7.405 1.00 92.69 423 LYS A CA 1
ATOM 3463 C C . LYS A 1 423 ? -7.172 15.814 6.739 1.00 92.69 423 LYS A C 1
ATOM 3465 O O . LYS A 1 423 ? -7.143 16.010 5.529 1.00 92.69 423 LYS A O 1
ATOM 3470 N N . SER A 1 424 ? -6.085 15.894 7.507 1.00 91.19 424 SER A N 1
ATOM 3471 C CA . SER A 1 424 ? -4.749 16.223 6.986 1.00 91.19 424 SER A CA 1
ATOM 3472 C C . SER A 1 424 ? -4.246 15.190 5.969 1.00 91.19 424 SER A C 1
ATOM 3474 O O . SER A 1 424 ? -3.724 15.555 4.916 1.00 91.19 424 SER A O 1
ATOM 3476 N N . VAL A 1 425 ? -4.453 13.896 6.241 1.00 92.25 425 VAL A N 1
ATOM 3477 C CA . VAL A 1 425 ? -4.083 12.806 5.323 1.00 92.25 425 VAL A CA 1
ATOM 3478 C C . VAL A 1 425 ? -4.869 12.898 4.017 1.00 92.25 425 VAL A C 1
ATOM 3480 O O . VAL A 1 425 ? -4.264 12.814 2.950 1.00 92.25 425 VAL A O 1
ATOM 3483 N N . VAL A 1 426 ? -6.183 13.134 4.082 1.00 92.31 426 VAL A N 1
ATOM 3484 C CA . VAL A 1 426 ? -7.022 13.306 2.883 1.00 92.31 426 VAL A CA 1
ATOM 3485 C C . VAL A 1 426 ? -6.564 14.515 2.061 1.00 92.31 426 VAL A C 1
ATOM 3487 O O . VAL A 1 426 ? -6.369 14.398 0.854 1.00 92.31 426 VAL A O 1
ATOM 3490 N N . GLU A 1 427 ? -6.302 15.660 2.699 1.00 89.38 427 GLU A N 1
ATOM 3491 C CA . GLU A 1 427 ? -5.784 16.851 2.008 1.00 89.38 427 GLU A CA 1
ATOM 3492 C C . GLU A 1 427 ? -4.415 16.597 1.348 1.00 89.38 427 GLU A C 1
ATOM 3494 O O . GLU A 1 427 ? -4.131 17.112 0.262 1.00 89.38 427 GLU A O 1
ATOM 3499 N N . MET A 1 428 ? -3.555 15.793 1.980 1.00 87.56 428 MET A N 1
ATOM 3500 C CA . MET A 1 428 ? -2.250 15.420 1.434 1.00 87.56 428 MET A CA 1
ATOM 3501 C C . MET A 1 428 ? -2.379 14.469 0.241 1.00 87.56 428 MET A C 1
ATOM 3503 O O . MET A 1 428 ? -1.714 14.682 -0.774 1.00 87.56 428 MET A O 1
ATOM 3507 N N . GLN A 1 429 ? -3.266 13.475 0.328 1.00 83.88 429 GLN A N 1
ATOM 3508 C CA . GLN A 1 429 ? -3.588 12.577 -0.783 1.00 83.88 429 GLN A CA 1
ATOM 3509 C C . GLN A 1 429 ? -4.143 13.353 -1.982 1.00 83.88 429 GLN A C 1
ATOM 3511 O O . GLN A 1 429 ? -3.664 13.163 -3.097 1.00 83.88 429 GLN A O 1
ATOM 3516 N N . GLU A 1 430 ? -5.073 14.290 -1.769 1.00 86.88 430 GLU A N 1
ATOM 3517 C CA . GLU A 1 430 ? -5.605 15.130 -2.850 1.00 86.88 430 GLU A CA 1
ATOM 3518 C C . GLU A 1 430 ? -4.524 16.004 -3.504 1.00 86.88 430 GLU A C 1
ATOM 3520 O O . GLU A 1 430 ? -4.518 16.173 -4.726 1.00 86.88 430 GLU A O 1
ATOM 3525 N N . ARG A 1 431 ? -3.587 16.561 -2.722 1.00 85.69 431 ARG A N 1
ATOM 3526 C CA . ARG A 1 431 ? -2.464 17.337 -3.276 1.00 85.69 431 ARG A CA 1
ATOM 3527 C C . ARG A 1 431 ? -1.518 16.479 -4.106 1.00 85.69 431 ARG A C 1
ATOM 3529 O O . ARG A 1 431 ? -1.100 16.929 -5.172 1.00 85.69 431 ARG A O 1
ATOM 3536 N N . LEU A 1 432 ? -1.182 15.279 -3.631 1.00 83.06 432 LEU A N 1
ATOM 3537 C CA . LEU A 1 432 ? -0.330 14.344 -4.368 1.00 83.06 432 LEU A CA 1
ATOM 3538 C C . LEU A 1 432 ? -0.989 13.932 -5.685 1.00 83.06 432 LEU A C 1
ATOM 3540 O O . LEU A 1 432 ? -0.350 14.037 -6.729 1.00 83.06 432 LEU A O 1
ATOM 3544 N N . LEU A 1 433 ? -2.280 13.593 -5.646 1.00 83.75 433 LEU A N 1
ATOM 3545 C CA . LEU A 1 433 ? -3.047 13.220 -6.833 1.00 83.75 433 LEU A CA 1
ATOM 3546 C C . LEU A 1 433 ? -3.058 14.351 -7.874 1.00 83.75 433 LEU A C 1
ATOM 3548 O O . LEU A 1 433 ? -2.728 14.132 -9.034 1.00 83.75 433 LEU A O 1
ATOM 3552 N N . ARG A 1 434 ? -3.336 15.594 -7.453 1.00 81.62 434 ARG A N 1
ATOM 3553 C CA . ARG A 1 434 ? -3.316 16.761 -8.358 1.00 81.62 434 ARG A CA 1
ATOM 3554 C C . ARG A 1 434 ? -1.933 17.039 -8.944 1.00 81.62 434 ARG A C 1
ATOM 3556 O O . ARG A 1 434 ? -1.829 17.480 -10.086 1.00 81.62 434 ARG A O 1
ATOM 3563 N N . MET A 1 435 ? -0.870 16.826 -8.169 1.00 82.31 435 MET A N 1
ATOM 3564 C CA . MET A 1 435 ? 0.501 17.014 -8.646 1.00 82.31 435 MET A CA 1
ATOM 3565 C C . MET A 1 435 ? 0.879 15.956 -9.689 1.00 82.31 435 MET A C 1
ATOM 3567 O O . MET A 1 435 ? 1.510 16.284 -10.693 1.00 82.31 435 MET A O 1
ATOM 3571 N N . GLU A 1 436 ? 0.494 14.703 -9.463 1.00 78.44 436 GLU A N 1
ATOM 3572 C CA . GLU A 1 436 ? 0.751 13.598 -10.384 1.00 78.44 436 GLU A CA 1
ATOM 3573 C C . GLU A 1 436 ? -0.052 13.747 -11.684 1.00 78.44 436 GLU A C 1
ATOM 3575 O O . GLU A 1 436 ? 0.521 13.676 -12.772 1.00 78.44 436 GLU A O 1
ATOM 3580 N N . GLU A 1 437 ? -1.336 14.105 -11.587 1.00 76.75 437 GLU A N 1
ATOM 3581 C CA . GLU A 1 437 ? -2.168 14.459 -12.744 1.00 76.75 437 GLU A CA 1
ATOM 3582 C C . GLU A 1 437 ? -1.591 15.643 -13.536 1.00 76.75 437 GLU A C 1
ATOM 3584 O O . GLU A 1 437 ? -1.621 15.639 -14.768 1.00 76.75 437 GLU A O 1
ATOM 3589 N N . GLY A 1 438 ? -1.036 16.649 -12.849 1.00 78.12 438 GLY A N 1
ATOM 3590 C CA . GLY A 1 438 ? -0.375 17.791 -13.481 1.00 78.12 438 GLY A CA 1
ATOM 3591 C C . GLY A 1 438 ? 0.848 17.384 -14.307 1.00 78.12 438 GLY A C 1
ATOM 3592 O O . GLY A 1 438 ? 0.960 17.784 -15.463 1.00 78.12 438 GLY A O 1
ATOM 3593 N N . LYS A 1 439 ? 1.725 16.539 -13.747 1.00 78.75 439 LYS A N 1
ATOM 3594 C CA . LYS A 1 439 ? 2.928 16.032 -14.438 1.00 78.75 439 LYS A CA 1
ATOM 3595 C C . LYS A 1 439 ? 2.587 15.146 -15.636 1.00 78.75 439 LYS A C 1
ATOM 3597 O O . LYS A 1 439 ? 3.231 15.236 -16.682 1.00 78.75 439 LYS A O 1
ATOM 3602 N N . LEU A 1 440 ? 1.569 14.297 -15.496 1.00 77.94 440 LEU A N 1
ATOM 3603 C CA . LEU A 1 440 ? 1.098 13.448 -16.588 1.00 77.94 440 LEU A CA 1
ATOM 3604 C C . LEU A 1 440 ? 0.530 14.290 -17.734 1.00 77.94 440 LEU A C 1
ATOM 3606 O O . LEU A 1 440 ? 0.864 14.036 -18.888 1.00 77.94 440 LEU A O 1
ATOM 3610 N N . ARG A 1 441 ? -0.255 15.334 -17.436 1.00 80.69 441 ARG A N 1
ATOM 3611 C CA . ARG A 1 441 ? -0.778 16.252 -18.462 1.00 80.69 441 ARG A CA 1
ATOM 3612 C C . ARG A 1 441 ? 0.331 16.951 -19.240 1.00 80.69 441 ARG A C 1
ATOM 3614 O O . ARG A 1 441 ? 0.282 16.935 -20.464 1.00 80.69 441 ARG A O 1
ATOM 3621 N N . THR A 1 442 ? 1.349 17.485 -18.564 1.00 82.19 442 THR A N 1
ATOM 3622 C CA . THR A 1 442 ? 2.480 18.134 -19.252 1.00 82.19 442 THR A CA 1
ATOM 3623 C C . THR A 1 442 ? 3.270 17.147 -20.110 1.00 82.19 442 THR A C 1
ATOM 3625 O O . THR A 1 442 ? 3.646 17.470 -21.230 1.00 82.19 442 THR A O 1
ATOM 3628 N N . SER A 1 443 ? 3.468 15.912 -19.635 1.00 85.56 443 SER A N 1
ATOM 3629 C CA . SER A 1 443 ? 4.152 14.874 -20.417 1.00 85.56 443 SER A CA 1
ATOM 3630 C C . SER A 1 443 ? 3.353 14.454 -21.655 1.00 85.56 443 SER A C 1
ATOM 3632 O O . SER A 1 443 ? 3.938 14.242 -22.718 1.00 85.56 443 SER A O 1
ATOM 3634 N N . ILE A 1 444 ? 2.024 14.367 -21.538 1.00 84.94 444 ILE A N 1
ATOM 3635 C CA . ILE A 1 444 ? 1.130 14.084 -22.666 1.00 84.94 444 ILE A CA 1
ATOM 3636 C C . ILE A 1 444 ? 1.179 15.227 -23.685 1.00 84.94 444 ILE A C 1
ATOM 3638 O O . ILE A 1 444 ? 1.321 14.955 -24.875 1.00 84.94 444 ILE A O 1
ATOM 3642 N N . GLU A 1 445 ? 1.114 16.483 -23.239 1.00 87.69 445 GLU A N 1
ATOM 3643 C CA . GLU A 1 445 ? 1.221 17.654 -24.120 1.00 87.69 445 GLU A CA 1
ATOM 3644 C C . GLU A 1 445 ? 2.570 17.694 -24.857 1.00 87.69 445 GLU A C 1
ATOM 3646 O O . GLU A 1 445 ? 2.603 17.934 -26.064 1.00 87.69 445 GLU A O 1
ATOM 3651 N N . ASP A 1 446 ? 3.679 17.373 -24.185 1.00 89.12 446 ASP A N 1
ATOM 3652 C CA . ASP A 1 446 ? 5.001 17.297 -24.817 1.00 89.12 446 ASP A CA 1
ATOM 3653 C C . ASP A 1 446 ? 5.101 16.167 -25.848 1.00 89.12 446 ASP A C 1
ATOM 3655 O O . ASP A 1 446 ? 5.634 16.364 -26.946 1.00 89.12 446 ASP A O 1
ATOM 3659 N N . LEU A 1 447 ? 4.578 14.978 -25.531 1.00 86.62 447 LEU A N 1
ATOM 3660 C CA . LEU A 1 447 ? 4.534 13.858 -26.474 1.00 86.62 447 LEU A CA 1
ATOM 3661 C C . LEU A 1 447 ? 3.664 14.181 -27.688 1.00 86.62 447 LEU A C 1
ATOM 3663 O O . LEU A 1 447 ? 4.056 13.879 -28.815 1.00 86.62 447 LEU A O 1
ATOM 3667 N N . GLN A 1 448 ? 2.526 14.837 -27.471 1.00 90.38 448 GLN A N 1
ATOM 3668 C CA . GLN A 1 448 ? 1.637 15.273 -28.538 1.00 90.38 448 GLN A CA 1
ATOM 3669 C C . GLN A 1 448 ? 2.315 16.321 -29.429 1.00 90.38 448 GLN A C 1
ATOM 3671 O O . GLN A 1 448 ? 2.347 16.157 -30.645 1.00 90.38 448 GLN A O 1
ATOM 3676 N N . ASN A 1 449 ? 2.984 17.318 -28.844 1.00 91.88 449 ASN A N 1
ATOM 3677 C CA . ASN A 1 449 ? 3.758 18.310 -29.593 1.00 91.88 449 ASN A CA 1
ATOM 3678 C C . ASN A 1 449 ? 4.894 17.676 -30.415 1.00 91.88 449 ASN A C 1
ATOM 3680 O O . ASN A 1 449 ? 5.185 18.116 -31.531 1.00 91.88 449 ASN A O 1
ATOM 3684 N N . ARG A 1 450 ? 5.567 16.647 -29.882 1.00 90.25 450 ARG A N 1
ATOM 3685 C CA . ARG A 1 450 ? 6.607 15.904 -30.616 1.00 90.25 450 ARG A CA 1
ATOM 3686 C C . ARG A 1 450 ? 6.019 15.093 -31.764 1.00 90.25 450 ARG A C 1
ATOM 3688 O O . ARG A 1 450 ? 6.613 15.072 -32.842 1.00 90.25 450 ARG A O 1
ATOM 3695 N N . LEU A 1 451 ? 4.870 14.459 -31.545 1.00 91.00 451 LEU A N 1
ATOM 3696 C CA . LEU A 1 451 ? 4.156 13.719 -32.578 1.00 91.00 451 LEU A CA 1
ATOM 3697 C C . LEU A 1 451 ? 3.711 14.650 -33.710 1.00 91.00 451 LEU A C 1
ATOM 3699 O O . LEU A 1 451 ? 4.002 14.367 -34.868 1.00 91.00 451 LEU A O 1
ATOM 3703 N N . ASP A 1 452 ? 3.101 15.788 -33.384 1.00 91.81 452 ASP A N 1
ATOM 3704 C CA . ASP A 1 452 ? 2.641 16.765 -34.374 1.00 91.81 452 ASP A CA 1
ATOM 3705 C C . ASP A 1 452 ? 3.807 17.319 -35.206 1.00 91.81 452 ASP A C 1
ATOM 3707 O O . ASP A 1 452 ? 3.712 17.417 -36.431 1.00 91.81 452 ASP A O 1
ATOM 3711 N N . LYS A 1 453 ? 4.958 17.599 -34.577 1.00 90.56 453 LYS A N 1
ATOM 3712 C CA . LYS A 1 453 ? 6.186 17.990 -35.291 1.00 90.56 453 LYS A CA 1
ATOM 3713 C C . LYS A 1 453 ? 6.702 16.889 -36.222 1.00 90.56 453 LYS A C 1
ATOM 3715 O O . LYS A 1 453 ? 7.125 17.190 -37.342 1.00 90.56 453 LYS A O 1
ATOM 3720 N N . ALA A 1 454 ? 6.686 15.632 -35.777 1.00 88.44 454 ALA A N 1
ATOM 3721 C CA . ALA A 1 454 ? 7.138 14.499 -36.582 1.00 88.44 454 ALA A CA 1
ATOM 3722 C C . ALA A 1 454 ? 6.219 14.270 -37.791 1.00 88.44 454 ALA A C 1
ATOM 3724 O O . ALA A 1 454 ? 6.709 14.128 -38.910 1.00 88.44 454 ALA A O 1
ATOM 3725 N N . LEU A 1 455 ? 4.901 14.320 -37.583 1.00 90.31 455 LEU A N 1
ATOM 3726 C CA . LEU A 1 455 ? 3.899 14.206 -38.644 1.00 90.31 455 LEU A CA 1
ATOM 3727 C C . LEU A 1 455 ? 4.008 15.352 -39.653 1.00 90.31 455 LEU A C 1
ATOM 3729 O O . LEU A 1 455 ? 3.975 15.114 -40.858 1.00 90.31 455 LEU A O 1
ATOM 3733 N N . TYR A 1 456 ? 4.202 16.584 -39.181 1.00 92.94 456 TYR A N 1
ATOM 3734 C CA . TYR A 1 456 ? 4.417 17.738 -40.052 1.00 92.94 456 TYR A CA 1
ATOM 3735 C C . TYR A 1 456 ? 5.689 17.596 -40.900 1.00 92.94 456 TYR A C 1
ATOM 3737 O O . TYR A 1 456 ? 5.670 17.851 -42.102 1.00 92.94 456 TYR A O 1
ATOM 3745 N N . THR A 1 457 ? 6.790 17.142 -40.294 1.00 90.62 457 THR A N 1
ATOM 3746 C CA . THR A 1 457 ? 8.059 16.933 -41.010 1.00 90.62 457 THR A CA 1
ATOM 3747 C C . THR A 1 457 ? 7.933 15.826 -42.056 1.00 90.62 457 THR A C 1
ATOM 3749 O O . THR A 1 457 ? 8.384 16.012 -43.185 1.00 90.62 457 THR A O 1
ATOM 3752 N N . ALA A 1 458 ? 7.275 14.715 -41.711 1.00 88.06 458 ALA A N 1
ATOM 3753 C CA . ALA A 1 458 ? 6.996 13.626 -42.645 1.00 88.06 458 ALA A CA 1
ATOM 3754 C C . ALA A 1 458 ? 6.143 14.108 -43.829 1.00 88.06 458 ALA A C 1
ATOM 3756 O O . ALA A 1 458 ? 6.480 13.856 -44.983 1.00 88.06 458 ALA A O 1
ATOM 3757 N N . HIS A 1 459 ? 5.099 14.896 -43.556 1.00 91.69 459 HIS A N 1
ATOM 3758 C CA . HIS A 1 459 ? 4.266 15.474 -44.605 1.00 91.69 459 HIS A CA 1
ATOM 3759 C C . HIS A 1 459 ? 5.065 16.380 -45.554 1.00 91.69 459 HIS A C 1
ATOM 3761 O O . HIS A 1 459 ? 4.921 16.270 -46.768 1.00 91.69 459 HIS A O 1
ATOM 3767 N N . ILE A 1 460 ? 5.951 17.237 -45.028 1.00 92.50 460 ILE A N 1
ATOM 3768 C CA . ILE A 1 460 ? 6.832 18.060 -45.872 1.00 92.50 460 ILE A CA 1
ATOM 3769 C C . ILE A 1 460 ? 7.743 17.184 -46.734 1.00 92.50 460 ILE A C 1
ATOM 3771 O O . ILE A 1 460 ? 7.921 17.480 -47.916 1.00 92.50 460 ILE A O 1
ATOM 3775 N N . SER A 1 461 ? 8.335 16.126 -46.167 1.00 88.69 461 SER A N 1
ATOM 3776 C CA . SER A 1 461 ? 9.187 15.232 -46.954 1.00 88.69 461 SER A CA 1
ATOM 3777 C C . SER A 1 461 ? 8.409 14.512 -48.052 1.00 88.69 461 SER A C 1
ATOM 3779 O O . SER A 1 461 ? 8.931 14.389 -49.157 1.00 88.69 461 SER A O 1
ATOM 3781 N N . ASP A 1 462 ? 7.161 14.114 -47.793 1.00 91.62 462 ASP A N 1
ATOM 3782 C CA . ASP A 1 462 ? 6.299 13.476 -48.791 1.00 91.62 462 ASP A CA 1
ATOM 3783 C C . ASP A 1 462 ? 5.978 14.440 -49.936 1.00 91.62 462 ASP A C 1
ATOM 3785 O O . ASP A 1 462 ? 6.193 14.103 -51.100 1.00 91.62 462 ASP A O 1
ATOM 3789 N N . VAL A 1 463 ? 5.578 15.676 -49.619 1.00 91.31 463 VAL A N 1
ATOM 3790 C CA . VAL A 1 463 ? 5.344 16.724 -50.627 1.00 91.31 463 VAL A CA 1
ATOM 3791 C C . VAL A 1 463 ? 6.610 16.977 -51.449 1.00 91.31 463 VAL A C 1
ATOM 3793 O O . VAL A 1 463 ? 6.550 17.065 -52.674 1.00 91.31 463 VAL A O 1
ATOM 3796 N N . ARG A 1 464 ? 7.787 17.026 -50.811 1.00 91.62 464 ARG A N 1
ATOM 3797 C CA . ARG A 1 464 ? 9.052 17.217 -51.531 1.00 91.62 464 ARG A CA 1
ATOM 3798 C C . ARG A 1 464 ? 9.388 16.035 -52.445 1.00 91.62 464 ARG A C 1
ATOM 3800 O O . ARG A 1 464 ? 9.920 16.239 -53.536 1.00 91.62 464 ARG A O 1
ATOM 3807 N N . CYS A 1 465 ? 9.091 14.810 -52.021 1.00 89.19 465 CYS A N 1
ATOM 3808 C CA . CYS A 1 465 ? 9.235 13.619 -52.854 1.00 89.19 465 CYS A CA 1
ATOM 3809 C C . CYS A 1 465 ? 8.285 13.655 -54.059 1.00 89.19 465 CYS A C 1
ATOM 3811 O O . CYS A 1 465 ? 8.701 13.292 -55.161 1.00 89.19 465 CYS A O 1
ATOM 3813 N N . GLU A 1 466 ? 7.047 14.124 -53.888 1.00 90.50 466 GLU A N 1
ATOM 3814 C CA . GLU A 1 466 ? 6.096 14.323 -54.991 1.00 90.50 466 GLU A CA 1
ATOM 3815 C C . GLU A 1 466 ? 6.597 15.374 -55.992 1.00 90.50 466 GLU A C 1
ATOM 3817 O O . GLU A 1 466 ? 6.591 15.120 -57.199 1.00 90.50 466 GLU A O 1
ATOM 3822 N N . GLU A 1 467 ? 7.107 16.512 -55.510 1.00 90.56 467 GLU A N 1
ATOM 3823 C CA . GLU A 1 467 ? 7.717 17.552 -56.352 1.00 90.56 467 GLU A CA 1
ATOM 3824 C C . GLU A 1 467 ? 8.889 17.001 -57.174 1.00 90.56 467 GLU A C 1
ATOM 3826 O O . GLU A 1 467 ? 8.909 17.134 -58.398 1.00 90.56 467 GLU A O 1
ATOM 3831 N N . LEU A 1 46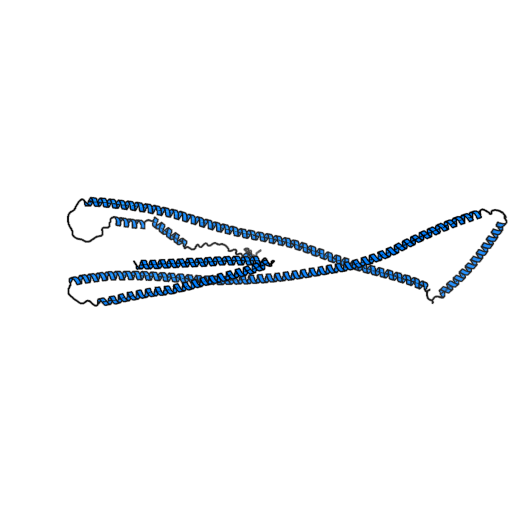8 ? 9.837 16.319 -56.521 1.00 93.00 468 LEU A N 1
ATOM 3832 C CA . LEU A 1 468 ? 10.990 15.711 -57.191 1.00 93.00 468 LEU A CA 1
ATOM 3833 C C . LEU A 1 468 ? 10.566 14.632 -58.193 1.00 93.00 468 LEU A C 1
ATOM 3835 O O . LEU A 1 468 ? 11.156 14.510 -59.265 1.00 93.00 468 LEU A O 1
ATOM 3839 N N . THR A 1 469 ? 9.526 13.862 -57.874 1.00 92.81 469 THR A N 1
ATOM 3840 C CA . THR A 1 469 ? 8.962 12.870 -58.797 1.00 92.81 469 THR A CA 1
ATOM 3841 C C . THR A 1 469 ? 8.392 13.549 -60.040 1.00 92.81 469 THR A C 1
ATOM 3843 O O . THR A 1 469 ? 8.609 13.073 -61.156 1.00 92.81 469 THR A O 1
ATOM 3846 N N . HIS A 1 470 ? 7.711 14.686 -59.874 1.00 92.06 470 HIS A N 1
ATOM 3847 C CA . HIS A 1 470 ? 7.191 15.467 -60.991 1.00 92.06 470 HIS A CA 1
ATOM 3848 C C . HIS A 1 470 ? 8.316 16.061 -61.854 1.00 92.06 470 HIS A C 1
ATOM 3850 O O . HIS A 1 470 ? 8.257 15.958 -63.079 1.00 92.06 470 HIS A O 1
ATOM 3856 N N . GLU A 1 471 ? 9.370 16.604 -61.238 1.00 93.19 471 GLU A N 1
ATOM 3857 C CA . GLU A 1 471 ? 10.564 17.092 -61.944 1.00 93.19 471 GLU A CA 1
ATOM 3858 C C . GLU A 1 471 ? 11.240 15.974 -62.758 1.00 93.19 471 GLU A C 1
ATOM 3860 O O . GLU A 1 471 ? 11.561 16.161 -63.932 1.00 93.19 471 GLU A O 1
ATOM 3865 N N . ILE A 1 472 ? 11.405 14.779 -62.175 1.00 92.00 472 ILE A N 1
ATOM 3866 C CA . ILE A 1 472 ? 11.969 13.617 -62.881 1.00 92.00 472 ILE A CA 1
ATOM 3867 C C . ILE A 1 472 ? 11.097 13.239 -64.079 1.00 92.00 472 ILE A C 1
ATOM 3869 O O . ILE A 1 472 ? 11.624 12.980 -65.161 1.00 92.00 472 ILE A O 1
ATOM 3873 N N . MET A 1 473 ? 9.774 13.217 -63.912 1.00 90.88 473 MET A N 1
ATOM 3874 C CA . MET A 1 473 ? 8.848 12.902 -64.998 1.00 90.88 473 MET A CA 1
ATOM 3875 C C . MET A 1 473 ? 8.963 13.911 -66.150 1.00 90.88 473 MET A C 1
ATOM 3877 O O . MET A 1 473 ? 9.092 13.493 -67.299 1.00 90.88 473 MET A O 1
ATOM 3881 N N . GLN A 1 474 ? 9.027 15.213 -65.851 1.00 91.94 474 GLN A N 1
ATOM 3882 C CA . GLN A 1 474 ? 9.245 16.256 -66.862 1.00 91.94 474 GLN A CA 1
ATOM 3883 C C . GLN A 1 474 ? 10.581 16.076 -67.597 1.00 91.94 474 GLN A C 1
ATOM 3885 O O . GLN A 1 474 ? 10.623 16.123 -68.825 1.00 91.94 474 GLN A O 1
ATOM 3890 N N . LEU A 1 475 ? 11.672 15.797 -66.876 1.00 93.19 475 LEU A N 1
ATOM 3891 C CA . LEU A 1 475 ? 12.986 15.558 -67.488 1.00 93.19 475 LEU A CA 1
ATOM 3892 C C . LEU A 1 475 ? 12.996 14.319 -68.395 1.00 93.19 475 LEU A C 1
ATOM 3894 O O . LEU A 1 475 ? 13.685 14.303 -69.418 1.00 93.19 475 LEU A O 1
ATOM 3898 N N . LEU A 1 476 ? 12.242 13.275 -68.043 1.00 92.81 476 LEU A N 1
ATOM 3899 C CA . LEU A 1 476 ? 12.073 12.094 -68.890 1.00 92.81 476 LEU A CA 1
ATOM 3900 C C . LEU A 1 476 ? 11.283 12.427 -70.164 1.00 92.81 476 LEU A C 1
ATOM 3902 O O . LEU A 1 476 ? 11.703 12.022 -71.247 1.00 92.81 476 LEU A O 1
ATOM 3906 N N . GLU A 1 477 ? 10.208 13.211 -70.064 1.00 92.50 477 GLU A N 1
ATOM 3907 C CA . GLU A 1 477 ? 9.445 13.690 -71.226 1.00 92.50 477 GLU A CA 1
ATOM 3908 C C . GLU A 1 477 ? 10.294 14.582 -72.152 1.00 92.50 477 GLU A C 1
ATOM 3910 O O . GLU A 1 477 ? 10.261 14.440 -73.381 1.00 92.50 477 GLU A O 1
ATOM 3915 N N . GLU A 1 478 ? 11.108 15.477 -71.583 1.00 93.94 478 GLU A N 1
ATOM 3916 C CA . GLU A 1 478 ? 12.055 16.304 -72.336 1.00 93.94 478 GLU A CA 1
ATOM 3917 C C . GLU A 1 478 ? 13.118 15.452 -73.028 1.00 93.94 478 GLU A C 1
ATOM 3919 O O . GLU A 1 478 ? 13.397 15.651 -74.215 1.00 93.94 478 GLU A O 1
ATOM 3924 N N . ARG A 1 479 ? 13.685 14.466 -72.320 1.00 93.94 479 ARG A N 1
ATOM 3925 C CA . ARG A 1 479 ? 14.631 13.502 -72.893 1.00 93.94 479 ARG A CA 1
ATOM 3926 C C . ARG A 1 479 ? 14.001 12.764 -74.069 1.00 93.94 479 ARG A C 1
ATOM 3928 O O . ARG A 1 479 ? 14.635 12.683 -75.119 1.00 93.94 479 ARG A O 1
ATOM 3935 N N . ASP A 1 480 ? 12.783 12.257 -73.923 1.00 92.94 480 ASP A N 1
ATOM 3936 C CA . ASP A 1 480 ? 12.092 11.505 -74.974 1.00 92.94 480 ASP A CA 1
ATOM 3937 C C . ASP A 1 480 ? 11.790 12.408 -76.186 1.00 92.94 480 ASP A C 1
ATOM 3939 O O . ASP A 1 480 ? 12.008 12.021 -77.337 1.00 92.94 480 ASP A O 1
ATOM 3943 N N . THR A 1 481 ? 11.414 13.667 -75.944 1.00 91.88 481 THR A N 1
ATOM 3944 C CA . THR A 1 481 ? 11.235 14.684 -76.994 1.00 91.88 481 THR A CA 1
ATOM 3945 C C . THR A 1 481 ? 12.545 14.994 -77.722 1.00 91.88 481 THR A C 1
ATOM 3947 O O . THR A 1 481 ? 12.572 15.107 -78.951 1.00 91.88 481 THR A O 1
ATOM 3950 N N . LEU A 1 482 ? 13.651 15.138 -76.989 1.00 92.88 482 LEU A N 1
ATOM 3951 C CA . LEU A 1 482 ? 14.974 15.382 -77.563 1.00 92.88 482 LEU A CA 1
ATOM 3952 C C . LEU A 1 482 ? 15.480 14.172 -78.346 1.00 92.88 482 LEU A C 1
ATOM 3954 O O . LEU A 1 482 ? 16.040 14.353 -79.424 1.00 92.88 482 LEU A O 1
ATOM 3958 N N . GLN A 1 483 ? 15.245 12.955 -77.855 1.00 90.88 483 GLN A N 1
ATOM 3959 C CA . GLN A 1 483 ? 15.552 11.721 -78.577 1.00 90.88 483 GLN A CA 1
ATOM 3960 C C . GLN A 1 483 ? 14.756 11.630 -79.878 1.00 90.88 483 GLN A C 1
ATOM 3962 O O . GLN A 1 483 ? 15.338 11.335 -80.920 1.00 90.88 483 GLN A O 1
ATOM 3967 N N . PHE A 1 484 ? 13.462 11.963 -79.855 1.00 91.75 484 PHE A N 1
ATOM 3968 C CA . PHE A 1 484 ? 12.643 12.024 -81.064 1.00 91.75 484 PHE A CA 1
ATOM 3969 C C . PHE A 1 484 ? 13.170 13.070 -82.058 1.00 91.75 484 PHE A C 1
ATOM 3971 O O . PHE A 1 484 ? 13.341 12.773 -83.239 1.00 91.75 484 PHE A O 1
ATOM 3978 N N . ARG A 1 485 ? 13.503 14.282 -81.588 1.00 92.06 485 ARG A N 1
ATOM 3979 C CA . ARG A 1 485 ? 14.102 15.335 -82.430 1.00 92.06 485 ARG A CA 1
ATOM 3980 C C . ARG A 1 485 ? 15.460 14.927 -82.996 1.00 92.06 485 ARG A C 1
ATOM 3982 O O . ARG A 1 485 ? 15.750 15.248 -84.144 1.00 92.06 485 ARG A O 1
ATOM 3989 N N . LEU A 1 486 ? 16.284 14.234 -82.212 1.00 88.88 486 LEU A N 1
ATOM 3990 C CA . LEU A 1 486 ? 17.576 13.717 -82.654 1.00 88.88 486 LEU A CA 1
ATOM 3991 C C . LEU A 1 486 ? 17.391 12.643 -83.728 1.00 88.88 486 LEU A C 1
ATOM 3993 O O . LEU A 1 486 ? 18.043 12.716 -84.765 1.00 88.88 486 LEU A O 1
ATOM 3997 N N . ALA A 1 487 ? 16.484 11.688 -83.510 1.00 87.75 487 ALA A N 1
ATOM 3998 C CA . ALA A 1 487 ? 16.153 10.656 -84.487 1.00 87.75 487 ALA A CA 1
ATOM 3999 C C . ALA A 1 487 ? 15.640 11.272 -85.799 1.00 87.75 487 ALA A C 1
ATOM 4001 O O . ALA A 1 487 ? 16.078 10.882 -86.880 1.00 87.75 487 ALA A O 1
ATOM 4002 N N . GLU A 1 488 ? 14.781 12.289 -85.713 1.00 89.75 488 GLU A N 1
ATOM 4003 C CA . GLU A 1 488 ? 14.284 13.020 -86.878 1.00 89.75 488 GLU A CA 1
ATOM 4004 C C . GLU A 1 488 ? 15.401 13.794 -87.599 1.00 89.75 488 GLU A C 1
ATOM 4006 O O . GLU A 1 488 ? 15.496 13.740 -88.824 1.00 89.75 488 GLU A O 1
ATOM 4011 N N . ALA A 1 489 ? 16.293 14.465 -86.864 1.00 87.69 489 ALA A N 1
ATOM 4012 C CA . ALA A 1 489 ? 17.435 15.171 -87.446 1.00 87.69 489 ALA A CA 1
ATOM 4013 C C . ALA A 1 489 ? 18.410 14.213 -88.149 1.00 87.69 489 ALA A C 1
ATOM 4015 O O . ALA A 1 489 ? 18.858 14.505 -89.258 1.00 87.69 489 ALA A O 1
ATOM 4016 N N . LEU A 1 490 ? 18.702 13.058 -87.542 1.00 85.38 490 LEU A N 1
ATOM 4017 C CA . LEU A 1 490 ? 19.522 12.010 -88.153 1.00 85.38 490 LEU A CA 1
ATOM 4018 C C . LEU A 1 490 ? 18.873 11.483 -89.439 1.00 85.38 490 LEU A C 1
ATOM 4020 O O . LEU A 1 490 ? 19.550 11.399 -90.462 1.00 85.38 490 LEU A O 1
ATOM 4024 N N . ARG A 1 491 ? 17.555 11.242 -89.428 1.00 84.25 491 ARG A N 1
ATOM 4025 C CA . ARG A 1 491 ? 16.786 10.836 -90.615 1.00 84.25 491 ARG A CA 1
ATOM 4026 C C . ARG A 1 491 ? 16.840 11.883 -91.734 1.00 84.25 491 ARG A C 1
ATOM 4028 O O . ARG A 1 491 ? 16.955 11.532 -92.906 1.00 84.25 491 ARG A O 1
ATOM 4035 N N . VAL A 1 492 ? 16.765 13.174 -91.403 1.00 82.00 492 VAL A N 1
ATOM 4036 C CA . VAL A 1 492 ? 16.898 14.271 -92.382 1.00 82.00 492 VAL A CA 1
ATOM 4037 C C . VAL A 1 492 ? 18.309 14.330 -92.970 1.00 82.00 492 VAL A C 1
ATOM 4039 O O . VAL A 1 492 ? 18.447 14.503 -94.180 1.00 82.00 492 VAL A O 1
ATOM 4042 N N . ILE A 1 493 ? 19.349 14.163 -92.148 1.00 80.44 493 ILE A N 1
ATOM 4043 C CA . ILE A 1 493 ? 20.742 14.115 -92.616 1.00 80.44 493 ILE A CA 1
ATOM 4044 C C . ILE A 1 493 ? 20.937 12.928 -93.561 1.00 80.44 493 ILE A C 1
ATOM 4046 O O . ILE A 1 493 ? 21.450 13.113 -94.657 1.00 80.44 493 ILE A O 1
ATOM 4050 N N . GLU A 1 494 ? 20.465 11.739 -93.194 1.00 79.00 494 GLU A N 1
ATOM 4051 C CA . GLU A 1 494 ? 20.571 10.532 -94.021 1.00 79.00 494 GLU A CA 1
ATOM 4052 C C . GLU A 1 494 ? 19.850 10.689 -95.376 1.00 79.00 494 GLU A C 1
ATOM 4054 O O . GLU A 1 494 ? 20.399 10.351 -96.429 1.00 79.00 494 GLU A O 1
ATOM 4059 N N . ASN A 1 495 ? 18.668 11.316 -95.381 1.00 74.38 495 ASN A N 1
ATOM 4060 C CA . ASN A 1 495 ? 17.919 11.644 -96.601 1.00 74.38 495 ASN A CA 1
ATOM 4061 C C . ASN A 1 495 ? 18.576 12.742 -97.469 1.00 74.38 495 ASN A C 1
ATOM 4063 O O . ASN A 1 495 ? 18.328 12.801 -98.676 1.00 74.38 495 ASN A O 1
ATOM 4067 N N . ASN A 1 496 ? 19.390 13.626 -96.885 1.00 67.19 496 ASN A N 1
ATOM 4068 C CA . ASN A 1 496 ? 20.144 14.647 -97.622 1.00 67.19 496 ASN A CA 1
ATOM 4069 C C . ASN A 1 496 ? 21.470 14.093 -98.166 1.00 67.19 496 ASN A C 1
ATOM 4071 O O . ASN A 1 496 ? 21.800 14.359 -99.320 1.00 67.19 496 ASN A O 1
ATOM 4075 N N . SER A 1 497 ? 22.174 13.252 -97.403 1.00 59.56 497 SER A N 1
ATOM 4076 C CA . SER A 1 497 ? 23.391 12.556 -97.845 1.00 59.56 497 SER A CA 1
ATOM 4077 C C . SER A 1 497 ? 23.117 11.619 -99.025 1.00 59.56 497 SER A C 1
ATOM 4079 O O . SER A 1 497 ? 23.871 11.596 -99.992 1.00 59.56 497 SER A O 1
ATOM 4081 N N . THR A 1 498 ? 21.980 10.916 -99.012 1.00 55.56 498 THR A N 1
ATOM 4082 C CA . THR A 1 498 ? 21.542 10.074 -100.143 1.00 55.56 498 THR A CA 1
ATOM 4083 C C . THR A 1 498 ? 21.100 10.880 -101.371 1.00 55.56 498 THR A C 1
ATOM 4085 O O . THR A 1 498 ? 21.114 10.359 -102.487 1.00 55.56 498 THR A O 1
ATOM 4088 N N . LYS A 1 499 ? 20.756 12.167 -101.213 1.00 54.50 499 LYS A N 1
ATOM 4089 C CA . LYS A 1 499 ? 20.542 13.096 -102.336 1.00 54.50 499 LYS A CA 1
ATOM 4090 C C . LYS A 1 499 ? 21.854 13.661 -102.885 1.00 54.50 499 LYS A C 1
ATOM 4092 O O . LYS A 1 499 ? 21.972 13.792 -104.104 1.00 54.50 499 LYS A O 1
ATOM 4097 N N . GLU A 1 500 ? 22.840 13.947 -102.038 1.00 50.22 500 GLU A N 1
ATOM 4098 C CA . GLU A 1 500 ? 24.159 14.445 -102.463 1.00 50.22 500 GLU A CA 1
ATOM 4099 C C . GLU A 1 500 ? 25.051 13.357 -103.091 1.00 50.22 500 GLU A C 1
ATOM 4101 O O . GLU A 1 500 ? 25.850 13.661 -103.975 1.00 50.22 500 GLU A O 1
ATOM 4106 N N . GLU A 1 501 ? 24.833 12.073 -102.786 1.00 46.41 501 GLU A N 1
ATOM 4107 C CA . GLU A 1 501 ? 25.515 10.951 -103.462 1.00 46.41 501 GLU A CA 1
ATOM 4108 C C . GLU A 1 501 ? 25.098 10.730 -104.931 1.00 46.41 501 GLU A C 1
ATOM 4110 O O . GLU A 1 501 ? 25.689 9.905 -105.634 1.00 46.41 501 GLU A O 1
ATOM 4115 N N . SER A 1 502 ? 24.132 11.497 -105.449 1.00 44.41 502 SER A N 1
ATOM 4116 C CA . SER A 1 502 ? 23.725 11.423 -106.859 1.00 44.41 502 SER A CA 1
ATOM 4117 C C . SER A 1 502 ? 24.453 12.400 -107.795 1.00 44.41 502 SER A C 1
ATOM 4119 O O . SER A 1 502 ? 24.255 12.326 -109.009 1.00 44.41 502 SER A O 1
ATOM 4121 N N . ILE A 1 503 ? 25.344 13.270 -107.291 1.00 50.31 503 ILE A N 1
ATOM 4122 C CA . ILE A 1 503 ? 26.110 14.203 -108.137 1.00 50.31 503 ILE A CA 1
ATOM 4123 C C . ILE A 1 503 ? 27.573 14.286 -107.678 1.00 50.31 503 ILE A C 1
ATOM 4125 O O . ILE A 1 503 ? 27.957 15.199 -106.956 1.00 50.31 503 ILE A O 1
ATOM 4129 N N . SER A 1 504 ? 28.396 13.352 -108.174 1.00 35.19 504 SER A N 1
ATOM 4130 C CA . SER A 1 504 ? 29.787 13.543 -108.656 1.00 35.19 504 SER A CA 1
ATOM 4131 C C . SER A 1 504 ? 30.697 12.362 -108.304 1.00 35.19 504 SER A C 1
ATOM 4133 O O . SER A 1 504 ? 31.382 12.339 -107.286 1.00 35.19 504 SER A O 1
ATOM 4135 N N . ARG A 1 505 ? 30.774 11.392 -109.222 1.00 38.38 505 ARG A N 1
ATOM 4136 C CA . ARG A 1 505 ? 31.913 10.472 -109.333 1.00 38.38 505 ARG A CA 1
ATOM 4137 C C . ARG A 1 505 ? 33.002 11.141 -110.171 1.00 38.38 505 ARG A C 1
ATOM 4139 O O . ARG A 1 505 ? 32.748 11.390 -111.344 1.00 38.38 505 ARG A O 1
ATOM 4146 N N . SER A 1 506 ? 34.206 11.339 -109.628 1.00 31.83 506 SER A N 1
ATOM 4147 C CA . SER A 1 506 ? 35.459 11.242 -110.401 1.00 31.83 506 SER A CA 1
ATOM 4148 C C . SER A 1 506 ? 36.712 11.304 -109.514 1.00 31.83 506 SER A C 1
ATOM 4150 O O . SER A 1 506 ? 36.959 12.299 -108.846 1.00 31.83 506 SER A O 1
ATOM 4152 N N . SER A 1 507 ? 37.535 10.256 -109.651 1.00 35.28 507 SER A N 1
ATOM 4153 C CA . SER A 1 507 ? 39.010 10.213 -109.579 1.00 35.28 507 SER A CA 1
ATOM 4154 C C . SER A 1 507 ? 39.769 10.453 -108.256 1.00 35.28 507 SER A C 1
ATOM 4156 O O . SER A 1 507 ? 40.168 11.569 -107.957 1.00 35.28 507 SER A O 1
ATOM 4158 N N . SER A 1 508 ? 40.154 9.320 -107.649 1.00 33.66 508 SER A N 1
ATOM 4159 C CA . SER A 1 508 ? 41.543 8.872 -107.373 1.00 33.66 508 SER A CA 1
ATOM 4160 C C . SER A 1 508 ? 42.419 9.485 -106.248 1.00 33.66 508 SER A C 1
ATOM 4162 O O . SER A 1 508 ? 42.209 10.617 -105.831 1.00 33.66 508 SER A O 1
ATOM 4164 N N . PRO A 1 509 ? 43.403 8.700 -105.730 1.00 64.31 509 PRO A N 1
ATOM 4165 C CA . PRO A 1 509 ? 43.865 8.728 -104.333 1.00 64.31 509 PRO A CA 1
ATOM 4166 C C . PRO A 1 509 ? 45.305 9.255 -104.141 1.00 64.31 509 PRO A C 1
ATOM 4168 O O . PRO A 1 509 ? 46.091 9.185 -105.080 1.00 64.31 509 PRO A O 1
ATOM 4171 N N . LEU A 1 510 ? 45.663 9.691 -102.915 1.00 36.28 510 LEU A N 1
ATOM 4172 C CA . LEU A 1 510 ? 46.964 9.495 -102.220 1.00 36.28 510 LEU A CA 1
ATOM 4173 C C . LEU A 1 510 ? 47.084 10.367 -100.939 1.00 36.28 510 LEU A C 1
ATOM 4175 O O . LEU A 1 510 ? 46.805 11.557 -100.963 1.00 36.28 510 LEU A O 1
ATOM 4179 N N . HIS A 1 511 ? 47.514 9.715 -99.848 1.00 35.97 511 HIS A N 1
ATOM 4180 C CA . HIS A 1 511 ? 48.186 10.169 -98.609 1.00 35.97 511 HIS A CA 1
ATOM 4181 C C . HIS A 1 511 ? 48.206 11.655 -98.180 1.00 35.97 511 HIS A C 1
ATOM 4183 O O . HIS A 1 511 ? 48.802 12.478 -98.861 1.00 35.97 511 HIS A O 1
ATOM 4189 N N . SER A 1 512 ? 47.833 11.921 -96.912 1.00 30.19 512 SER A N 1
ATOM 4190 C CA . SER A 1 512 ? 48.760 12.417 -95.863 1.00 30.19 512 SER A CA 1
ATOM 4191 C C . SER A 1 512 ? 48.068 12.625 -94.500 1.00 30.19 512 SER A C 1
ATOM 4193 O O . SER A 1 512 ? 46.904 12.995 -94.417 1.00 30.19 512 SER A O 1
ATOM 4195 N N . SER A 1 513 ? 48.831 12.378 -93.442 1.00 38.03 513 SER A N 1
ATOM 4196 C CA . SER A 1 513 ? 48.589 12.530 -92.000 1.00 38.03 513 SER A CA 1
ATOM 4197 C C . SER A 1 513 ? 48.010 13.875 -91.503 1.00 38.03 513 SER A C 1
ATOM 4199 O O . SER A 1 513 ? 48.533 14.912 -91.890 1.00 38.03 513 SER A O 1
ATOM 4201 N N . LEU A 1 514 ? 47.035 13.773 -90.571 1.00 43.31 514 LEU A N 1
ATOM 4202 C CA . LEU A 1 514 ? 46.604 14.645 -89.437 1.00 43.31 514 LEU A CA 1
ATOM 4203 C C . LEU A 1 514 ? 46.646 16.192 -89.585 1.00 43.31 514 LEU A C 1
ATOM 4205 O O . LEU A 1 514 ? 47.671 16.739 -89.972 1.00 43.31 514 LEU A O 1
ATOM 4209 N N . PRO A 1 515 ? 45.601 16.933 -89.137 1.00 40.97 515 PRO A N 1
ATOM 4210 C CA . PRO A 1 515 ? 45.235 16.955 -87.715 1.00 40.97 515 PRO A CA 1
ATOM 4211 C C . PRO A 1 515 ? 43.727 16.985 -87.408 1.00 40.97 515 PRO A C 1
ATOM 4213 O O . PRO A 1 515 ? 42.894 17.382 -88.216 1.00 40.97 515 PRO A O 1
ATOM 4216 N N . SER A 1 516 ? 43.421 16.568 -86.180 1.00 45.47 516 SER A N 1
ATOM 4217 C CA . SER A 1 516 ? 42.297 16.955 -85.324 1.00 45.47 516 SER A CA 1
ATOM 4218 C C . SER A 1 516 ? 41.386 18.053 -85.891 1.00 45.47 516 SER A C 1
ATOM 4220 O O . SER A 1 516 ? 41.553 19.232 -85.581 1.00 45.47 516 SER A O 1
ATOM 4222 N N . GLN A 1 517 ? 40.380 17.676 -86.681 1.00 40.88 517 GLN A N 1
ATOM 4223 C CA . GLN A 1 517 ? 39.241 18.557 -86.898 1.00 40.88 517 GLN A CA 1
ATOM 4224 C C . GLN A 1 517 ? 38.384 18.510 -85.636 1.00 40.88 517 GLN A C 1
ATOM 4226 O O . GLN A 1 517 ? 37.685 17.531 -85.367 1.00 40.88 517 GLN A O 1
ATOM 4231 N N . SER A 1 518 ? 38.478 19.564 -84.826 1.00 39.88 518 SER A N 1
ATOM 4232 C CA . SER A 1 518 ? 37.461 19.876 -83.834 1.00 39.88 518 SER A CA 1
ATOM 4233 C C . SER A 1 518 ? 36.133 20.005 -84.572 1.00 39.88 518 SER A C 1
ATOM 4235 O O . SER A 1 518 ? 35.868 20.977 -85.273 1.00 39.88 518 SER A O 1
ATOM 4237 N N . SER A 1 519 ? 35.291 18.981 -84.441 1.00 49.06 519 SER A N 1
ATOM 4238 C CA . SER A 1 519 ? 33.890 19.085 -84.826 1.00 49.06 519 SER A CA 1
ATOM 4239 C C . SER A 1 519 ? 33.305 20.345 -84.165 1.00 49.06 519 SER A C 1
ATOM 4241 O O . SER A 1 519 ? 33.556 20.555 -82.972 1.00 49.06 519 SER A O 1
ATOM 4243 N N . PRO A 1 520 ? 32.497 21.163 -84.868 1.00 56.41 520 PRO A N 1
ATOM 4244 C CA . PRO A 1 520 ? 31.837 22.342 -84.290 1.00 56.41 520 PRO A CA 1
ATOM 4245 C C . PRO A 1 520 ? 30.954 22.004 -83.069 1.00 56.41 520 PRO A C 1
ATOM 4247 O O . PRO A 1 520 ? 30.533 22.889 -82.324 1.00 56.41 520 PRO A O 1
ATOM 4250 N N . VAL A 1 521 ? 30.697 20.714 -82.833 1.00 54.12 521 VAL A N 1
ATOM 4251 C CA . VAL A 1 521 ? 30.018 20.173 -81.651 1.00 54.12 521 VAL A CA 1
ATOM 4252 C C . VAL A 1 521 ? 30.932 20.155 -80.416 1.00 54.12 521 VAL A C 1
ATOM 4254 O O . VAL A 1 521 ? 30.471 20.460 -79.318 1.00 54.12 521 VAL A O 1
ATOM 4257 N N . ASN A 1 522 ? 32.228 19.869 -80.575 1.00 51.03 522 ASN A N 1
ATOM 4258 C CA . ASN A 1 522 ? 33.174 19.756 -79.457 1.00 51.03 522 ASN A CA 1
ATOM 4259 C C . ASN A 1 522 ? 33.553 21.129 -78.875 1.00 51.03 522 ASN A C 1
ATOM 4261 O O . ASN A 1 522 ? 33.684 21.279 -77.662 1.00 51.03 522 ASN A O 1
ATOM 4265 N N . GLU A 1 523 ? 33.637 22.163 -79.718 1.00 52.97 523 GLU A N 1
ATOM 4266 C CA . GLU A 1 523 ? 33.793 23.550 -79.256 1.00 52.97 523 GLU A CA 1
ATOM 4267 C C . GLU A 1 523 ? 32.556 24.060 -78.507 1.00 52.97 523 GLU A C 1
ATOM 4269 O O . GLU A 1 523 ? 32.699 24.732 -77.486 1.00 52.97 523 GLU A O 1
ATOM 4274 N N . LYS A 1 524 ? 31.341 23.709 -78.956 1.00 60.09 524 LYS A N 1
ATOM 4275 C CA . LYS A 1 524 ? 30.099 24.061 -78.246 1.00 60.09 524 LYS A CA 1
ATOM 4276 C C . LYS A 1 524 ? 29.964 23.329 -76.909 1.00 60.09 524 LYS A C 1
ATOM 4278 O O . LYS A 1 524 ? 29.579 23.955 -75.927 1.00 60.09 524 LYS A O 1
ATOM 4283 N N . LEU A 1 525 ? 30.336 22.049 -76.840 1.00 55.31 525 LEU A N 1
ATOM 4284 C CA . LEU A 1 525 ? 30.336 21.267 -75.596 1.00 55.31 525 LEU A CA 1
ATOM 4285 C C . LEU A 1 525 ? 31.342 21.797 -74.568 1.00 55.31 525 LEU A C 1
ATOM 4287 O O . LEU A 1 525 ? 31.004 21.918 -73.391 1.00 55.31 525 LEU A O 1
ATOM 4291 N N . ASN A 1 526 ? 32.546 22.172 -75.006 1.00 57.44 526 ASN A N 1
ATOM 4292 C CA . ASN A 1 526 ? 33.532 22.788 -74.116 1.00 57.44 526 ASN A CA 1
ATOM 4293 C C . ASN A 1 526 ? 33.100 24.185 -73.649 1.00 57.44 526 ASN A C 1
ATOM 4295 O O . ASN A 1 526 ? 33.358 24.549 -72.502 1.00 57.44 526 ASN A O 1
ATOM 4299 N N . LYS A 1 527 ? 32.376 24.946 -74.482 1.00 62.72 527 LYS A N 1
ATOM 4300 C CA . LYS A 1 527 ? 31.780 26.229 -74.075 1.00 62.72 527 LYS A CA 1
ATOM 4301 C C . LYS A 1 527 ? 30.715 26.059 -72.989 1.00 62.72 527 LYS A C 1
ATOM 4303 O O . LYS A 1 527 ? 30.776 26.767 -71.993 1.00 62.72 527 LYS A O 1
ATOM 4308 N N . ILE A 1 528 ? 29.817 25.082 -73.138 1.00 61.97 528 ILE A N 1
ATOM 4309 C CA . ILE A 1 528 ? 28.751 24.794 -72.162 1.00 61.97 528 ILE A CA 1
ATOM 4310 C C . ILE A 1 528 ? 29.335 24.297 -70.831 1.00 61.97 528 ILE A C 1
ATOM 4312 O O . ILE A 1 528 ? 28.901 24.738 -69.770 1.00 61.97 528 ILE A O 1
ATOM 4316 N N . ARG A 1 529 ? 30.366 23.436 -70.863 1.00 57.06 529 ARG A N 1
ATOM 4317 C CA . ARG A 1 529 ? 31.052 22.976 -69.639 1.00 57.06 529 ARG A CA 1
ATOM 4318 C C . ARG A 1 529 ? 31.680 24.128 -68.851 1.00 57.06 529 ARG A C 1
ATOM 4320 O O . ARG A 1 529 ? 31.581 24.145 -67.629 1.00 57.06 529 ARG A O 1
ATOM 4327 N N . HIS A 1 530 ? 32.279 25.102 -69.535 1.00 56.81 530 HIS A N 1
ATOM 4328 C CA . HIS A 1 530 ? 32.862 26.274 -68.878 1.00 56.81 530 HIS A CA 1
ATOM 4329 C C . HIS A 1 530 ? 31.834 27.329 -68.443 1.00 56.81 530 HIS A C 1
ATOM 4331 O O . HIS A 1 530 ? 32.114 28.089 -67.517 1.00 56.81 530 HIS A O 1
ATOM 4337 N N . GLU A 1 531 ? 30.656 27.384 -69.067 1.00 56.47 531 GLU A N 1
ATOM 4338 C CA . GLU A 1 531 ? 29.545 28.240 -68.624 1.00 56.47 531 GLU A CA 1
ATOM 4339 C C . GLU A 1 531 ? 28.923 27.717 -67.320 1.00 56.47 531 GLU A C 1
ATOM 4341 O O . GLU A 1 531 ? 28.687 28.495 -66.399 1.00 56.47 531 GLU A O 1
ATOM 4346 N N . TYR A 1 532 ? 28.779 26.393 -67.193 1.00 53.53 532 TYR A N 1
ATOM 4347 C CA . TYR A 1 532 ? 28.223 25.736 -66.003 1.00 53.53 532 TYR A CA 1
ATOM 4348 C C . TYR A 1 532 ? 29.107 25.887 -64.749 1.00 53.53 532 TYR A C 1
ATOM 4350 O O . TYR A 1 532 ? 28.602 25.983 -63.634 1.00 53.53 532 TYR A O 1
ATOM 4358 N N . GLU A 1 533 ? 30.434 25.944 -64.909 1.00 58.16 533 GLU A N 1
ATOM 4359 C CA . GLU A 1 533 ? 31.368 26.177 -63.793 1.00 58.16 533 GLU A CA 1
ATOM 4360 C C . GLU A 1 533 ? 31.403 27.639 -63.318 1.00 58.16 533 GLU A C 1
ATOM 4362 O O . GLU A 1 533 ? 31.796 27.906 -62.177 1.00 58.16 533 GLU A O 1
ATOM 4367 N N . ARG A 1 534 ? 31.001 28.593 -64.168 1.00 59.72 534 ARG A N 1
ATOM 4368 C CA . ARG A 1 534 ? 31.027 30.031 -63.857 1.00 59.72 534 ARG A CA 1
ATOM 4369 C C . ARG A 1 534 ? 29.702 30.593 -63.357 1.00 59.72 534 ARG A C 1
ATOM 4371 O O . ARG A 1 534 ? 29.696 31.759 -62.968 1.00 59.72 534 ARG A O 1
ATOM 4378 N N . ASP A 1 535 ? 28.619 29.817 -63.353 1.00 63.03 535 ASP A N 1
ATOM 4379 C CA . ASP A 1 535 ? 27.321 30.297 -62.882 1.00 63.03 535 ASP A CA 1
ATOM 4380 C C . ASP A 1 535 ? 27.370 30.596 -61.365 1.00 63.03 535 ASP A C 1
ATOM 4382 O O . ASP A 1 535 ? 27.518 29.674 -60.548 1.00 63.03 535 ASP A O 1
ATOM 4386 N N . PRO A 1 536 ? 27.249 31.876 -60.954 1.00 68.31 536 PRO A N 1
ATOM 4387 C CA . PRO A 1 536 ? 27.297 32.271 -59.548 1.00 68.31 536 PRO A CA 1
ATOM 4388 C C . PRO A 1 536 ? 26.192 31.616 -58.713 1.00 68.31 536 PRO A C 1
ATOM 4390 O O . PRO A 1 536 ? 26.380 31.376 -57.521 1.00 68.31 536 PRO A O 1
ATOM 4393 N N . THR A 1 537 ? 25.058 31.303 -59.338 1.00 70.62 537 THR A N 1
ATOM 4394 C CA . THR A 1 537 ? 23.865 30.734 -58.705 1.00 70.62 537 THR A CA 1
ATOM 4395 C C . THR A 1 537 ? 24.111 29.286 -58.305 1.00 70.62 537 THR A C 1
ATOM 4397 O O . THR A 1 537 ? 23.877 28.906 -57.160 1.00 70.62 537 THR A O 1
ATOM 4400 N N . VAL A 1 538 ? 24.699 28.507 -59.216 1.00 69.44 538 VAL A N 1
ATOM 4401 C CA . VAL A 1 538 ? 25.060 27.100 -58.993 1.00 69.44 538 VAL A CA 1
ATOM 4402 C C . VAL A 1 538 ? 26.177 26.985 -57.950 1.00 69.44 538 VAL A C 1
ATOM 4404 O O . VAL A 1 538 ? 26.154 26.092 -57.100 1.00 69.44 538 VAL A O 1
ATOM 4407 N N . GLN A 1 539 ? 27.139 27.917 -57.939 1.00 70.06 539 GLN A N 1
ATOM 4408 C CA . GLN A 1 539 ? 28.163 27.957 -56.888 1.00 70.06 539 GLN A CA 1
ATOM 4409 C C . GLN A 1 539 ? 27.585 28.315 -55.512 1.00 70.06 539 GLN A C 1
ATOM 4411 O O . GLN A 1 539 ? 28.008 27.738 -54.505 1.00 70.06 539 GLN A O 1
ATOM 4416 N N . LEU A 1 540 ? 26.630 29.248 -55.453 1.00 74.88 540 LEU A N 1
ATOM 4417 C CA . LEU A 1 540 ? 25.953 29.630 -54.214 1.00 74.88 540 LEU A CA 1
ATOM 4418 C C . LEU A 1 540 ? 25.112 28.471 -53.669 1.00 74.88 540 LEU A C 1
ATOM 4420 O O . LEU A 1 540 ? 25.184 28.169 -52.481 1.00 74.88 540 LEU A O 1
ATOM 4424 N N . GLU A 1 541 ? 24.388 27.773 -54.540 1.00 72.44 541 GLU A N 1
ATOM 4425 C CA . GLU A 1 541 ? 23.587 26.604 -54.187 1.00 72.44 541 GLU A CA 1
ATOM 4426 C C . GLU A 1 541 ? 24.462 25.458 -53.653 1.00 72.44 541 GLU A C 1
ATOM 4428 O O . GLU A 1 541 ? 24.159 24.865 -52.616 1.00 72.44 541 GLU A O 1
ATOM 4433 N N . ARG A 1 542 ? 25.610 25.199 -54.297 1.00 71.38 542 ARG A N 1
ATOM 4434 C CA . ARG A 1 542 ? 26.577 24.181 -53.855 1.00 71.38 542 ARG A CA 1
ATOM 4435 C C . ARG A 1 542 ? 27.179 24.518 -52.488 1.00 71.38 542 ARG A C 1
ATOM 4437 O O . ARG A 1 542 ? 27.309 23.630 -51.647 1.00 71.38 542 ARG A O 1
ATOM 4444 N N . LYS A 1 543 ? 27.505 25.795 -52.243 1.00 71.31 543 LYS A N 1
ATOM 4445 C CA . LYS A 1 543 ? 27.962 26.277 -50.927 1.00 71.31 543 LYS A CA 1
ATOM 4446 C C . LYS A 1 543 ? 26.859 26.197 -49.869 1.00 71.31 543 LYS A C 1
ATOM 4448 O O . LYS A 1 543 ? 27.150 25.810 -48.743 1.00 71.31 543 LYS A O 1
ATOM 4453 N N . SER A 1 544 ? 25.612 26.500 -50.226 1.00 73.62 544 SER A N 1
ATOM 4454 C CA . SER A 1 544 ? 24.461 26.433 -49.317 1.00 73.62 544 SER A CA 1
ATOM 4455 C C . SER A 1 544 ? 24.172 24.994 -48.873 1.00 73.62 544 SER A C 1
ATOM 4457 O O . SER A 1 544 ? 24.084 24.726 -47.676 1.00 73.62 544 SER A O 1
ATOM 4459 N N . ARG A 1 545 ? 24.162 24.036 -49.814 1.00 69.50 545 ARG A N 1
ATOM 4460 C CA . ARG A 1 545 ? 24.020 22.598 -49.512 1.00 69.50 545 ARG A CA 1
ATOM 4461 C C . ARG A 1 545 ? 25.144 22.069 -48.626 1.00 69.50 545 ARG A C 1
ATOM 4463 O O . ARG A 1 545 ? 24.886 21.315 -47.694 1.00 69.50 545 ARG A O 1
ATOM 4470 N N . HIS A 1 546 ? 26.383 22.481 -48.889 1.00 72.88 546 HIS A N 1
ATOM 4471 C CA . HIS A 1 546 ? 27.514 22.111 -48.042 1.00 72.88 546 HIS A CA 1
ATOM 4472 C C . HIS A 1 546 ? 27.369 22.670 -46.617 1.00 72.88 546 HIS A C 1
ATOM 4474 O O . HIS A 1 546 ? 27.605 21.952 -45.652 1.00 72.88 546 HIS A O 1
ATOM 4480 N N . MET A 1 547 ? 26.912 23.917 -46.472 1.00 71.31 547 MET A N 1
ATOM 4481 C CA . MET A 1 547 ? 26.701 24.553 -45.169 1.00 71.31 547 MET A CA 1
ATOM 4482 C C . MET A 1 547 ? 25.568 23.890 -44.370 1.00 71.31 547 MET A C 1
ATOM 4484 O O . MET A 1 547 ? 25.747 23.618 -43.187 1.00 71.31 547 MET A O 1
ATOM 4488 N N . GLN A 1 548 ? 24.444 23.560 -45.017 1.00 68.88 548 GLN A N 1
ATOM 4489 C CA . GLN A 1 548 ? 23.345 22.803 -44.399 1.00 68.88 548 GLN A CA 1
ATOM 4490 C C . GLN A 1 548 ? 23.788 21.403 -43.968 1.00 68.88 548 GLN A C 1
ATOM 4492 O O . GLN A 1 548 ? 23.461 20.960 -42.872 1.00 68.88 548 GLN A O 1
ATOM 4497 N N . HIS A 1 549 ? 24.588 20.723 -44.792 1.00 62.84 549 HIS A N 1
ATOM 4498 C CA . HIS A 1 549 ? 25.132 19.415 -44.441 1.00 62.84 549 HIS A CA 1
ATOM 4499 C C . HIS A 1 549 ? 26.064 19.492 -43.221 1.00 62.84 549 HIS A C 1
ATOM 4501 O O . HIS A 1 549 ? 26.008 18.620 -42.366 1.00 62.84 549 HIS A O 1
ATOM 4507 N N . MET A 1 550 ? 26.870 20.552 -43.086 1.00 66.31 550 MET A N 1
ATOM 4508 C CA . MET A 1 550 ? 27.723 20.763 -41.904 1.00 66.31 550 MET A CA 1
ATOM 4509 C C . MET A 1 550 ? 26.930 21.119 -40.635 1.00 66.31 550 MET A C 1
ATOM 4511 O O . MET A 1 550 ? 27.351 20.772 -39.531 1.00 66.31 550 MET A O 1
ATOM 4515 N N . GLN A 1 551 ? 25.771 21.770 -40.768 1.00 66.31 551 GLN A N 1
ATOM 4516 C CA . GLN A 1 551 ? 24.887 22.079 -39.637 1.00 66.31 551 GLN A CA 1
ATOM 4517 C C . GLN A 1 551 ? 24.248 20.826 -39.021 1.00 66.31 551 GLN A C 1
ATOM 4519 O O . GLN A 1 551 ? 23.991 20.819 -37.822 1.00 66.31 551 GLN A O 1
ATOM 4524 N N . LEU A 1 552 ? 24.072 19.746 -39.792 1.00 53.00 552 LEU A N 1
ATOM 4525 C CA . LEU A 1 552 ? 23.562 18.461 -39.287 1.00 53.00 552 LEU A CA 1
ATOM 4526 C C . LEU A 1 552 ? 24.542 17.730 -38.349 1.00 53.00 552 LEU A C 1
ATOM 4528 O O . LEU A 1 552 ? 24.116 16.861 -37.596 1.00 53.00 552 LEU A O 1
ATOM 4532 N N . TYR A 1 553 ? 25.832 18.087 -38.372 1.00 48.72 553 TYR A N 1
ATOM 4533 C CA . TYR A 1 553 ? 26.873 17.501 -37.512 1.00 48.72 553 TYR A CA 1
ATOM 4534 C C . TYR A 1 553 ? 27.365 18.458 -36.417 1.00 48.72 553 TYR A C 1
ATOM 4536 O O . TYR A 1 553 ? 28.312 18.142 -35.698 1.00 48.72 553 TYR A O 1
ATOM 4544 N N . SER A 1 554 ? 26.754 19.638 -36.287 1.00 41.06 554 SER A N 1
ATOM 4545 C CA . SER A 1 554 ? 27.090 20.573 -35.213 1.00 41.06 554 SER A CA 1
ATOM 4546 C C . SER A 1 554 ? 26.326 20.177 -33.943 1.00 41.06 554 SER A C 1
ATOM 4548 O O . SER A 1 554 ? 25.097 20.114 -33.992 1.00 41.06 554 SER A O 1
ATOM 4550 N N . PRO A 1 555 ? 26.998 19.908 -32.808 1.00 38.84 555 PRO A N 1
ATOM 4551 C CA . PRO A 1 555 ? 26.306 19.627 -31.559 1.00 38.84 555 PRO A CA 1
ATOM 4552 C C . PRO A 1 555 ? 25.506 20.866 -31.154 1.00 38.84 555 PRO A C 1
ATOM 4554 O O . PRO A 1 555 ? 26.061 21.949 -30.971 1.00 38.84 555 PRO A O 1
ATOM 4557 N N . THR A 1 556 ? 24.191 20.713 -31.031 1.00 38.03 556 THR A N 1
ATOM 4558 C CA . THR A 1 556 ? 23.311 21.707 -30.420 1.00 38.03 556 THR A CA 1
ATOM 4559 C C . THR A 1 556 ? 23.706 21.867 -28.956 1.00 38.03 556 THR A C 1
ATOM 4561 O O . THR A 1 556 ? 23.265 21.109 -28.093 1.00 38.03 556 THR A O 1
ATOM 4564 N N . SER A 1 557 ? 24.562 22.843 -28.665 1.00 40.19 557 SER A N 1
ATOM 4565 C CA . SER A 1 557 ? 24.746 23.374 -27.320 1.00 40.19 557 SER A CA 1
ATOM 4566 C C . SER A 1 557 ? 23.508 24.197 -26.955 1.00 40.19 557 SER A C 1
ATOM 4568 O O . SER A 1 557 ? 23.515 25.424 -27.038 1.00 40.19 557 SER A O 1
ATOM 4570 N N . GLU A 1 558 ? 22.422 23.520 -26.593 1.00 37.72 558 GLU A N 1
ATOM 4571 C CA . GLU A 1 558 ? 21.370 24.137 -25.793 1.00 37.72 558 GLU A CA 1
ATOM 4572 C C . GLU A 1 558 ? 21.835 24.127 -24.334 1.00 37.72 558 GLU A C 1
ATOM 4574 O O . GLU A 1 558 ? 21.589 23.194 -23.572 1.00 37.72 558 GLU A O 1
ATOM 4579 N N . GLU A 1 559 ? 22.536 25.197 -23.952 1.00 38.84 559 GLU A N 1
ATOM 4580 C CA . GLU A 1 559 ? 22.584 25.675 -22.571 1.00 38.84 559 GLU A CA 1
ATOM 4581 C C . GLU A 1 559 ? 21.154 26.029 -22.144 1.00 38.84 559 GLU A C 1
ATOM 4583 O O . GLU A 1 559 ? 20.694 27.166 -22.236 1.00 38.84 559 GLU A O 1
ATOM 4588 N N . SER A 1 560 ? 20.424 25.014 -21.694 1.00 30.88 560 SER A N 1
ATOM 4589 C CA . SER A 1 560 ? 19.223 25.197 -20.895 1.00 30.88 560 SER A CA 1
ATOM 4590 C C . SER A 1 560 ? 19.667 25.384 -19.453 1.00 30.88 560 SER A C 1
ATOM 4592 O O . SER A 1 560 ? 19.952 24.425 -18.738 1.00 30.88 560 SER A O 1
ATOM 4594 N N . THR A 1 561 ? 19.716 26.638 -19.018 1.00 39.16 561 THR A N 1
ATOM 4595 C CA . THR A 1 561 ? 19.656 27.037 -17.612 1.00 39.16 561 THR A CA 1
ATOM 4596 C C . THR A 1 561 ? 18.321 26.589 -17.007 1.00 39.16 561 THR A C 1
ATOM 4598 O O . THR A 1 561 ? 17.420 27.380 -16.753 1.00 39.16 561 THR A O 1
ATOM 4601 N N . SER A 1 562 ? 18.179 25.291 -16.769 1.00 33.84 562 SER A N 1
ATOM 4602 C CA . SER A 1 562 ? 17.134 24.732 -15.924 1.00 33.84 562 SER A CA 1
ATOM 4603 C C . SER A 1 562 ? 17.787 24.395 -14.598 1.00 33.84 562 SER A C 1
ATOM 4605 O O . SER A 1 562 ? 18.474 23.385 -14.473 1.00 33.84 562 SER A O 1
ATOM 4607 N N . AL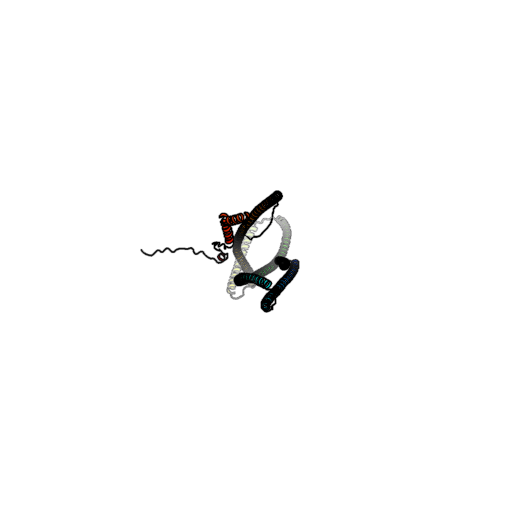A A 1 563 ? 17.616 25.288 -13.625 1.00 38.78 563 ALA A N 1
ATOM 4608 C CA . ALA A 1 563 ? 17.917 25.003 -12.234 1.00 38.78 563 ALA A CA 1
ATOM 4609 C C . ALA A 1 563 ? 17.208 23.699 -11.845 1.00 38.78 563 ALA A C 1
ATOM 4611 O O . ALA A 1 563 ? 15.981 23.643 -11.760 1.00 38.78 563 ALA A O 1
ATOM 4612 N N . ASP A 1 564 ? 18.004 22.651 -11.673 1.00 32.97 564 ASP A N 1
ATOM 4613 C CA . ASP A 1 564 ? 17.569 21.329 -11.262 1.00 32.97 564 ASP A CA 1
ATOM 4614 C C . ASP A 1 564 ? 17.093 21.406 -9.806 1.00 32.97 564 ASP A C 1
ATOM 4616 O O . ASP A 1 564 ? 17.861 21.295 -8.848 1.00 32.97 564 ASP A O 1
ATOM 4620 N N . TYR A 1 565 ? 15.804 21.689 -9.620 1.00 47.41 565 TYR A N 1
ATOM 4621 C CA . TYR A 1 565 ? 15.134 21.520 -8.335 1.00 47.41 565 TYR A CA 1
ATOM 4622 C C . TYR A 1 565 ? 14.780 20.043 -8.171 1.00 47.41 565 TYR A C 1
ATOM 4624 O O . TYR A 1 565 ? 13.623 19.630 -8.265 1.00 47.41 565 TYR A O 1
ATOM 4632 N N . GLY A 1 566 ? 15.819 19.246 -7.934 1.00 36.53 566 GLY A N 1
ATOM 4633 C CA . GLY A 1 566 ? 15.707 17.828 -7.649 1.00 36.53 566 GLY A CA 1
ATOM 4634 C C . GLY A 1 566 ? 14.912 17.557 -6.368 1.00 36.53 566 GLY A C 1
ATOM 4635 O O . GLY A 1 566 ? 15.069 18.220 -5.340 1.00 36.53 566 GLY A O 1
ATOM 4636 N N . PHE A 1 567 ? 14.090 16.512 -6.442 1.00 45.88 567 PHE A N 1
ATOM 4637 C CA . PHE A 1 567 ? 13.269 15.895 -5.392 1.00 45.88 567 PHE A CA 1
ATOM 4638 C C . PHE A 1 567 ? 13.957 15.765 -4.010 1.00 45.88 567 PHE A C 1
ATOM 4640 O O . PHE A 1 567 ? 13.296 15.869 -2.977 1.00 45.88 567 PHE A O 1
ATOM 4647 N N . PHE A 1 568 ? 15.287 15.633 -3.966 1.00 41.75 568 PHE A N 1
ATOM 4648 C CA . PHE A 1 568 ? 16.068 15.509 -2.729 1.00 41.75 568 PHE A CA 1
ATOM 4649 C C . PHE A 1 568 ? 16.183 16.799 -1.898 1.00 41.75 568 PHE A C 1
ATOM 4651 O O . PHE A 1 568 ? 16.314 16.717 -0.676 1.00 41.75 568 PHE A O 1
ATOM 4658 N N . ASN A 1 569 ? 16.050 17.988 -2.501 1.00 43.00 569 ASN A N 1
ATOM 4659 C CA . ASN A 1 569 ? 16.063 19.253 -1.747 1.00 43.00 569 ASN A CA 1
ATOM 4660 C C . ASN A 1 569 ? 14.782 19.474 -0.926 1.00 43.00 569 ASN A C 1
ATOM 4662 O O . ASN A 1 569 ? 14.781 20.248 0.032 1.00 43.00 569 ASN A O 1
ATOM 4666 N N . TRP A 1 570 ? 13.698 18.776 -1.274 1.00 46.78 570 TRP A N 1
ATOM 4667 C CA . TRP A 1 570 ? 12.439 18.832 -0.535 1.00 46.78 570 TRP A CA 1
ATOM 4668 C C . TRP A 1 570 ? 12.456 17.945 0.717 1.00 46.78 570 TRP A C 1
ATOM 4670 O O . TRP A 1 570 ? 11.796 18.266 1.703 1.00 46.78 570 TRP A O 1
ATOM 4680 N N . PHE A 1 571 ? 13.253 16.870 0.712 1.00 41.75 571 PHE A N 1
ATOM 4681 C CA . PHE A 1 571 ? 13.263 15.875 1.788 1.00 41.75 571 PHE A CA 1
ATOM 4682 C C . PHE A 1 571 ? 14.159 16.258 2.983 1.00 41.75 571 PHE A C 1
ATOM 4684 O O . PHE A 1 571 ? 13.873 15.852 4.106 1.00 41.75 571 PHE A O 1
ATOM 4691 N N . PHE A 1 572 ? 15.206 17.072 2.780 1.00 46.44 572 PHE A N 1
ATOM 4692 C CA . PHE A 1 572 ? 16.198 17.396 3.826 1.00 46.44 572 PHE A CA 1
ATOM 4693 C C . PHE A 1 572 ? 16.255 18.867 4.278 1.00 46.44 572 PHE A C 1
ATOM 4695 O O . PHE A 1 572 ? 17.146 19.234 5.037 1.00 46.44 572 PHE A O 1
ATOM 4702 N N . GLY A 1 573 ? 15.294 19.711 3.891 1.00 40.12 573 GLY A N 1
ATOM 4703 C CA . GLY A 1 573 ? 15.141 21.043 4.491 1.00 40.12 573 GLY A CA 1
ATOM 4704 C C . GLY A 1 573 ? 16.309 22.003 4.229 1.00 40.12 573 GLY A C 1
ATOM 4705 O O . GLY A 1 573 ? 16.964 22.470 5.158 1.00 40.12 573 GLY A O 1
ATOM 4706 N N . GLY A 1 574 ? 16.537 22.362 2.964 1.00 32.81 574 GLY A N 1
ATOM 4707 C CA . GLY A 1 574 ? 17.368 23.515 2.612 1.00 32.81 574 GLY A CA 1
ATOM 4708 C C . GLY A 1 574 ? 16.596 24.821 2.811 1.00 32.81 574 GLY A C 1
ATOM 4709 O O . GLY A 1 574 ? 15.824 25.228 1.946 1.00 32.81 574 GLY A O 1
ATOM 4710 N N . SER A 1 575 ? 16.779 25.482 3.954 1.00 33.97 575 SER A N 1
ATOM 4711 C CA . SER A 1 575 ? 16.249 26.832 4.183 1.00 33.97 575 SER A CA 1
ATOM 4712 C C . SER A 1 575 ? 16.958 27.832 3.252 1.00 33.97 575 SER A C 1
ATOM 4714 O O . SER A 1 575 ? 18.192 27.828 3.213 1.00 33.97 575 SER A O 1
ATOM 4716 N N . PRO A 1 576 ? 16.251 28.707 2.509 1.00 38.56 576 PRO A N 1
ATOM 4717 C CA . PRO A 1 576 ? 16.905 29.777 1.772 1.00 38.56 576 PRO A CA 1
ATOM 4718 C C . PRO A 1 576 ? 17.465 30.784 2.781 1.00 38.56 576 PRO A C 1
ATOM 4720 O O . PRO A 1 576 ? 16.716 31.480 3.467 1.00 38.56 576 PRO A O 1
ATOM 4723 N N . GLN A 1 577 ? 18.794 30.872 2.879 1.00 33.00 577 GLN A N 1
ATOM 4724 C CA . GLN A 1 577 ? 19.445 32.023 3.496 1.00 33.00 577 GLN A CA 1
ATOM 4725 C C . GLN A 1 577 ? 19.039 33.270 2.709 1.00 33.00 577 GLN A C 1
ATOM 4727 O O . GLN A 1 577 ? 19.555 33.552 1.628 1.00 33.00 577 GLN A O 1
ATOM 4732 N N . GLY A 1 578 ? 18.084 34.011 3.266 1.00 30.95 578 GLY A N 1
ATOM 4733 C CA . GLY A 1 578 ? 17.818 35.380 2.877 1.00 30.95 578 GLY A CA 1
ATOM 4734 C C . GLY A 1 578 ? 19.089 36.199 3.056 1.00 30.95 578 GLY A C 1
ATOM 4735 O O . GLY A 1 578 ? 19.674 36.254 4.137 1.00 30.95 578 GLY A O 1
ATOM 4736 N N . SER A 1 579 ? 19.508 36.844 1.976 1.00 37.44 579 SER A N 1
ATOM 4737 C CA . SER A 1 579 ? 20.499 37.904 1.986 1.00 37.44 579 SER A CA 1
ATOM 4738 C C . SER A 1 579 ? 19.963 39.097 2.787 1.00 37.44 579 SER A C 1
ATOM 4740 O O . SER A 1 579 ? 19.354 40.010 2.231 1.00 37.44 579 SER A O 1
ATOM 4742 N N . THR A 1 580 ? 20.183 39.116 4.099 1.00 33.31 580 THR A N 1
ATOM 4743 C CA . THR A 1 580 ? 20.186 40.361 4.873 1.00 33.31 580 THR A CA 1
ATOM 4744 C C . THR A 1 580 ? 21.613 40.872 4.951 1.00 33.31 580 THR A C 1
ATOM 4746 O O . THR A 1 580 ? 22.429 40.428 5.755 1.00 33.31 580 THR A O 1
ATOM 4749 N N . GLN A 1 581 ? 21.889 41.807 4.054 1.00 32.53 581 GLN A N 1
ATOM 4750 C CA . GLN A 1 581 ? 22.988 42.756 4.094 1.00 32.53 581 GLN A CA 1
ATOM 4751 C C . GLN A 1 581 ? 23.016 43.466 5.466 1.00 32.53 581 GLN A C 1
ATOM 4753 O O . GLN A 1 581 ? 22.029 44.117 5.813 1.00 32.53 581 GLN A O 1
ATOM 4758 N N . PRO A 1 582 ? 24.102 43.397 6.259 1.00 32.41 582 PRO A N 1
ATOM 4759 C CA . PRO A 1 582 ? 24.275 44.300 7.384 1.00 32.41 582 PRO A CA 1
ATOM 4760 C C . PRO A 1 582 ? 24.784 45.635 6.843 1.00 32.41 582 PRO A C 1
ATOM 4762 O O . PRO A 1 582 ? 25.907 45.747 6.349 1.00 32.41 582 PRO A O 1
ATOM 4765 N N . GLN A 1 583 ? 23.926 46.648 6.918 1.00 29.50 583 GLN A N 1
ATOM 4766 C CA . GLN A 1 583 ? 24.319 48.045 6.823 1.00 29.50 583 GLN A CA 1
ATOM 4767 C C . GLN A 1 583 ? 25.278 48.354 7.976 1.00 29.50 583 GLN A C 1
ATOM 4769 O O . GLN A 1 583 ? 24.937 48.226 9.150 1.00 29.50 583 GLN A O 1
ATOM 4774 N N . SER A 1 584 ? 26.483 48.772 7.620 1.00 37.34 584 SER A N 1
ATOM 4775 C CA . SER A 1 584 ? 27.401 49.482 8.490 1.00 37.34 584 SER A CA 1
ATOM 4776 C C . SER A 1 584 ? 26.756 50.787 8.964 1.00 37.34 584 SER A C 1
ATOM 4778 O O . SER A 1 584 ? 26.540 51.702 8.171 1.00 37.34 584 SER A O 1
ATOM 4780 N N . GLN A 1 585 ? 26.488 50.897 10.264 1.00 32.28 585 GLN A N 1
ATOM 4781 C CA . GLN A 1 585 ? 26.447 52.187 10.945 1.00 32.28 585 GLN A CA 1
ATOM 4782 C C . GLN A 1 585 ? 27.322 52.119 12.191 1.00 32.28 585 GLN A C 1
ATOM 4784 O O . GLN A 1 585 ? 27.085 51.366 13.130 1.00 32.28 585 GLN A O 1
ATOM 4789 N N . SER A 1 586 ? 28.390 52.893 12.083 1.00 36.34 586 SER A N 1
ATOM 4790 C CA . SER A 1 586 ? 29.339 53.303 13.096 1.00 36.34 586 SER A CA 1
ATOM 4791 C C . SER A 1 586 ? 28.659 54.048 14.242 1.00 36.34 586 SER A C 1
ATOM 4793 O O . SER A 1 586 ? 27.776 54.877 14.021 1.00 36.34 586 SER A O 1
ATOM 4795 N N . GLU A 1 587 ? 29.150 53.777 15.446 1.00 33.62 587 GLU A N 1
ATOM 4796 C CA . GLU A 1 587 ? 29.116 54.683 16.590 1.00 33.62 587 GLU A CA 1
ATOM 4797 C C . GLU A 1 587 ? 29.593 56.088 16.182 1.00 33.62 587 GLU A C 1
ATOM 4799 O O . GLU A 1 587 ? 30.602 56.208 15.491 1.00 33.62 587 GLU A O 1
ATOM 4804 N N . GLU A 1 588 ? 28.875 57.134 16.601 1.00 34.78 588 GLU A N 1
ATOM 4805 C CA . GLU A 1 588 ? 29.405 58.256 17.396 1.00 34.78 588 GLU A CA 1
ATOM 4806 C C . GLU A 1 588 ? 28.337 59.351 17.596 1.00 34.78 588 GLU A C 1
ATOM 4808 O O . GLU A 1 588 ? 27.783 59.874 16.630 1.00 34.78 588 GLU A O 1
ATOM 4813 N N . SER A 1 589 ? 28.185 59.741 18.872 1.00 33.34 589 SER A N 1
ATOM 4814 C CA . SER A 1 589 ? 27.511 60.931 19.444 1.00 33.34 589 SER A CA 1
ATOM 4815 C C . SER A 1 589 ? 25.985 60.971 19.528 1.00 33.34 589 SER A C 1
ATOM 4817 O O . SER A 1 589 ? 25.306 61.159 18.496 1.00 33.34 589 SER A O 1
#

Sequence (589 aa):
EELIAVLNLQKSEHESKLNEYIQNYNGLEAEKEKLLHKLHLKEQQIHDLSLNVVDSELSAKYAALVVEYENIKVLLNAKEMELKESIRQKEQQVVTKLAVDFTQQTDFIENTLSVQESGQHLKMFSFEDNQEENKISKELQINKELGDLKARVQSLTEEKVGLENYIFRLEEELQILRGAEEEALLKASRDRDDLSGHLEDVKREAALWRQKADELLNEVEAKEELYYNLMKHKEKEYQQNLLTTREENAYLVNTLSTKEQSLKEVTMEVDLLRSEVERLKNTFSAEKNTLEEEVKTLKSQSTLSKAEDNPNYFNQVISELQDKLDDTIKETLAKETIIEDLKQKITSYDEGYAYKSLPEERLQSVEGEKIMIETLLKERQAEVESLRQELTTLLKRKAETQEHDDTMTILEDKDKEIGRLTKSVVEMQERLLRMEEGKLRTSIEDLQNRLDKALYTAHISDVRCEELTHEIMQLLEERDTLQFRLAEALRVIENNSTKEESISRSSSPLHSSLPSQSSPVNEKLNKIRHEYERDPTVQLERKSRHMQHMQLYSPTSEESTSADYGFFNWFFGGSPQGSTQPQSQSEES